Protein AF-A0A3M6WJM3-F1 (afdb_monomer_lite)

InterPro domains:
  IPR000198 Rho GTPase-activating protein domain [PF00620] (312-436)
  IPR000198 Rho GTPase-activating protein domain [PS50238] (264-462)
  IPR000198 Rho GTPase-activating protein domain [SM00324] (275-459)
  IPR000591 DEP domain [PF00610] (9-80)
  IPR000591 DEP domain [PS50186] (5-89)
  IPR008936 Rho GTPase activation protein [G3DSA:1.10.555.10] (251-463)
  IPR008936 Rho GTPase activation protein [SSF48350] (261-462)
  IPR027267 AH/BAR domain superfamily [G3DSA:1.20.1270.60] (128-250)
  IPR027267 AH/BAR domain superfamily [SSF103657] (142-254)
  IPR036388 Winged helix-like DNA-binding domain superfamily [G3DSA:1.10.10.10] (2-86)
  IPR036390 Winged helix DNA-binding domain superfamily [SSF46785] (4-92)

Foldseek 3Di:
DLLVCLVQQDWDWDQAPPPGIAGRKGALQSQLVCCVPPVVQVDSVSSQVVVLVCQVVPQKDWPRDPDSRRDNDPPIMIHGDPVSCVVNVPDGPDDPPPDDDDDDDDDDDDDDDDPPPDPVVVVCVVVVPPDVVDPVDPPADPVNVVVVVLVVVLVVLVVVLLVVQVVLLVVVLVVVVVVVVVLVVQLVVLVVVLVVLVVVLVVVVVPDVVCVVVSVVSVVVSVVRDSVVVSVVVCLVPPQADDQRAHRDRADPVRDRQFFQFLDALVSQCVLVVHLEHLLLVLLLVLLVVCLVVDPALCRNLCLQQPDDRSVLLVVLNSVPGTSDHDDSVSVVVDDSSSSNVNVLVRLSRYPAHLLGLVLVVVLVCLVVPVVVPHDPVVSLVSLLVSCLPDDSSSLVSLLSVLVSVLCSCVVSVDDPVSLLSSLVSRLSSHYDHPGDDSVSRPDCSSSVSSSSCSVCVCVRSVSSVVSVVVVVVVVVVVD

Organism: Hortaea werneckii (NCBI:txid91943)

Secondary structure (DSSP, 8-state):
-HHHHHHHSPPEEEEETTTEEEEEEEEHHHHHHHHHHHS--SSHHHHHHHHHHHHHTTSEEEESSSS------SS-EEEEPHHHHHHHTPPP--PPPS--------------------HHHHHHHHHHT--TT--SSTT--HHHHHHHHHHHHHHHHHHHHHHHHHHHHHHHHHHHHHHHHHHHHHHHHHHHHHHHHHHHHHHHHHH-GGGHHHHHHHHHHHHH--HHHHHHHHHHHH---S----PPPP--TT----S--TTS-HHHHHHHTTSSS-HHHHHHHHHHHHHGGGS-SHHHHHHHHHS---HHHHHHHHHHH-SSSPPPHHHHTTS-HHHHHHHHHHHHHTSSS-SB-GGGHHHHHHIIIIIHHHS-HHHHHHHHHHHHTTS-HHHHHHHHHHHHHHHHHHHHTT--HHHHHHHHHHHHHHHB--SS--TTTTT--HHHHHHHHHHHTHHHHHHHHHHHHHHHHHHHHTT-

Sequence (480 aa):
MLTHALENIKLGEAKVPILGTYQNVSTGADITEYIQKHMAASSVAYAEHIGQDLISNGFLRLIGNMGSTFANSSRMNYQWRTKAFQLTGIPEKRFPLMGRSSTITSAAGSETGSMSDTPVDRMSGYLGGWNPLHNAHPNETPAEKLRREAREADDRYKASVRKLDGLRCNLEEAMVDHLKFMERCELDRLKAIKSVVLDFSGAISNVIPSLQSTVDNMLLFQETVQPLGDLRYLLENYRTGGYNPKVITYENYYNQVDEQTFGVDIEARARSDRKRVPLIVTTILTFLDSHYPDIEGDEARRSIWVVDVPLAATHHLRNQINTGKPVAMELLEKYEIPIVAAVLKLYLLELPDSLVSSHVYEIVKTIYASTAQTASESARVQVIQSTLGQLRLANIATLDALTTHFTRLIELTSADEDYVSQLAAVMAPTILRPKQYSGMSMTEKYNVKLLKDLFAHKDAIFGELKRQSSFSRSASGATR

Structure (mmCIF, N/CA/C/O backbone):
data_AF-A0A3M6WJM3-F1
#
_entry.id   AF-A0A3M6WJM3-F1
#
loop_
_atom_site.group_PDB
_atom_site.id
_atom_site.type_symbol
_atom_site.label_atom_id
_atom_site.label_alt_id
_atom_site.label_comp_id
_atom_site.label_asym_id
_atom_site.label_entity_id
_atom_site.label_seq_id
_atom_site.pdbx_PDB_ins_code
_atom_site.Cartn_x
_atom_site.Cartn_y
_atom_site.Cartn_z
_atom_site.occupancy
_atom_site.B_iso_or_equiv
_atom_site.auth_seq_id
_atom_site.auth_comp_id
_atom_site.auth_asym_id
_atom_site.auth_atom_id
_atom_site.pdbx_PDB_model_num
ATOM 1 N N . MET A 1 1 ? 64.367 -23.824 -27.852 1.00 75.75 1 MET A N 1
ATOM 2 C CA . MET A 1 1 ? 64.802 -22.740 -26.940 1.00 75.75 1 MET A CA 1
ATOM 3 C C . MET A 1 1 ? 63.920 -22.670 -25.697 1.00 75.75 1 MET A C 1
ATOM 5 O O . MET A 1 1 ? 64.434 -22.945 -24.625 1.00 75.75 1 MET A O 1
ATOM 9 N N . LEU A 1 2 ? 62.614 -22.396 -25.818 1.00 84.00 2 LEU A N 1
ATOM 10 C CA . LEU A 1 2 ? 61.718 -22.277 -24.654 1.00 84.00 2 LEU A CA 1
ATOM 11 C C . LEU A 1 2 ? 61.586 -23.567 -23.824 1.00 84.00 2 LEU A C 1
ATOM 13 O O . LEU A 1 2 ? 61.511 -23.478 -22.607 1.00 84.00 2 LEU A O 1
ATOM 17 N N . THR A 1 3 ? 61.624 -24.749 -24.452 1.00 86.62 3 THR A N 1
ATOM 18 C CA . THR A 1 3 ? 61.598 -26.046 -23.742 1.00 86.62 3 THR A CA 1
ATOM 19 C C . THR A 1 3 ? 62.789 -26.159 -22.791 1.00 86.62 3 THR A C 1
ATOM 21 O O . THR A 1 3 ? 62.619 -26.327 -21.592 1.00 86.62 3 THR A O 1
ATOM 24 N N . HIS A 1 4 ? 63.989 -25.906 -23.316 1.00 88.81 4 HIS A N 1
ATOM 25 C CA . HIS A 1 4 ? 65.226 -25.904 -22.540 1.00 88.81 4 HIS A CA 1
ATOM 26 C C . HIS A 1 4 ? 65.229 -24.809 -21.456 1.00 88.81 4 HIS A C 1
ATOM 28 O O . HIS A 1 4 ? 65.744 -25.025 -20.365 1.00 88.81 4 HIS A O 1
ATOM 34 N N . ALA A 1 5 ? 64.619 -23.648 -21.717 1.00 87.00 5 ALA A N 1
ATOM 35 C CA . ALA A 1 5 ? 64.500 -22.581 -20.724 1.00 87.00 5 ALA A CA 1
ATOM 36 C C . ALA A 1 5 ? 63.606 -22.988 -19.543 1.00 87.00 5 ALA A C 1
ATOM 38 O O . ALA A 1 5 ? 63.989 -22.787 -18.396 1.00 87.00 5 ALA A O 1
ATOM 39 N N . LEU A 1 6 ? 62.450 -23.604 -19.802 1.00 86.94 6 LEU A N 1
ATOM 40 C CA . LEU A 1 6 ? 61.525 -24.049 -18.753 1.00 86.94 6 LEU A CA 1
ATOM 41 C C . LEU A 1 6 ? 62.061 -25.229 -17.926 1.00 86.94 6 LEU A C 1
ATOM 43 O O . LEU A 1 6 ? 61.645 -25.401 -16.783 1.00 86.94 6 LEU A O 1
ATOM 47 N N . GLU A 1 7 ? 62.975 -26.025 -18.480 1.00 86.69 7 GLU A N 1
ATOM 48 C CA . GLU A 1 7 ? 63.630 -27.134 -17.771 1.00 86.69 7 GLU A CA 1
ATOM 49 C C . GLU A 1 7 ? 64.822 -26.679 -16.915 1.00 86.69 7 GLU A C 1
ATOM 51 O O . GLU A 1 7 ? 65.083 -27.273 -15.871 1.00 86.69 7 GLU A O 1
ATOM 56 N N . ASN A 1 8 ? 65.536 -25.627 -17.334 1.00 87.38 8 ASN A N 1
ATOM 57 C CA . ASN A 1 8 ? 66.784 -25.196 -16.692 1.00 87.38 8 ASN A CA 1
ATOM 58 C C . ASN A 1 8 ? 66.647 -23.938 -15.825 1.00 87.38 8 ASN A C 1
ATOM 60 O O . ASN A 1 8 ? 67.487 -23.701 -14.958 1.00 87.38 8 ASN A O 1
ATOM 64 N N . ILE A 1 9 ? 65.613 -23.119 -16.031 1.00 90.81 9 ILE A N 1
ATOM 65 C CA . ILE A 1 9 ? 65.340 -21.961 -15.177 1.00 90.81 9 ILE A CA 1
ATOM 66 C C . ILE A 1 9 ? 64.465 -22.415 -14.012 1.00 90.81 9 ILE A C 1
ATOM 68 O O . ILE A 1 9 ? 63.437 -23.069 -14.187 1.00 90.81 9 ILE A O 1
ATOM 72 N N . LYS A 1 10 ? 64.847 -22.030 -12.792 1.00 86.25 10 LYS A N 1
ATOM 73 C CA . LYS A 1 10 ? 64.068 -22.343 -11.596 1.00 86.25 10 LYS A CA 1
ATOM 74 C C . LYS A 1 10 ? 62.681 -21.693 -11.673 1.00 86.25 10 LYS A C 1
ATOM 76 O O . LYS A 1 10 ? 62.554 -20.470 -11.737 1.00 86.25 10 LYS A O 1
ATOM 81 N N . LEU A 1 11 ? 61.645 -22.527 -11.616 1.00 89.50 11 LEU A N 1
ATOM 82 C CA . LEU A 1 11 ? 60.249 -22.110 -11.494 1.00 89.50 11 LEU A CA 1
ATOM 83 C C . LEU A 1 11 ? 59.822 -22.194 -10.027 1.00 89.50 11 LEU A C 1
ATOM 85 O O . LEU A 1 11 ? 59.845 -23.273 -9.429 1.00 89.50 11 LEU A O 1
ATOM 89 N N . GLY A 1 12 ? 59.435 -21.059 -9.457 1.00 86.56 12 GLY A N 1
ATOM 90 C CA . GLY A 1 12 ? 58.929 -20.940 -8.094 1.00 86.56 12 GLY A CA 1
ATOM 91 C C . GLY A 1 12 ? 57.609 -20.178 -8.022 1.00 86.56 12 GLY A C 1
ATOM 92 O O . GLY A 1 12 ? 56.904 -20.009 -9.022 1.00 86.56 12 GLY A O 1
ATOM 93 N N . GLU A 1 13 ? 57.299 -19.709 -6.817 1.00 88.12 13 GLU A N 1
ATOM 94 C CA . GLU A 1 13 ? 56.106 -18.922 -6.517 1.00 88.12 13 GLU A CA 1
ATOM 95 C C . GLU A 1 13 ? 56.502 -17.514 -6.058 1.00 88.12 13 GLU A C 1
ATOM 97 O O . GLU A 1 13 ? 57.491 -17.348 -5.341 1.00 88.12 13 GLU A O 1
ATOM 102 N N . ALA A 1 14 ? 55.717 -16.498 -6.419 1.00 84.88 14 ALA A N 1
ATOM 103 C CA . ALA A 1 14 ? 55.902 -15.129 -5.942 1.00 84.88 14 ALA A CA 1
ATOM 104 C C . ALA A 1 14 ? 54.597 -14.562 -5.376 1.00 84.88 14 ALA A C 1
ATOM 106 O O . ALA A 1 14 ? 53.578 -14.496 -6.064 1.00 84.88 14 ALA A O 1
ATOM 107 N N . LYS A 1 15 ? 54.629 -14.122 -4.115 1.00 83.25 15 LYS A N 1
ATOM 108 C CA . LYS A 1 15 ? 53.478 -13.517 -3.434 1.00 83.25 15 LYS A CA 1
ATOM 109 C C . LYS A 1 15 ? 53.467 -12.006 -3.640 1.00 83.25 15 LYS A C 1
ATOM 111 O O . LYS A 1 15 ? 54.402 -11.322 -3.233 1.00 83.25 15 LYS A O 1
ATOM 116 N N . VAL A 1 16 ? 52.385 -11.485 -4.214 1.00 81.44 16 VAL A N 1
ATOM 117 C CA . VAL A 1 16 ? 52.149 -10.045 -4.358 1.00 81.44 16 VAL A CA 1
ATOM 118 C C . VAL A 1 16 ? 51.070 -9.617 -3.359 1.00 81.44 16 VAL A C 1
ATOM 120 O O . VAL A 1 16 ? 49.994 -10.225 -3.335 1.00 81.44 16 VAL A O 1
ATOM 123 N N . PRO A 1 17 ? 51.313 -8.590 -2.521 1.00 70.50 17 PRO A N 1
ATOM 124 C CA . PRO A 1 17 ? 50.296 -8.060 -1.617 1.00 70.50 17 PRO A CA 1
ATOM 125 C C . PRO A 1 17 ? 49.010 -7.714 -2.376 1.00 70.50 17 PRO A C 1
ATOM 127 O O . PRO A 1 17 ? 49.076 -7.141 -3.461 1.00 70.50 17 PRO A O 1
ATOM 130 N N . ILE A 1 18 ? 47.847 -8.069 -1.816 1.00 62.72 18 ILE A N 1
ATOM 131 C CA . ILE A 1 18 ? 46.498 -7.818 -2.372 1.00 62.72 18 ILE A CA 1
ATOM 132 C C . ILE A 1 18 ? 46.166 -8.640 -3.640 1.00 62.72 18 ILE A C 1
ATOM 134 O O . ILE A 1 18 ? 45.024 -9.058 -3.802 1.00 62.72 18 ILE A O 1
ATOM 138 N N . LEU A 1 19 ? 47.144 -8.938 -4.502 1.00 62.44 19 LEU A N 1
ATOM 139 C CA . LEU A 1 19 ? 46.947 -9.622 -5.791 1.00 62.44 19 LEU A CA 1
ATOM 140 C C . LEU A 1 19 ? 47.158 -11.147 -5.753 1.00 62.44 19 LEU A C 1
ATOM 142 O O . LEU A 1 19 ? 46.867 -11.820 -6.740 1.00 62.44 19 LEU A O 1
ATOM 146 N N . GLY A 1 20 ? 47.645 -11.695 -4.636 1.00 77.81 20 GLY A N 1
ATOM 147 C CA . GLY A 1 20 ? 47.770 -13.140 -4.416 1.00 77.81 20 GLY A CA 1
ATOM 148 C C . GLY A 1 20 ? 49.129 -13.735 -4.806 1.00 77.81 20 GLY A C 1
ATOM 149 O O . GLY A 1 20 ? 50.104 -13.019 -5.040 1.00 77.81 20 GLY A O 1
ATOM 150 N N . THR A 1 21 ? 49.207 -15.068 -4.818 1.00 81.75 21 THR A N 1
ATOM 151 C CA . THR A 1 21 ? 50.431 -15.824 -5.132 1.00 81.75 21 THR A CA 1
ATOM 152 C C . THR A 1 21 ? 50.436 -16.255 -6.596 1.00 81.75 21 THR A C 1
ATOM 154 O O . THR A 1 21 ? 49.516 -16.929 -7.055 1.00 81.75 21 THR A O 1
ATOM 157 N N . TYR A 1 22 ? 51.488 -15.885 -7.321 1.00 82.69 22 TYR A N 1
ATOM 158 C CA . TYR A 1 22 ? 51.717 -16.256 -8.712 1.00 82.69 22 TYR A CA 1
ATOM 159 C C . TYR A 1 22 ? 52.633 -17.473 -8.791 1.00 82.69 22 TYR A C 1
ATOM 161 O O . TYR A 1 22 ? 53.657 -17.526 -8.116 1.00 82.69 22 TYR A O 1
ATOM 169 N N . GLN A 1 23 ? 52.263 -18.425 -9.642 1.00 85.12 23 GLN A N 1
ATOM 170 C CA . GLN A 1 23 ? 52.994 -19.665 -9.903 1.00 85.12 23 GLN A CA 1
ATOM 171 C C . GLN A 1 23 ? 53.805 -19.568 -11.194 1.00 85.12 23 GLN A C 1
ATOM 173 O O . GLN A 1 23 ? 53.513 -18.714 -12.040 1.00 85.12 23 GLN A O 1
ATOM 178 N N . ASN A 1 24 ? 54.764 -20.481 -11.368 1.00 90.94 24 ASN A N 1
ATOM 179 C CA . ASN A 1 24 ? 55.637 -20.555 -12.545 1.00 90.94 24 ASN A CA 1
ATOM 180 C C . ASN A 1 24 ? 56.417 -19.250 -12.756 1.00 90.94 24 ASN A C 1
ATOM 182 O O . ASN A 1 24 ? 56.431 -18.676 -13.847 1.00 90.94 24 ASN A O 1
ATOM 186 N N . VAL A 1 25 ? 57.018 -18.760 -11.673 1.00 92.00 25 VAL A N 1
ATOM 187 C CA . VAL A 1 25 ? 57.727 -17.482 -11.630 1.00 92.00 25 VAL A CA 1
ATOM 188 C C . VAL A 1 25 ? 59.230 -17.707 -11.533 1.00 92.00 25 VAL A C 1
ATOM 190 O O . VAL A 1 25 ? 59.685 -18.568 -10.781 1.00 92.00 25 VAL A O 1
ATOM 193 N N . SER A 1 26 ? 59.991 -16.893 -12.257 1.00 94.75 26 SER A N 1
ATOM 194 C CA . SER A 1 26 ? 61.451 -16.817 -12.171 1.00 94.75 26 SER A CA 1
ATOM 195 C C . SER A 1 26 ? 61.883 -15.365 -11.985 1.00 94.75 26 SER A C 1
ATOM 197 O O . SER A 1 26 ? 61.168 -14.444 -12.397 1.00 94.75 26 SER A O 1
ATOM 199 N N . THR A 1 27 ? 63.042 -15.136 -11.369 1.00 94.69 27 THR A N 1
ATOM 200 C CA . THR A 1 27 ? 63.560 -13.770 -11.235 1.00 94.69 27 THR A CA 1
ATOM 201 C C . THR A 1 27 ? 64.195 -13.297 -12.543 1.00 94.69 27 THR A C 1
ATOM 203 O O . THR A 1 27 ? 64.621 -14.101 -13.376 1.00 94.69 27 THR A O 1
ATOM 206 N N . GLY A 1 28 ? 64.286 -11.979 -12.734 1.00 93.25 28 GLY A N 1
ATOM 207 C CA . GLY A 1 28 ? 65.006 -11.404 -13.874 1.00 93.25 28 GLY A CA 1
ATOM 208 C C . GLY A 1 28 ? 66.477 -11.821 -13.912 1.00 93.25 28 GLY A C 1
ATOM 209 O O . GLY A 1 28 ? 67.028 -12.001 -14.997 1.00 93.25 28 GLY A O 1
ATOM 210 N N . ALA A 1 29 ? 67.088 -12.032 -12.742 1.00 93.94 29 ALA A N 1
ATOM 211 C CA . ALA A 1 29 ? 68.453 -12.538 -12.622 1.00 93.94 29 ALA A CA 1
ATOM 212 C C . ALA A 1 29 ? 68.593 -13.977 -13.139 1.00 93.94 29 ALA A C 1
ATOM 214 O O . ALA A 1 29 ? 69.458 -14.223 -13.975 1.00 93.94 29 ALA A O 1
ATOM 215 N N . ASP A 1 30 ? 67.700 -14.891 -12.739 1.00 94.31 30 ASP A N 1
ATOM 216 C CA . ASP A 1 30 ? 67.741 -16.295 -13.187 1.00 94.31 30 ASP A CA 1
ATOM 217 C C . ASP A 1 30 ? 67.567 -16.409 -14.711 1.00 94.31 30 ASP A C 1
ATOM 219 O O . ASP A 1 30 ? 68.248 -17.183 -15.386 1.00 94.31 30 ASP A O 1
ATOM 223 N N . ILE A 1 31 ? 66.657 -15.604 -15.272 1.00 93.75 31 ILE A N 1
ATOM 224 C CA . ILE A 1 31 ? 66.400 -15.565 -16.716 1.00 93.75 31 ILE A CA 1
ATOM 225 C C . ILE A 1 31 ? 67.619 -15.001 -17.458 1.00 93.75 31 ILE A C 1
ATOM 227 O O . ILE A 1 31 ? 68.030 -15.552 -18.479 1.00 93.75 31 ILE A O 1
ATOM 231 N N . THR A 1 32 ? 68.226 -13.932 -16.937 1.00 93.31 32 THR A N 1
ATOM 232 C CA . THR A 1 32 ? 69.415 -13.310 -17.539 1.00 93.31 32 THR A CA 1
ATOM 233 C C . THR A 1 32 ? 70.615 -14.254 -17.511 1.00 93.31 32 THR A C 1
ATOM 235 O O . THR A 1 32 ? 71.294 -14.417 -18.524 1.00 93.31 32 THR A O 1
ATOM 238 N N . GLU A 1 33 ? 70.844 -14.926 -16.382 1.00 92.25 33 GLU A N 1
ATOM 239 C CA . GLU A 1 33 ? 71.913 -15.910 -16.220 1.00 92.25 33 GLU A CA 1
ATOM 240 C C . GLU A 1 33 ? 71.757 -17.073 -17.209 1.00 92.25 33 GLU A C 1
ATOM 242 O O . GLU A 1 33 ? 72.725 -17.466 -17.866 1.00 92.25 33 GLU A O 1
ATOM 247 N N . TYR A 1 34 ? 70.535 -17.584 -17.381 1.00 93.50 34 TYR A N 1
ATOM 248 C CA . TYR A 1 34 ? 70.250 -18.617 -18.374 1.00 93.50 34 TYR A CA 1
ATOM 249 C C . TYR A 1 34 ? 70.557 -18.149 -19.803 1.00 93.50 34 TYR A C 1
ATOM 251 O O . TYR A 1 34 ? 71.219 -18.865 -20.558 1.00 93.50 34 TYR A O 1
ATOM 259 N N . ILE A 1 35 ? 70.109 -16.946 -20.177 1.00 91.94 35 ILE A N 1
ATOM 260 C CA . ILE A 1 35 ? 70.334 -16.386 -21.517 1.00 91.94 35 ILE A CA 1
ATOM 261 C C . ILE A 1 35 ? 71.840 -16.235 -21.788 1.00 91.94 35 ILE A C 1
ATOM 263 O O . ILE A 1 35 ? 72.317 -16.597 -22.865 1.00 91.94 35 ILE A O 1
ATOM 267 N N . GLN A 1 36 ? 72.617 -15.775 -20.808 1.00 89.44 36 GLN A N 1
ATOM 268 C CA . GLN A 1 36 ? 74.069 -15.654 -20.952 1.00 89.44 36 GLN A CA 1
ATOM 269 C C . GLN A 1 36 ? 74.762 -17.010 -21.100 1.00 89.44 36 GLN A C 1
ATOM 271 O O . GLN A 1 36 ? 75.614 -17.166 -21.974 1.00 89.44 36 GLN A O 1
ATOM 276 N N . LYS A 1 37 ? 74.373 -18.007 -20.300 1.00 87.56 37 LYS A N 1
ATOM 277 C CA . LYS A 1 37 ? 75.009 -19.333 -20.315 1.00 87.56 37 LYS A CA 1
ATOM 278 C C . LYS A 1 37 ? 74.635 -20.184 -21.527 1.00 87.56 37 LYS A C 1
ATOM 280 O O . LYS A 1 37 ? 75.483 -20.910 -22.035 1.00 87.56 37 LYS A O 1
ATOM 285 N N . HIS A 1 38 ? 73.385 -20.119 -21.984 1.00 86.56 38 HIS A N 1
ATOM 286 C CA . HIS A 1 38 ? 72.843 -21.075 -22.959 1.00 86.56 38 HIS A CA 1
ATOM 287 C C . HIS A 1 38 ? 72.439 -20.458 -24.299 1.00 86.56 38 HIS A C 1
ATOM 289 O O . HIS A 1 38 ? 72.195 -21.194 -25.252 1.00 86.56 38 HIS A O 1
ATOM 295 N N . MET A 1 39 ? 72.372 -19.128 -24.398 1.00 82.88 39 MET A N 1
ATOM 296 C CA . MET A 1 39 ? 72.038 -18.426 -25.644 1.00 82.88 39 MET A CA 1
ATOM 297 C C . MET A 1 39 ? 73.179 -17.538 -26.158 1.00 82.88 39 MET A C 1
ATOM 299 O O . MET A 1 39 ? 72.960 -16.730 -27.056 1.00 82.88 39 MET A O 1
ATOM 303 N N . ALA A 1 40 ? 74.390 -17.705 -25.611 1.00 78.62 40 ALA A N 1
ATOM 304 C CA . ALA A 1 40 ? 75.610 -17.000 -26.015 1.00 78.62 40 ALA A CA 1
ATOM 305 C C . ALA A 1 40 ? 75.475 -15.464 -26.020 1.00 78.62 40 ALA A C 1
ATOM 307 O O . ALA A 1 40 ? 76.068 -14.777 -26.854 1.00 78.62 40 ALA A O 1
ATOM 308 N N . ALA A 1 41 ? 74.693 -14.906 -25.088 1.00 80.38 41 ALA A N 1
ATOM 309 C CA . ALA A 1 41 ? 74.554 -13.461 -24.984 1.00 80.38 41 ALA A CA 1
ATOM 310 C C . ALA A 1 41 ? 75.869 -12.813 -24.518 1.00 80.38 41 ALA A C 1
ATOM 312 O O . ALA A 1 41 ? 76.329 -13.047 -23.403 1.00 80.38 41 ALA A O 1
ATOM 313 N N . SER A 1 42 ? 76.457 -11.972 -25.374 1.00 79.44 42 SER A N 1
ATOM 314 C CA . SER A 1 42 ? 77.792 -11.381 -25.186 1.00 79.44 42 SER A CA 1
ATOM 315 C C . SER A 1 42 ? 77.872 -10.310 -24.092 1.00 79.44 42 SER A C 1
ATOM 317 O O . SER A 1 42 ? 78.965 -9.939 -23.671 1.00 79.44 42 SER A O 1
ATOM 319 N N . SER A 1 43 ? 76.731 -9.800 -23.620 1.00 89.12 43 SER A N 1
ATOM 320 C CA . SER A 1 43 ? 76.654 -8.810 -22.543 1.00 89.12 43 SER A CA 1
ATOM 321 C C . SER A 1 43 ? 75.330 -8.906 -21.780 1.00 89.12 43 SER A C 1
ATOM 323 O O . SER A 1 43 ? 74.361 -9.497 -22.260 1.00 89.12 43 SER A O 1
ATOM 325 N N . VAL A 1 44 ? 75.275 -8.305 -20.585 1.00 88.94 44 VAL A N 1
ATOM 326 C CA . VAL A 1 44 ? 74.035 -8.206 -19.789 1.00 88.94 44 VAL A CA 1
ATOM 327 C C . VAL A 1 44 ? 72.964 -7.418 -20.545 1.00 88.94 44 VAL A C 1
ATOM 329 O O . VAL A 1 44 ? 71.826 -7.862 -20.605 1.00 88.94 44 VAL A O 1
ATOM 332 N N . ALA A 1 45 ? 73.339 -6.316 -21.201 1.00 87.94 45 ALA A N 1
ATOM 333 C CA . ALA A 1 45 ? 72.411 -5.507 -21.991 1.00 87.94 45 ALA A CA 1
ATOM 334 C C . ALA A 1 45 ? 71.767 -6.314 -23.132 1.00 87.94 45 ALA A C 1
ATOM 336 O O . ALA A 1 45 ? 70.572 -6.202 -23.392 1.00 87.94 45 ALA A O 1
ATOM 337 N N . TYR A 1 46 ? 72.539 -7.187 -23.786 1.00 89.94 46 TYR A N 1
ATOM 338 C CA . TYR A 1 46 ? 71.999 -8.060 -24.827 1.00 89.94 46 TYR A CA 1
ATOM 339 C C . TYR A 1 46 ? 71.048 -9.127 -24.259 1.00 89.94 46 TYR A C 1
ATOM 341 O O . TYR A 1 46 ? 70.011 -9.416 -24.853 1.00 89.94 46 TYR A O 1
ATOM 349 N N . ALA A 1 47 ? 71.350 -9.671 -23.078 1.00 90.94 47 ALA A N 1
ATOM 350 C CA . ALA A 1 47 ? 70.452 -10.598 -22.397 1.00 90.94 47 ALA A CA 1
ATOM 351 C C . ALA A 1 47 ? 69.145 -9.924 -21.937 1.00 90.94 47 ALA A C 1
ATOM 353 O O . ALA A 1 47 ? 68.078 -10.531 -22.034 1.00 90.94 47 ALA A O 1
ATOM 354 N N . GLU A 1 48 ? 69.199 -8.658 -21.516 1.00 92.56 48 GLU A N 1
ATOM 355 C CA . GLU A 1 48 ? 68.005 -7.874 -21.191 1.00 92.56 48 GLU A CA 1
ATOM 356 C C . GLU A 1 48 ? 67.135 -7.595 -22.419 1.00 92.56 48 GLU A C 1
ATOM 358 O O . GLU A 1 48 ? 65.913 -7.684 -22.318 1.00 92.56 48 GLU A O 1
ATOM 363 N N . HIS A 1 49 ? 67.734 -7.350 -23.591 1.00 92.25 49 HIS A N 1
ATOM 364 C CA . HIS A 1 49 ? 66.986 -7.250 -24.848 1.00 92.25 49 HIS A CA 1
ATOM 365 C C . HIS A 1 49 ? 66.241 -8.549 -25.183 1.00 92.25 49 HIS A C 1
ATOM 367 O O . HIS A 1 49 ? 65.056 -8.506 -25.506 1.00 92.25 49 HIS A O 1
ATOM 373 N N . ILE A 1 50 ? 66.882 -9.710 -25.023 1.00 91.88 50 ILE A N 1
ATOM 374 C CA . ILE A 1 50 ? 66.221 -11.011 -25.224 1.00 91.88 50 ILE A CA 1
ATOM 375 C C . ILE A 1 50 ? 65.095 -11.218 -24.195 1.00 91.88 50 ILE A C 1
ATOM 377 O O . ILE A 1 50 ? 64.008 -11.683 -24.541 1.00 91.88 50 ILE A O 1
ATOM 381 N N . GLY A 1 51 ? 65.318 -10.846 -22.931 1.00 92.62 51 GLY A N 1
ATOM 382 C CA . GLY A 1 51 ? 64.279 -10.872 -21.899 1.00 92.62 51 GLY A CA 1
ATOM 383 C C . GLY A 1 51 ? 63.098 -9.952 -22.229 1.00 92.62 51 GLY A C 1
ATOM 384 O O . GLY A 1 51 ? 61.939 -10.337 -22.050 1.00 92.62 51 GLY A O 1
ATOM 385 N N . GLN A 1 52 ? 63.372 -8.771 -22.786 1.00 95.06 52 GLN A N 1
ATOM 386 C CA . GLN A 1 52 ? 62.354 -7.843 -23.265 1.00 95.06 52 GLN A CA 1
ATOM 387 C C . GLN A 1 52 ? 61.555 -8.441 -24.425 1.00 95.06 52 GLN A C 1
ATOM 389 O O . GLN A 1 52 ? 60.328 -8.346 -24.425 1.00 95.06 52 GLN A O 1
ATOM 394 N N . ASP A 1 53 ? 62.211 -9.118 -25.367 1.00 93.06 53 ASP A N 1
ATOM 395 C CA . ASP A 1 53 ? 61.542 -9.797 -26.478 1.00 93.06 53 ASP A CA 1
ATOM 396 C C . ASP A 1 53 ? 60.626 -10.925 -25.991 1.00 93.06 53 ASP A C 1
ATOM 398 O O . ASP A 1 53 ? 59.527 -11.104 -26.525 1.00 93.06 53 ASP A O 1
ATOM 402 N N . LEU A 1 54 ? 61.013 -11.654 -24.939 1.00 93.00 54 LEU A N 1
ATOM 403 C CA . LEU A 1 54 ? 60.155 -12.663 -24.311 1.00 93.00 54 LEU A CA 1
ATOM 404 C C . LEU A 1 54 ? 58.888 -12.050 -23.691 1.00 93.00 54 LEU A C 1
ATOM 406 O O . LEU A 1 54 ? 57.820 -12.669 -23.752 1.00 93.00 54 LEU A O 1
ATOM 410 N N . ILE A 1 55 ? 58.968 -10.836 -23.137 1.00 92.06 55 ILE A N 1
ATOM 411 C CA . ILE A 1 55 ? 57.788 -10.092 -22.664 1.00 92.06 55 ILE A CA 1
ATOM 412 C C . ILE A 1 55 ? 56.946 -9.615 -23.851 1.00 92.06 55 ILE A C 1
ATOM 414 O O . ILE A 1 55 ? 55.744 -9.883 -23.891 1.00 92.06 55 ILE A O 1
ATOM 418 N N . SER A 1 56 ? 57.565 -8.958 -24.835 1.00 91.31 56 SER A N 1
ATOM 419 C CA . SER A 1 56 ? 56.886 -8.390 -26.008 1.00 91.31 56 SER A CA 1
ATOM 420 C C . SER A 1 56 ? 56.142 -9.452 -26.823 1.00 91.31 56 SER A C 1
ATOM 422 O O . SER A 1 56 ? 55.048 -9.205 -27.323 1.00 91.31 56 SER A O 1
ATOM 424 N N . ASN A 1 57 ? 56.685 -10.671 -26.896 1.00 89.69 57 ASN A N 1
ATOM 425 C CA . ASN A 1 57 ? 56.056 -11.805 -27.577 1.00 89.69 57 ASN A CA 1
ATOM 426 C C . ASN A 1 57 ? 55.074 -12.602 -26.692 1.00 89.69 57 ASN A C 1
ATOM 428 O O . ASN A 1 57 ? 54.499 -13.604 -27.139 1.00 89.69 57 ASN A O 1
ATOM 432 N N . GLY A 1 58 ? 54.844 -12.163 -25.450 1.00 88.06 58 GLY A N 1
ATOM 433 C CA . GLY A 1 58 ? 53.836 -12.712 -24.542 1.00 88.06 58 GLY A CA 1
ATOM 434 C C . GLY A 1 58 ? 54.214 -14.036 -23.874 1.00 88.06 58 GLY A C 1
ATOM 435 O O . GLY A 1 58 ? 53.323 -14.758 -23.424 1.00 88.06 58 GLY A O 1
ATOM 436 N N . PHE A 1 59 ? 55.503 -14.379 -23.814 1.00 91.38 59 PHE A N 1
ATOM 437 C CA . PHE A 1 59 ? 55.994 -15.563 -23.099 1.00 91.38 59 PHE A CA 1
ATOM 438 C C . PHE A 1 59 ? 56.225 -15.286 -21.609 1.00 91.38 59 PHE A C 1
ATOM 440 O O . PHE A 1 59 ? 56.008 -16.177 -20.788 1.00 91.38 59 PHE A O 1
ATOM 447 N N . LEU A 1 60 ? 56.586 -14.049 -21.257 1.00 93.00 60 LEU A N 1
ATOM 448 C CA . LEU A 1 60 ? 56.788 -13.589 -19.882 1.00 93.00 60 LEU A CA 1
ATOM 449 C C . LEU A 1 60 ? 55.845 -12.439 -19.515 1.00 93.00 60 LEU A C 1
ATOM 451 O O . LEU A 1 60 ? 55.390 -11.677 -20.368 1.00 93.00 60 LEU A O 1
ATOM 455 N N . ARG A 1 61 ? 55.567 -12.288 -18.218 1.00 92.06 61 ARG A N 1
ATOM 456 C CA . ARG A 1 61 ? 54.860 -11.130 -17.651 1.00 92.06 61 ARG A CA 1
ATOM 457 C C . ARG A 1 61 ? 55.533 -10.679 -16.364 1.00 92.06 61 ARG A C 1
ATOM 459 O O . ARG A 1 61 ? 55.695 -11.498 -15.468 1.00 92.06 61 ARG A O 1
ATOM 466 N N . LEU A 1 62 ? 55.836 -9.388 -16.246 1.00 91.56 62 LEU A N 1
ATOM 467 C CA . LEU A 1 62 ? 56.284 -8.791 -14.987 1.00 91.56 62 LEU A CA 1
ATOM 468 C C . LEU A 1 62 ? 55.164 -8.838 -13.931 1.00 91.56 62 LEU A C 1
ATOM 470 O O . LEU A 1 62 ? 54.007 -8.520 -14.223 1.00 91.56 62 LEU A O 1
ATOM 474 N N . ILE A 1 63 ? 55.514 -9.249 -12.713 1.00 86.81 63 ILE A N 1
ATOM 475 C CA . ILE A 1 63 ? 54.610 -9.424 -11.574 1.00 86.81 63 ILE A CA 1
ATOM 476 C C . ILE A 1 63 ? 55.059 -8.521 -10.419 1.00 86.81 63 ILE A C 1
ATOM 478 O O . ILE A 1 63 ? 56.231 -8.512 -10.056 1.00 86.81 63 ILE A O 1
ATOM 482 N N . GLY A 1 64 ? 54.116 -7.789 -9.816 1.00 79.25 64 GLY A N 1
ATOM 483 C CA . GLY A 1 64 ? 54.350 -6.955 -8.626 1.00 79.25 64 GLY A CA 1
ATOM 484 C C . GLY A 1 64 ? 54.712 -5.490 -8.900 1.00 79.25 64 GLY A C 1
ATOM 485 O O . GLY A 1 64 ? 54.587 -4.667 -7.998 1.00 79.25 64 GLY A O 1
ATOM 486 N N . ASN A 1 65 ? 55.063 -5.139 -10.139 1.00 78.62 65 ASN A N 1
ATOM 487 C CA . ASN A 1 65 ? 55.447 -3.782 -10.534 1.00 78.62 65 ASN A CA 1
ATOM 488 C C . ASN A 1 65 ? 54.646 -3.327 -11.764 1.00 78.62 65 ASN A C 1
ATOM 490 O O . ASN A 1 65 ? 54.296 -4.142 -12.620 1.00 78.62 65 ASN A O 1
ATOM 494 N N . MET A 1 66 ? 54.357 -2.025 -11.862 1.00 72.56 66 MET A N 1
ATOM 495 C CA . MET A 1 66 ? 53.715 -1.448 -13.048 1.00 72.56 66 MET A CA 1
ATOM 496 C C . MET A 1 66 ? 54.741 -1.239 -14.167 1.00 72.56 66 MET A C 1
ATOM 498 O O . MET A 1 66 ? 55.782 -0.627 -13.943 1.00 72.56 66 MET A O 1
ATOM 502 N N . GLY A 1 67 ? 54.436 -1.743 -15.364 1.00 79.88 67 GLY A N 1
ATOM 503 C CA . GLY A 1 67 ? 55.285 -1.642 -16.553 1.00 79.88 67 GLY A CA 1
ATOM 504 C C . GLY A 1 67 ? 55.478 -2.983 -17.265 1.00 79.88 67 GLY A C 1
ATOM 505 O O . GLY A 1 67 ? 54.955 -4.015 -16.846 1.00 79.88 67 GLY A O 1
ATOM 506 N N . SER A 1 68 ? 56.231 -2.958 -18.363 1.00 84.69 68 SER A N 1
ATOM 507 C CA . SER A 1 68 ? 56.553 -4.138 -19.181 1.00 84.69 68 SER A CA 1
ATOM 508 C C . SER A 1 68 ? 58.039 -4.227 -19.534 1.00 84.69 68 SER A C 1
ATOM 510 O O . SER A 1 68 ? 58.403 -4.949 -20.460 1.00 84.69 68 SER A O 1
ATOM 512 N N . THR A 1 69 ? 58.885 -3.479 -18.824 1.00 91.06 69 THR A N 1
ATOM 513 C CA . THR A 1 69 ? 60.330 -3.459 -19.051 1.00 91.06 69 THR A CA 1
ATOM 514 C C . THR A 1 69 ? 60.981 -4.635 -18.336 1.00 91.06 69 THR A C 1
ATOM 516 O O . THR A 1 69 ? 60.806 -4.802 -17.127 1.00 91.06 69 THR A O 1
ATOM 519 N N . PHE A 1 70 ? 61.721 -5.451 -19.078 1.00 93.94 70 PHE A N 1
ATOM 520 C CA . PHE A 1 70 ? 62.575 -6.483 -18.522 1.00 93.94 70 PHE A CA 1
ATOM 521 C C . PHE A 1 70 ? 63.824 -5.843 -17.917 1.00 93.94 70 PHE A C 1
ATOM 523 O O . PHE A 1 70 ? 64.422 -4.941 -18.495 1.00 93.94 70 PHE A O 1
ATOM 530 N N . ALA A 1 71 ? 64.217 -6.334 -16.752 1.00 93.12 71 ALA A N 1
ATOM 531 C CA . ALA A 1 71 ? 65.407 -5.902 -16.042 1.00 93.12 71 ALA A CA 1
ATOM 532 C C . ALA A 1 71 ? 66.059 -7.103 -15.358 1.00 93.12 71 ALA A C 1
ATOM 534 O O . ALA A 1 71 ? 65.367 -7.902 -14.708 1.00 93.12 71 ALA A O 1
ATOM 535 N N . ASN A 1 72 ? 67.385 -7.185 -15.455 1.00 93.62 72 ASN A N 1
ATOM 536 C CA . ASN A 1 72 ? 68.202 -8.138 -14.722 1.00 93.62 72 ASN A CA 1
ATOM 537 C C . ASN A 1 72 ? 68.195 -7.780 -13.228 1.00 93.62 72 ASN A C 1
ATOM 539 O O . ASN A 1 72 ? 68.946 -6.931 -12.750 1.00 93.62 72 ASN A O 1
ATOM 543 N N . SER A 1 73 ? 67.291 -8.406 -12.475 1.00 91.69 73 SER A N 1
ATOM 544 C CA . SER A 1 73 ? 67.134 -8.161 -11.046 1.00 91.69 73 SER A CA 1
ATOM 545 C C . SER A 1 73 ? 66.620 -9.400 -10.328 1.00 91.69 73 SER A C 1
ATOM 547 O O . SER A 1 73 ? 65.674 -10.045 -10.778 1.00 91.69 73 SER A O 1
ATOM 549 N N . SER A 1 74 ? 67.186 -9.679 -9.155 1.00 89.88 74 SER A N 1
ATOM 550 C CA . SER A 1 74 ? 66.700 -10.714 -8.234 1.00 89.88 74 SER A CA 1
ATOM 551 C C . SER A 1 74 ? 65.407 -10.321 -7.509 1.00 89.88 74 SER A C 1
ATOM 553 O O . SER A 1 74 ? 64.785 -11.158 -6.863 1.00 89.88 74 SER A O 1
ATOM 555 N N . ARG A 1 75 ? 64.992 -9.048 -7.597 1.00 87.62 75 ARG A N 1
ATOM 556 C CA . ARG A 1 75 ? 63.759 -8.532 -6.977 1.00 87.62 75 ARG A CA 1
ATOM 557 C C . ARG A 1 75 ? 62.580 -8.464 -7.945 1.00 87.62 75 ARG A C 1
ATOM 559 O O . ARG A 1 75 ? 61.440 -8.387 -7.499 1.00 87.62 75 ARG A O 1
ATOM 566 N N . MET A 1 76 ? 62.851 -8.474 -9.250 1.00 91.94 76 MET A N 1
ATOM 567 C CA . MET A 1 76 ? 61.826 -8.417 -10.291 1.00 91.94 76 MET A CA 1
ATOM 568 C C . MET A 1 76 ? 61.428 -9.838 -10.679 1.00 91.94 76 MET A C 1
ATOM 570 O O . MET A 1 76 ? 62.274 -10.641 -11.071 1.00 91.94 76 MET A O 1
ATOM 574 N N . ASN A 1 77 ? 60.137 -10.131 -10.567 1.00 93.00 77 ASN A N 1
ATOM 575 C CA . ASN A 1 77 ? 59.578 -11.460 -10.769 1.00 93.00 77 ASN A CA 1
ATOM 576 C C . ASN A 1 77 ? 58.812 -11.527 -12.089 1.00 93.00 77 ASN A C 1
ATOM 578 O O . ASN A 1 77 ? 57.955 -10.682 -12.352 1.00 93.00 77 ASN A O 1
ATOM 582 N N . TYR A 1 78 ? 59.077 -12.556 -12.891 1.00 94.50 78 TYR A N 1
ATOM 583 C CA . TYR A 1 78 ? 58.432 -12.759 -14.183 1.00 94.50 78 TYR A CA 1
ATOM 584 C C . TYR A 1 78 ? 57.717 -14.103 -14.213 1.00 94.50 78 TYR A C 1
ATOM 586 O O . TYR A 1 78 ? 58.316 -15.150 -13.981 1.00 94.50 78 TYR A O 1
ATOM 594 N N . GLN A 1 79 ? 56.422 -14.066 -14.509 1.00 93.75 79 GLN A N 1
ATOM 595 C CA . GLN A 1 79 ? 55.612 -15.262 -14.681 1.00 93.75 79 GLN A CA 1
ATOM 596 C C . GLN A 1 79 ? 55.705 -15.761 -16.122 1.00 93.75 79 GLN A C 1
ATOM 598 O O . GLN A 1 79 ? 55.407 -15.015 -17.062 1.00 93.75 79 GLN A O 1
ATOM 603 N N . TRP A 1 80 ? 56.028 -17.043 -16.281 1.00 92.75 80 TRP A N 1
ATOM 604 C CA . TRP A 1 80 ? 55.908 -17.746 -17.552 1.00 92.75 80 TRP A CA 1
ATOM 605 C C . TRP A 1 80 ? 54.434 -17.930 -17.903 1.00 92.75 80 TRP A C 1
ATOM 607 O O . TRP A 1 80 ? 53.645 -18.464 -17.124 1.00 92.75 80 TRP A O 1
ATOM 617 N N . ARG A 1 81 ? 54.034 -17.444 -19.077 1.00 90.75 81 ARG A N 1
ATOM 618 C CA . ARG A 1 81 ? 52.645 -17.512 -19.542 1.00 90.75 81 ARG A CA 1
ATOM 619 C C . ARG A 1 81 ? 52.322 -18.896 -20.092 1.00 90.75 81 ARG A C 1
ATOM 621 O O . ARG A 1 81 ? 53.184 -19.578 -20.637 1.00 90.75 81 ARG A O 1
ATOM 628 N N . THR A 1 82 ? 51.038 -19.247 -20.090 1.00 85.12 82 THR A N 1
ATOM 629 C CA . THR A 1 82 ? 50.510 -20.494 -20.671 1.00 85.12 82 THR A CA 1
ATOM 630 C C . THR A 1 82 ? 50.965 -20.718 -22.121 1.00 85.12 82 THR A C 1
ATOM 632 O O . THR A 1 82 ? 51.207 -21.855 -22.513 1.00 85.12 82 THR A O 1
ATOM 635 N N . LYS A 1 83 ? 51.185 -19.642 -22.893 1.00 86.00 83 LYS A N 1
ATOM 636 C CA . LYS A 1 83 ? 51.759 -19.691 -24.249 1.00 86.00 83 LYS A CA 1
ATOM 637 C C . LYS A 1 83 ? 53.121 -20.403 -24.299 1.00 86.00 83 LYS A C 1
ATOM 639 O O . LYS A 1 83 ? 53.378 -21.138 -25.246 1.00 86.00 83 LYS A O 1
ATOM 644 N N . ALA A 1 84 ? 53.979 -20.217 -23.293 1.00 84.94 84 ALA A N 1
ATOM 645 C CA . ALA A 1 84 ? 55.279 -20.884 -23.215 1.00 84.94 84 ALA A CA 1
ATOM 646 C C . ALA A 1 84 ? 55.130 -22.395 -22.955 1.00 84.94 84 ALA A C 1
ATOM 648 O O . ALA A 1 84 ? 55.811 -23.195 -23.589 1.00 84.94 84 ALA A O 1
ATOM 649 N N . PHE A 1 85 ? 54.197 -22.800 -22.091 1.00 85.69 85 PHE A N 1
ATOM 650 C CA . PHE A 1 85 ? 53.934 -24.213 -21.780 1.00 85.69 85 PHE A CA 1
ATOM 651 C C . PHE A 1 85 ? 53.255 -24.955 -22.940 1.00 85.69 85 PHE A C 1
ATOM 653 O O . PHE A 1 85 ? 53.670 -26.048 -23.308 1.00 85.69 85 PHE A O 1
ATOM 660 N N . GLN A 1 86 ? 52.272 -24.330 -23.594 1.00 83.44 86 GLN A N 1
ATOM 661 C CA . GLN A 1 86 ? 51.599 -24.905 -24.766 1.00 83.44 86 GLN A CA 1
ATOM 662 C C . GLN A 1 86 ? 52.559 -25.135 -25.935 1.00 83.44 86 GLN A C 1
ATOM 664 O O . GLN A 1 86 ? 52.489 -26.167 -26.592 1.00 83.44 86 GLN A O 1
ATOM 669 N N . LEU A 1 87 ? 53.469 -24.188 -26.182 1.00 80.81 87 LEU A N 1
ATOM 670 C CA . LEU A 1 87 ? 54.420 -24.280 -27.288 1.00 80.81 87 LEU A CA 1
ATOM 671 C C . LEU A 1 87 ? 55.531 -25.312 -27.036 1.00 80.81 87 LEU A C 1
ATOM 673 O O . LEU A 1 87 ? 56.132 -25.813 -27.980 1.00 80.81 87 LEU A O 1
ATOM 677 N N . THR A 1 88 ? 55.826 -25.614 -25.772 1.00 81.25 88 THR A N 1
ATOM 678 C CA . THR A 1 88 ? 56.898 -26.546 -25.388 1.00 81.25 88 THR A CA 1
ATOM 679 C C . THR A 1 88 ? 56.392 -27.950 -25.083 1.00 81.25 88 THR A C 1
ATOM 681 O O . THR A 1 88 ? 57.199 -28.873 -25.025 1.00 81.25 88 THR A O 1
ATOM 684 N N . GLY A 1 89 ? 55.080 -28.119 -24.888 1.00 76.38 89 GLY A N 1
ATOM 685 C CA . GLY A 1 89 ? 54.475 -29.380 -24.461 1.00 76.38 89 GLY A CA 1
ATOM 686 C C . GLY A 1 89 ? 54.757 -29.739 -22.997 1.00 76.38 89 GLY A C 1
ATOM 687 O O . GLY A 1 89 ? 54.333 -30.800 -22.546 1.00 76.38 89 GLY A O 1
ATOM 688 N N . ILE A 1 90 ? 55.448 -28.871 -22.246 1.00 78.62 90 ILE A N 1
ATOM 689 C CA . ILE A 1 90 ? 55.750 -29.089 -20.829 1.00 78.62 90 ILE A CA 1
ATOM 690 C C . ILE A 1 90 ? 54.482 -28.806 -20.012 1.00 78.62 90 ILE A C 1
ATOM 692 O O . ILE A 1 90 ? 53.909 -27.718 -20.140 1.00 78.62 90 ILE A O 1
ATOM 696 N N . PRO A 1 91 ? 54.032 -29.744 -19.155 1.00 74.94 91 PRO A N 1
ATOM 697 C CA . PRO A 1 91 ? 52.852 -29.535 -18.333 1.00 74.94 91 PRO A CA 1
ATOM 698 C C . PRO A 1 91 ? 53.082 -28.383 -17.352 1.00 74.94 91 PRO A C 1
ATOM 700 O O . PRO A 1 91 ? 54.035 -28.368 -16.572 1.00 74.94 91 PRO A O 1
ATOM 703 N N . GLU A 1 92 ? 52.181 -27.405 -17.388 1.00 78.50 92 GLU A N 1
ATOM 704 C CA . GLU A 1 92 ? 52.181 -26.285 -16.453 1.00 78.50 92 GLU A CA 1
ATOM 705 C C . GLU A 1 92 ? 51.903 -26.808 -15.036 1.00 78.50 92 GLU A C 1
ATOM 707 O O . GLU A 1 92 ? 50.910 -27.508 -14.817 1.00 78.50 92 GLU A O 1
ATOM 712 N N . LYS A 1 93 ? 52.742 -26.451 -14.051 1.00 68.00 93 LYS A N 1
ATOM 713 C CA . LYS A 1 93 ? 52.448 -26.751 -12.644 1.00 68.00 93 LYS A CA 1
ATOM 714 C C . LYS A 1 93 ? 51.222 -25.940 -12.231 1.00 68.00 93 LYS A C 1
ATOM 716 O O . LYS A 1 93 ? 51.317 -24.748 -11.941 1.00 68.00 93 LYS A O 1
ATOM 721 N N . ARG A 1 94 ? 50.059 -26.589 -12.250 1.00 59.09 94 ARG A N 1
ATOM 722 C CA . ARG A 1 94 ? 48.791 -26.061 -11.747 1.00 59.09 94 ARG A CA 1
ATOM 723 C C . ARG A 1 94 ? 48.408 -26.866 -10.516 1.00 59.09 94 ARG A C 1
ATOM 725 O O . ARG A 1 94 ? 48.113 -28.050 -10.635 1.00 59.09 94 ARG A O 1
ATOM 732 N N . PHE A 1 95 ? 48.383 -26.226 -9.353 1.00 50.38 95 PHE A N 1
ATOM 733 C CA . PHE A 1 95 ? 47.592 -26.743 -8.241 1.00 50.38 95 PHE A CA 1
ATOM 734 C C . PHE A 1 95 ? 46.193 -26.121 -8.288 1.00 50.38 95 PHE A C 1
ATOM 736 O O . PHE A 1 95 ? 46.063 -24.957 -8.684 1.00 50.38 95 PHE A O 1
ATOM 743 N N . PRO A 1 96 ? 45.147 -26.879 -7.909 1.00 38.00 96 PRO A N 1
ATOM 744 C CA . PRO A 1 96 ? 43.817 -26.317 -7.760 1.00 38.00 96 PRO A CA 1
ATOM 745 C C . PRO A 1 96 ? 43.894 -25.211 -6.709 1.00 38.00 96 PRO A C 1
ATOM 747 O O . PRO A 1 96 ? 44.515 -25.404 -5.661 1.00 38.00 96 PRO A O 1
ATOM 750 N N . LEU A 1 97 ? 43.261 -24.061 -6.963 1.00 36.56 97 LEU A N 1
ATOM 751 C CA . LEU A 1 97 ? 42.971 -23.128 -5.879 1.00 36.56 97 LEU A CA 1
ATOM 752 C C . LEU A 1 97 ? 42.271 -23.924 -4.773 1.00 36.56 97 LEU A C 1
ATOM 754 O O . LEU A 1 97 ? 41.224 -24.530 -4.998 1.00 36.56 97 LEU A O 1
ATOM 758 N N . MET A 1 98 ? 42.896 -23.969 -3.600 1.00 33.19 98 MET A N 1
ATOM 759 C CA . MET A 1 98 ? 42.387 -24.661 -2.429 1.00 33.19 98 MET A CA 1
ATOM 760 C C . MET A 1 98 ? 41.004 -24.098 -2.089 1.00 33.19 98 MET A C 1
ATOM 762 O O . MET A 1 98 ? 40.873 -22.966 -1.634 1.00 33.19 98 MET A O 1
ATOM 766 N N . GLY A 1 99 ? 39.978 -24.894 -2.389 1.00 35.19 99 GLY A N 1
ATOM 767 C CA . GLY A 1 99 ? 38.582 -24.530 -2.202 1.00 35.19 99 GLY A CA 1
ATOM 768 C C . GLY A 1 99 ? 37.608 -25.428 -2.960 1.00 35.19 99 GLY A C 1
ATOM 769 O O . GLY A 1 99 ? 36.754 -24.891 -3.654 1.00 35.19 99 GLY A O 1
ATOM 770 N N . ARG A 1 100 ? 37.749 -26.762 -2.855 1.00 34.81 100 ARG A N 1
ATOM 771 C CA . ARG A 1 100 ? 36.654 -27.764 -2.793 1.00 34.81 100 ARG A CA 1
ATOM 772 C C . ARG A 1 100 ? 37.193 -29.182 -3.011 1.00 34.81 100 ARG A C 1
ATOM 774 O O . ARG A 1 100 ? 37.594 -29.553 -4.107 1.00 34.81 100 ARG A O 1
ATOM 781 N N . SER A 1 101 ? 37.147 -29.981 -1.947 1.00 27.45 101 SER A N 1
ATOM 782 C CA . SER A 1 101 ? 37.050 -31.434 -2.057 1.00 27.45 101 SER A CA 1
ATOM 783 C C . SER A 1 101 ? 35.628 -31.749 -2.522 1.00 27.45 101 SER A C 1
ATOM 785 O O . SER A 1 101 ? 34.674 -31.415 -1.821 1.00 27.45 101 SER A O 1
ATOM 787 N N . SER A 1 102 ? 35.465 -32.322 -3.713 1.00 31.05 102 SER A N 1
ATOM 788 C CA . SER A 1 102 ? 34.211 -32.949 -4.128 1.00 31.05 102 SER A CA 1
ATOM 789 C C . SER A 1 102 ? 34.275 -34.424 -3.750 1.00 31.05 102 SER A C 1
ATOM 791 O O . SER A 1 102 ? 34.869 -35.231 -4.467 1.00 31.05 102 SER A O 1
ATOM 793 N N . THR A 1 103 ? 33.663 -34.788 -2.629 1.00 31.77 103 THR A N 1
ATOM 794 C CA . THR A 1 103 ? 33.205 -36.163 -2.435 1.00 31.77 103 THR A CA 1
ATOM 795 C C . THR A 1 103 ? 32.080 -36.420 -3.429 1.00 31.77 103 THR A C 1
ATOM 797 O O . THR A 1 103 ? 30.997 -35.850 -3.322 1.00 31.77 103 THR A O 1
ATOM 800 N N . ILE A 1 104 ? 32.367 -37.265 -4.415 1.00 36.75 104 ILE A N 1
ATOM 801 C CA . ILE A 1 104 ? 31.361 -37.966 -5.205 1.00 36.75 104 ILE A CA 1
ATOM 802 C C . ILE A 1 104 ? 30.583 -38.858 -4.236 1.00 36.75 104 ILE A C 1
ATOM 804 O O . ILE A 1 104 ? 31.131 -39.822 -3.705 1.00 36.75 104 ILE A O 1
ATOM 808 N N . THR A 1 105 ? 29.311 -38.545 -4.011 1.00 29.50 105 THR A N 1
ATOM 809 C CA . THR A 1 105 ? 28.323 -39.518 -3.547 1.00 29.50 105 THR A CA 1
ATOM 810 C C . THR A 1 105 ? 27.213 -39.609 -4.581 1.00 29.50 105 THR A C 1
ATOM 812 O O . THR A 1 105 ? 26.639 -38.623 -5.038 1.00 29.50 105 THR A O 1
ATOM 815 N N . SER A 1 106 ? 27.007 -40.846 -5.007 1.00 31.42 106 SER A N 1
ATOM 816 C CA . SER A 1 106 ? 26.033 -41.328 -5.969 1.00 31.42 106 SER A CA 1
ATOM 817 C C . SER A 1 106 ? 24.587 -41.055 -5.551 1.00 31.42 106 SER A C 1
ATOM 819 O O . SER A 1 106 ? 24.254 -41.025 -4.370 1.00 31.42 106 SER A O 1
ATOM 821 N N . ALA A 1 107 ? 23.749 -40.915 -6.575 1.00 39.28 107 ALA A N 1
ATOM 822 C CA . ALA A 1 107 ? 22.308 -40.718 -6.553 1.00 39.28 107 ALA A CA 1
ATOM 823 C C . ALA A 1 107 ? 21.531 -41.570 -5.532 1.00 39.28 107 ALA A C 1
ATOM 825 O O . ALA A 1 107 ? 21.673 -42.790 -5.520 1.00 39.28 107 ALA A O 1
ATOM 826 N N . ALA A 1 108 ? 20.622 -40.918 -4.799 1.00 29.84 108 ALA A N 1
ATOM 827 C CA . ALA A 1 108 ? 19.247 -41.370 -4.557 1.00 29.84 108 ALA A CA 1
ATOM 828 C C . ALA A 1 108 ? 18.453 -40.296 -3.784 1.00 29.84 108 ALA A C 1
ATOM 830 O O . ALA A 1 108 ? 18.796 -39.983 -2.652 1.00 29.84 108 ALA A O 1
ATOM 831 N N . GLY A 1 109 ? 17.360 -39.807 -4.381 1.00 32.34 109 GLY A N 1
ATOM 832 C CA . GLY A 1 109 ? 16.140 -39.405 -3.668 1.00 32.34 109 GLY A CA 1
ATOM 833 C C . GLY A 1 109 ? 16.090 -38.069 -2.905 1.00 32.34 109 GLY A C 1
ATOM 834 O O . GLY A 1 109 ? 16.913 -37.764 -2.052 1.00 32.34 109 GLY A O 1
ATOM 835 N N . SER A 1 110 ? 14.962 -37.388 -3.114 1.00 27.11 110 SER A N 1
ATOM 836 C CA . SER A 1 110 ? 14.329 -36.340 -2.298 1.00 27.11 110 SER A CA 1
ATOM 837 C C . SER A 1 110 ? 14.668 -34.870 -2.572 1.00 27.11 110 SER A C 1
ATOM 839 O O . SER A 1 110 ? 15.807 -34.438 -2.721 1.00 27.11 110 SER A O 1
ATOM 841 N N . GLU A 1 111 ? 13.565 -34.133 -2.661 1.00 38.66 111 GLU A N 1
ATOM 842 C CA . GLU A 1 111 ? 13.406 -32.698 -2.796 1.00 38.66 111 GLU A CA 1
ATOM 843 C C . GLU A 1 111 ? 14.041 -31.949 -1.620 1.00 38.66 111 GLU A C 1
ATOM 845 O O . GLU A 1 111 ? 13.871 -32.331 -0.467 1.00 38.66 111 GLU A O 1
ATOM 850 N N . THR A 1 112 ? 14.744 -30.856 -1.918 1.00 29.27 112 THR A N 1
ATOM 851 C CA . THR A 1 112 ? 14.756 -29.589 -1.158 1.00 29.27 112 THR A CA 1
ATOM 852 C C . THR A 1 112 ? 15.726 -28.636 -1.858 1.00 29.27 112 THR A C 1
ATOM 854 O O . THR A 1 112 ? 16.945 -28.778 -1.808 1.00 29.27 112 THR A O 1
ATOM 857 N N . GLY A 1 113 ? 15.180 -27.659 -2.583 1.00 34.06 113 GLY A N 1
ATOM 858 C CA . GLY A 1 113 ? 15.962 -26.649 -3.289 1.00 34.06 113 GLY A CA 1
ATOM 859 C C . GLY A 1 113 ? 16.535 -25.603 -2.335 1.00 34.06 113 GLY A C 1
ATOM 860 O O . GLY A 1 113 ? 15.952 -24.534 -2.182 1.00 34.06 113 GLY A O 1
ATOM 861 N N . SER A 1 114 ? 17.696 -25.871 -1.734 1.00 32.12 114 SER A N 1
ATOM 862 C CA . SER A 1 114 ? 18.517 -24.844 -1.083 1.00 32.12 114 SER A CA 1
ATOM 863 C C . SER A 1 114 ? 19.660 -24.420 -2.011 1.00 32.12 114 SER A C 1
ATOM 865 O O . SER A 1 114 ? 20.780 -24.922 -1.927 1.00 32.12 114 SER A O 1
ATOM 867 N N . MET A 1 115 ? 19.388 -23.483 -2.919 1.00 36.16 115 MET A N 1
ATOM 868 C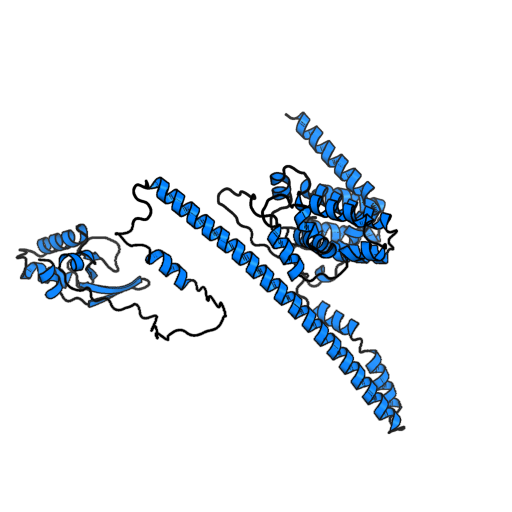 CA . MET A 1 115 ? 20.445 -22.794 -3.664 1.00 36.16 115 MET A CA 1
ATOM 869 C C . MET A 1 115 ? 21.030 -21.687 -2.782 1.00 36.16 115 MET A C 1
ATOM 871 O O . MET A 1 115 ? 20.538 -20.558 -2.767 1.00 36.16 115 MET A O 1
ATOM 875 N N . SER A 1 116 ? 22.082 -22.014 -2.029 1.00 33.66 116 SER A N 1
ATOM 876 C CA . SER A 1 116 ? 22.942 -21.028 -1.370 1.00 33.66 116 SER A CA 1
ATOM 877 C C . SER A 1 116 ? 23.776 -20.296 -2.427 1.00 33.66 116 SER A C 1
ATOM 879 O O . SER A 1 116 ? 24.918 -20.647 -2.723 1.00 33.66 116 SER A O 1
ATOM 881 N N . ASP A 1 117 ? 23.155 -19.292 -3.027 1.00 36.81 117 ASP A N 1
ATOM 882 C CA . ASP A 1 117 ? 23.667 -18.466 -4.116 1.00 36.81 117 ASP A CA 1
ATOM 883 C C . ASP A 1 117 ? 24.632 -17.410 -3.535 1.00 36.81 117 ASP A C 1
ATOM 885 O O . ASP A 1 117 ? 24.283 -16.245 -3.333 1.00 36.81 117 ASP A O 1
ATOM 889 N N . THR A 1 118 ? 25.835 -17.843 -3.144 1.00 42.41 118 THR A N 1
ATOM 890 C CA . THR A 1 118 ? 26.860 -16.939 -2.596 1.00 42.41 118 THR A CA 1
ATOM 891 C C . THR A 1 118 ? 27.554 -16.150 -3.718 1.00 42.41 118 THR A C 1
ATOM 893 O O . THR A 1 118 ? 27.761 -16.682 -4.810 1.00 42.41 118 THR A O 1
ATOM 896 N N . PRO A 1 119 ? 27.982 -14.892 -3.476 1.00 46.50 119 PRO A N 1
ATOM 897 C CA . PRO A 1 119 ? 28.603 -14.029 -4.496 1.00 46.50 119 PRO A CA 1
ATOM 898 C C . PRO A 1 119 ? 29.839 -14.630 -5.187 1.00 46.50 119 PRO A C 1
ATOM 900 O O . PRO A 1 119 ? 30.197 -14.223 -6.290 1.00 46.50 119 PRO A O 1
ATOM 903 N N . VAL A 1 120 ? 30.480 -15.611 -4.546 1.00 45.22 120 VAL A N 1
ATOM 904 C CA . VAL A 1 120 ? 31.687 -16.295 -5.024 1.00 45.22 120 VAL A CA 1
ATOM 905 C C . VAL A 1 120 ? 31.389 -17.225 -6.209 1.00 45.22 120 VAL A C 1
ATOM 907 O O . VAL A 1 120 ? 32.197 -17.300 -7.134 1.00 45.22 120 VAL A O 1
ATOM 910 N N . ASP A 1 121 ? 30.210 -17.856 -6.251 1.00 44.16 121 ASP A N 1
ATOM 911 C CA . ASP A 1 121 ? 29.814 -18.750 -7.355 1.00 44.16 121 ASP A CA 1
ATOM 912 C C . ASP A 1 121 ? 29.541 -17.963 -8.652 1.00 44.16 121 ASP A C 1
ATOM 914 O O . ASP A 1 121 ? 29.820 -18.422 -9.761 1.00 44.16 121 ASP A O 1
ATOM 918 N N . ARG A 1 122 ? 29.100 -16.705 -8.522 1.00 50.44 122 ARG A N 1
ATOM 919 C CA . ARG A 1 122 ? 28.807 -15.811 -9.656 1.00 50.44 122 ARG A CA 1
ATOM 920 C C . ARG A 1 122 ? 30.064 -15.321 -10.375 1.00 50.44 122 ARG A C 1
ATOM 922 O O . ARG A 1 122 ? 30.026 -15.119 -11.585 1.00 50.44 122 ARG A O 1
ATOM 929 N N . MET A 1 123 ? 31.187 -15.180 -9.668 1.00 42.09 123 MET A N 1
ATOM 930 C CA . MET A 1 123 ? 32.470 -14.785 -10.270 1.00 42.09 123 MET A CA 1
ATOM 931 C C . MET A 1 123 ? 33.086 -15.926 -11.103 1.00 42.09 123 MET A C 1
ATOM 933 O O . MET A 1 123 ? 33.753 -15.678 -12.107 1.00 42.09 123 MET A O 1
ATOM 937 N N . SER A 1 124 ? 32.814 -17.180 -10.723 1.00 42.91 124 SER A N 1
ATOM 938 C CA . SER A 1 124 ? 33.265 -18.381 -11.440 1.00 42.91 124 SER A CA 1
ATOM 939 C C . SER A 1 124 ? 32.630 -18.492 -12.835 1.00 42.91 124 SER A C 1
ATOM 941 O O . SER A 1 124 ? 33.320 -18.793 -13.808 1.00 42.91 124 SER A O 1
ATOM 943 N N . GLY A 1 125 ? 31.348 -18.132 -12.979 1.00 47.25 125 GLY A N 1
ATOM 944 C CA . GLY A 1 125 ? 30.650 -18.122 -14.273 1.00 47.25 125 GLY A CA 1
ATOM 945 C C . GLY A 1 125 ? 31.190 -17.094 -15.278 1.00 47.25 125 GLY A C 1
ATOM 946 O O . GLY A 1 125 ? 31.227 -17.368 -16.476 1.00 47.25 125 GLY A O 1
ATOM 947 N N . TYR A 1 126 ? 31.681 -15.942 -14.806 1.00 49.69 126 TYR A N 1
ATOM 948 C CA . TYR A 1 126 ? 32.308 -14.932 -15.672 1.00 49.69 126 TYR A CA 1
ATOM 949 C C . TYR A 1 126 ? 33.704 -15.341 -16.166 1.00 49.69 126 TYR A C 1
ATOM 951 O O . TYR A 1 126 ? 34.120 -14.913 -17.240 1.00 49.69 126 TYR A O 1
ATOM 959 N N . LEU A 1 127 ? 34.425 -16.179 -15.415 1.00 46.88 127 LEU A N 1
ATOM 960 C CA . LEU A 1 127 ? 35.767 -16.648 -15.782 1.00 46.88 127 LEU A CA 1
ATOM 961 C C . LEU A 1 127 ? 35.755 -18.008 -16.503 1.00 46.88 127 LEU A C 1
ATOM 963 O O . LEU A 1 127 ? 36.666 -18.292 -17.277 1.00 46.88 127 LEU A O 1
ATOM 967 N N . GLY A 1 128 ? 34.712 -18.822 -16.311 1.00 43.78 128 GLY A N 1
ATOM 968 C CA . GLY A 1 128 ? 34.525 -20.112 -16.985 1.00 43.78 128 GLY A CA 1
ATOM 969 C C . GLY A 1 128 ? 34.070 -20.020 -18.448 1.00 43.78 128 GLY A C 1
ATOM 970 O O . GLY A 1 128 ? 34.134 -21.012 -19.167 1.00 43.78 128 GLY A O 1
ATOM 971 N N . GLY A 1 129 ? 33.641 -18.840 -18.910 1.00 43.69 129 GLY A N 1
ATOM 972 C CA . GLY A 1 129 ? 33.201 -18.611 -20.292 1.00 43.69 129 GLY A CA 1
ATOM 973 C C . GLY A 1 129 ? 34.327 -18.376 -21.305 1.00 43.69 129 GLY A C 1
ATOM 974 O O . GLY A 1 129 ? 34.057 -18.286 -22.502 1.00 43.69 129 GLY A O 1
ATOM 975 N N . TRP A 1 130 ? 35.592 -18.276 -20.878 1.00 46.88 130 TRP A N 1
ATOM 976 C CA . TRP A 1 130 ? 36.701 -18.085 -21.814 1.00 46.88 130 TRP A CA 1
ATOM 977 C C . TRP A 1 130 ? 37.182 -19.427 -22.373 1.00 46.88 130 TRP A C 1
ATOM 979 O O . TRP A 1 130 ? 38.216 -19.961 -21.978 1.00 46.88 130 TRP A O 1
ATOM 989 N N . ASN A 1 131 ? 36.409 -19.973 -23.311 1.00 47.31 131 ASN A N 1
ATOM 990 C CA . ASN A 1 131 ? 36.811 -21.102 -24.141 1.00 47.31 131 ASN A CA 1
ATOM 991 C C . ASN A 1 131 ? 37.150 -20.583 -25.555 1.00 47.31 131 ASN A C 1
ATOM 993 O O . ASN A 1 131 ? 36.232 -20.291 -26.323 1.00 47.31 131 ASN A O 1
ATOM 997 N N . PRO A 1 132 ? 38.436 -20.454 -25.941 1.00 52.25 132 PRO A N 1
ATOM 998 C CA . PRO A 1 132 ? 38.843 -19.897 -27.241 1.00 52.25 132 PRO A CA 1
ATOM 999 C C . PRO A 1 132 ? 38.339 -20.685 -28.460 1.00 52.25 132 PRO A C 1
ATOM 1001 O O . PRO A 1 132 ? 38.465 -20.216 -29.587 1.00 52.25 132 PRO A O 1
ATOM 1004 N N . LEU A 1 133 ? 37.796 -21.886 -28.241 1.00 51.84 133 LEU A N 1
ATOM 1005 C CA . LEU A 1 133 ? 37.321 -22.806 -29.274 1.00 51.84 133 LEU A CA 1
ATOM 1006 C C . LEU A 1 133 ? 35.797 -22.775 -29.468 1.00 51.84 133 LEU A C 1
ATOM 1008 O O . LEU A 1 133 ? 35.297 -23.405 -30.396 1.00 51.84 133 LEU A O 1
ATOM 1012 N N . HIS A 1 134 ? 35.052 -22.048 -28.628 1.00 49.53 134 HIS A N 1
ATOM 1013 C CA . HIS A 1 134 ? 33.599 -21.932 -28.744 1.00 49.53 134 HIS A CA 1
ATOM 1014 C C . HIS A 1 134 ? 33.187 -20.459 -28.717 1.00 49.53 134 HIS A C 1
ATOM 1016 O O . HIS A 1 134 ? 32.712 -19.937 -27.710 1.00 49.53 134 HIS A O 1
ATOM 1022 N N . ASN A 1 135 ? 33.403 -19.764 -29.837 1.00 60.91 135 ASN A N 1
ATOM 1023 C CA . ASN A 1 135 ? 32.789 -18.459 -30.032 1.00 60.91 135 ASN A CA 1
ATOM 1024 C C . ASN A 1 135 ? 31.296 -18.670 -30.319 1.00 60.91 135 ASN A C 1
ATOM 1026 O O . ASN A 1 135 ? 30.932 -19.022 -31.439 1.00 60.91 135 ASN A O 1
ATOM 1030 N N . ALA A 1 136 ? 30.447 -18.471 -29.309 1.00 68.56 136 ALA A N 1
ATOM 1031 C CA . ALA A 1 136 ? 28.993 -18.595 -29.439 1.00 68.56 136 ALA A CA 1
ATOM 1032 C C . ALA A 1 136 ? 28.391 -17.598 -30.455 1.00 68.56 136 ALA A C 1
ATOM 1034 O O . ALA A 1 136 ? 27.295 -17.829 -30.963 1.00 68.56 136 ALA A O 1
ATOM 1035 N N . HIS A 1 137 ? 29.116 -16.520 -30.787 1.00 75.44 137 HIS A N 1
ATOM 1036 C CA . HIS A 1 137 ? 28.698 -15.490 -31.742 1.00 75.44 137 HIS A CA 1
ATOM 1037 C C . HIS A 1 137 ? 29.809 -15.209 -32.776 1.00 75.44 137 HIS A C 1
ATOM 1039 O O . HIS A 1 137 ? 30.545 -14.221 -32.668 1.00 75.44 137 HIS A O 1
ATOM 1045 N N . PRO A 1 138 ? 29.992 -16.086 -33.783 1.00 69.75 13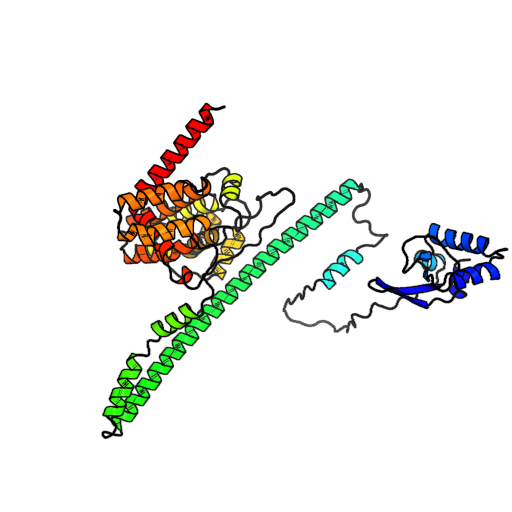8 PRO A N 1
ATOM 1046 C CA . PRO A 1 138 ? 30.933 -15.828 -34.867 1.00 69.75 138 PRO A CA 1
ATOM 1047 C C . PRO A 1 138 ? 30.483 -14.609 -35.693 1.00 69.75 138 PRO A C 1
ATOM 1049 O O . PRO A 1 138 ? 29.301 -14.466 -35.992 1.00 69.75 138 PRO A O 1
ATOM 1052 N N . ASN A 1 139 ? 31.437 -13.754 -36.085 1.00 80.88 139 ASN A N 1
ATOM 1053 C CA . ASN A 1 139 ? 31.254 -12.537 -36.902 1.00 80.88 139 ASN A CA 1
ATOM 1054 C C . ASN A 1 139 ? 30.583 -11.317 -36.228 1.00 80.88 139 ASN A C 1
ATOM 1056 O O . ASN A 1 139 ? 30.171 -10.398 -36.929 1.00 80.88 139 ASN A O 1
ATOM 1060 N N . GLU A 1 140 ? 30.512 -11.258 -34.896 1.00 85.38 140 GLU A N 1
ATOM 1061 C CA . GLU A 1 140 ? 30.016 -10.076 -34.169 1.00 85.38 140 GLU A CA 1
ATOM 1062 C C . GLU A 1 140 ? 31.045 -8.921 -34.184 1.00 85.38 140 GLU A C 1
ATOM 1064 O O . GLU A 1 140 ? 32.222 -9.112 -33.860 1.00 85.38 140 GLU A O 1
ATOM 1069 N N . THR A 1 141 ? 30.621 -7.701 -34.533 1.00 90.88 141 THR A N 1
ATOM 1070 C CA . THR A 1 141 ? 31.475 -6.503 -34.422 1.00 90.88 141 THR A CA 1
ATOM 1071 C C . THR A 1 141 ? 31.682 -6.097 -32.952 1.00 90.88 141 THR A C 1
ATOM 1073 O O . THR A 1 141 ? 30.831 -6.378 -32.104 1.00 90.88 141 THR A O 1
ATOM 1076 N N . PRO A 1 142 ? 32.752 -5.352 -32.600 1.00 87.50 142 PRO A N 1
ATOM 1077 C CA . PRO A 1 142 ? 32.951 -4.880 -31.224 1.00 87.50 142 PRO A CA 1
ATOM 1078 C C . PRO A 1 142 ? 31.765 -4.078 -30.663 1.00 87.50 142 PRO A C 1
ATOM 1080 O O . PRO A 1 142 ? 31.439 -4.192 -29.484 1.00 87.50 142 PRO A O 1
ATOM 1083 N N . ALA A 1 143 ? 31.092 -3.288 -31.506 1.00 88.50 143 ALA A N 1
ATOM 1084 C CA . ALA A 1 143 ? 29.926 -2.505 -31.103 1.00 88.50 143 ALA A CA 1
ATOM 1085 C C . ALA A 1 143 ? 28.685 -3.380 -30.855 1.00 88.50 143 ALA A C 1
ATOM 1087 O O . ALA A 1 143 ? 27.919 -3.111 -29.932 1.00 88.50 143 ALA A O 1
ATOM 1088 N N . GLU A 1 144 ? 28.469 -4.420 -31.662 1.00 88.62 144 GLU A N 1
ATOM 1089 C CA . GLU A 1 144 ? 27.386 -5.389 -31.445 1.00 88.62 144 GLU A CA 1
ATOM 1090 C C . GLU A 1 144 ? 27.614 -6.194 -30.169 1.00 88.62 144 GLU A C 1
ATOM 1092 O O . GLU A 1 144 ? 26.693 -6.289 -29.355 1.00 88.62 144 GLU A O 1
ATOM 1097 N N . LYS A 1 145 ? 28.859 -6.624 -29.930 1.00 87.00 145 LYS A N 1
ATOM 1098 C CA . LYS A 1 145 ? 29.265 -7.314 -28.703 1.00 87.00 145 LYS A CA 1
ATOM 1099 C C . LYS A 1 145 ? 28.941 -6.498 -27.459 1.00 87.00 145 LYS A C 1
ATOM 1101 O O . LYS A 1 145 ? 28.285 -7.004 -26.555 1.00 87.00 145 LYS A O 1
ATOM 1106 N N . LEU A 1 146 ? 29.324 -5.220 -27.436 1.00 88.38 146 LEU A N 1
ATOM 1107 C CA . LEU A 1 146 ? 29.014 -4.333 -26.310 1.00 88.38 146 LEU A CA 1
ATOM 1108 C C . LEU A 1 146 ? 27.503 -4.154 -26.110 1.00 88.38 146 LEU A C 1
ATOM 1110 O O . LEU A 1 146 ? 27.030 -4.179 -24.978 1.00 88.38 146 LEU A O 1
ATOM 1114 N N . ARG A 1 147 ? 26.719 -4.015 -27.189 1.00 89.69 147 ARG A N 1
ATOM 1115 C CA . ARG A 1 147 ? 25.250 -3.916 -27.088 1.00 89.69 147 ARG A CA 1
ATOM 1116 C C . ARG A 1 147 ? 24.606 -5.210 -26.602 1.00 89.69 147 ARG A C 1
ATOM 1118 O O . ARG A 1 147 ? 23.580 -5.159 -25.930 1.00 89.69 147 ARG A O 1
ATOM 1125 N N . ARG A 1 148 ? 25.140 -6.371 -26.980 1.00 90.12 148 ARG A N 1
ATOM 1126 C CA . ARG A 1 148 ? 24.662 -7.667 -26.494 1.00 90.12 148 ARG A CA 1
ATOM 1127 C C . ARG A 1 148 ? 25.007 -7.850 -25.020 1.00 90.12 148 ARG A C 1
ATOM 1129 O O . ARG A 1 148 ? 24.102 -8.113 -24.242 1.00 90.12 148 ARG A O 1
ATOM 1136 N N . GLU A 1 149 ? 26.258 -7.629 -24.626 1.00 90.06 149 GLU A N 1
ATOM 1137 C CA . GLU A 1 149 ? 26.691 -7.723 -23.225 1.00 90.06 149 GLU A CA 1
ATOM 1138 C C . GLU A 1 149 ? 25.918 -6.753 -22.321 1.00 90.06 149 GLU A C 1
ATOM 1140 O O . GLU A 1 149 ? 25.500 -7.139 -21.231 1.00 90.06 149 GLU A O 1
ATOM 1145 N N . ALA A 1 150 ? 25.648 -5.530 -22.792 1.00 90.31 150 ALA A N 1
ATOM 1146 C CA . ALA A 1 150 ? 24.804 -4.574 -22.078 1.00 90.31 150 ALA A CA 1
ATOM 1147 C C . ALA A 1 150 ? 23.365 -5.090 -21.899 1.00 90.31 150 ALA A C 1
ATOM 1149 O O . ALA A 1 150 ? 22.843 -5.035 -20.789 1.00 90.31 150 ALA A O 1
ATOM 1150 N N . ARG A 1 151 ? 22.744 -5.636 -22.957 1.00 89.50 151 ARG A N 1
ATOM 1151 C CA . ARG A 1 151 ? 21.397 -6.234 -22.882 1.00 89.50 151 ARG A CA 1
ATOM 1152 C C . ARG A 1 151 ? 21.354 -7.435 -21.941 1.00 89.50 151 ARG A C 1
ATOM 1154 O O . ARG A 1 151 ? 20.487 -7.504 -21.085 1.00 89.50 151 ARG A O 1
ATOM 1161 N N . GLU A 1 152 ? 22.318 -8.345 -22.042 1.00 91.56 152 GLU A N 1
ATOM 1162 C CA . GLU A 1 152 ? 22.388 -9.515 -21.164 1.00 91.56 152 GLU A CA 1
ATOM 1163 C C . GLU A 1 152 ? 22.617 -9.139 -19.694 1.00 91.56 152 GLU A C 1
ATOM 1165 O O . GLU A 1 152 ? 22.124 -9.827 -18.798 1.00 91.56 152 GLU A O 1
ATOM 1170 N N . ALA A 1 153 ? 23.402 -8.092 -19.426 1.00 91.12 153 ALA A N 1
ATOM 1171 C CA . ALA A 1 153 ? 23.605 -7.580 -18.076 1.00 91.12 153 ALA A CA 1
ATOM 1172 C C . ALA A 1 153 ? 22.322 -6.939 -17.526 1.00 91.12 153 ALA A C 1
ATOM 1174 O O . ALA A 1 153 ? 21.970 -7.182 -16.371 1.00 91.12 153 ALA A O 1
ATOM 1175 N N . ASP A 1 154 ? 21.610 -6.180 -18.357 1.00 90.94 154 ASP A N 1
ATOM 1176 C CA . ASP A 1 154 ? 20.335 -5.548 -18.021 1.00 90.94 154 ASP A CA 1
ATOM 1177 C C . ASP A 1 154 ? 19.229 -6.588 -17.761 1.00 90.94 154 ASP A C 1
ATOM 1179 O O . ASP A 1 154 ? 18.569 -6.540 -16.724 1.00 90.94 154 ASP A O 1
ATOM 1183 N N . ASP A 1 155 ? 19.113 -7.622 -18.602 1.00 91.31 155 ASP A N 1
ATOM 1184 C CA . ASP A 1 155 ? 18.191 -8.749 -18.397 1.00 91.31 155 ASP A CA 1
ATOM 1185 C C . ASP A 1 155 ? 18.489 -9.506 -17.091 1.00 91.31 155 ASP A C 1
ATOM 1187 O O . ASP A 1 155 ? 17.578 -9.869 -16.338 1.00 91.31 155 ASP A O 1
ATOM 1191 N N . ARG A 1 156 ? 19.775 -9.710 -16.771 1.00 92.94 156 ARG A N 1
ATOM 1192 C CA . ARG A 1 156 ? 20.205 -10.319 -15.501 1.00 92.94 156 ARG A CA 1
ATOM 1193 C C . ARG A 1 156 ? 19.881 -9.436 -14.297 1.00 92.94 156 ARG A C 1
ATOM 1195 O O . ARG A 1 156 ? 19.425 -9.950 -13.270 1.00 92.94 156 ARG A O 1
ATOM 1202 N N . TYR A 1 157 ? 20.112 -8.129 -14.401 1.00 92.44 157 TYR A N 1
ATOM 1203 C CA . TYR A 1 157 ? 19.763 -7.163 -13.361 1.00 92.44 157 TYR A CA 1
ATOM 1204 C C . TYR A 1 157 ? 18.250 -7.158 -13.118 1.00 92.44 157 TYR A C 1
ATOM 1206 O O . TYR A 1 157 ? 17.808 -7.345 -11.986 1.00 92.44 157 TYR A O 1
ATOM 1214 N N . LYS A 1 158 ? 17.455 -7.092 -14.184 1.00 91.12 158 LYS A N 1
ATOM 1215 C CA . LYS A 1 158 ? 15.994 -7.164 -14.153 1.00 91.12 158 LYS A CA 1
ATOM 1216 C C . LYS A 1 158 ? 15.468 -8.438 -13.496 1.00 91.12 158 LYS A C 1
ATOM 1218 O O . LYS A 1 158 ? 14.610 -8.372 -12.615 1.00 91.12 158 LYS A O 1
ATOM 1223 N N . ALA A 1 159 ? 16.002 -9.601 -13.870 1.00 92.75 159 ALA A N 1
ATOM 1224 C CA . ALA A 1 159 ? 15.653 -10.869 -13.231 1.00 92.75 159 ALA A CA 1
ATOM 1225 C C . ALA A 1 159 ? 16.014 -10.875 -11.735 1.00 92.75 159 ALA A C 1
ATOM 1227 O O . ALA A 1 159 ? 15.246 -11.370 -10.908 1.00 92.75 159 ALA A O 1
ATOM 1228 N N . SER A 1 160 ? 17.152 -10.278 -11.373 1.00 94.88 160 SER A N 1
ATOM 1229 C CA . SER A 1 160 ? 17.592 -10.156 -9.978 1.00 94.88 160 SER A CA 1
ATOM 1230 C C . SER A 1 160 ? 16.695 -9.221 -9.165 1.00 94.88 160 SER A C 1
ATOM 1232 O O . SER A 1 160 ? 16.386 -9.542 -8.021 1.00 94.88 160 SER A O 1
ATOM 1234 N N . VAL A 1 161 ? 16.231 -8.112 -9.750 1.00 93.75 161 VAL A N 1
ATOM 1235 C CA . VAL A 1 161 ? 15.259 -7.198 -9.129 1.00 93.75 161 VAL A CA 1
ATOM 1236 C C . VAL A 1 161 ? 13.933 -7.907 -8.868 1.00 93.75 161 VAL A C 1
ATOM 1238 O O . VAL A 1 161 ? 13.444 -7.869 -7.742 1.00 93.75 161 VAL A O 1
ATOM 1241 N N . ARG A 1 162 ? 13.392 -8.630 -9.860 1.00 93.19 162 ARG A N 1
ATOM 1242 C CA . ARG A 1 162 ? 12.167 -9.434 -9.684 1.00 93.19 162 ARG A CA 1
ATOM 1243 C C . ARG A 1 162 ? 12.331 -10.482 -8.579 1.00 93.19 162 ARG A C 1
ATOM 1245 O O . ARG A 1 162 ? 11.450 -10.630 -7.738 1.00 93.19 162 ARG A O 1
ATOM 1252 N N . LYS A 1 163 ? 13.478 -11.173 -8.541 1.00 95.62 163 LYS A N 1
ATOM 1253 C CA . LYS A 1 163 ? 13.808 -12.129 -7.471 1.00 95.62 163 LYS A CA 1
ATOM 1254 C C . LYS A 1 163 ? 13.877 -11.442 -6.102 1.00 95.62 163 LYS A C 1
ATOM 1256 O O . LYS A 1 163 ? 13.365 -11.994 -5.134 1.00 95.62 163 LYS A O 1
ATOM 1261 N N . LEU A 1 164 ? 14.490 -10.261 -6.011 1.00 96.38 164 LEU A N 1
ATOM 1262 C CA . LEU A 1 164 ? 14.611 -9.516 -4.757 1.00 96.38 164 LEU A CA 1
ATOM 1263 C C . LEU A 1 164 ? 13.252 -9.016 -4.249 1.00 96.38 164 LEU A C 1
ATOM 1265 O O . LEU A 1 164 ? 12.981 -9.146 -3.059 1.00 96.38 164 LEU A O 1
ATOM 1269 N N . ASP A 1 165 ? 12.385 -8.507 -5.130 1.00 96.38 165 ASP A N 1
ATOM 1270 C CA . ASP A 1 165 ? 11.021 -8.112 -4.754 1.00 96.38 165 ASP A CA 1
ATOM 1271 C C . ASP A 1 165 ? 10.189 -9.320 -4.290 1.00 96.38 165 ASP A C 1
ATOM 1273 O O . ASP A 1 165 ? 9.473 -9.226 -3.297 1.00 96.38 165 ASP A O 1
ATOM 1277 N N . GLY A 1 166 ? 10.346 -10.483 -4.933 1.00 96.50 166 GLY A N 1
ATOM 1278 C CA . GLY A 1 166 ? 9.728 -11.732 -4.473 1.00 96.50 166 GLY A CA 1
ATOM 1279 C C . GLY A 1 166 ? 10.225 -12.174 -3.090 1.00 96.50 166 GLY A C 1
ATOM 1280 O O . GLY A 1 166 ? 9.426 -12.521 -2.227 1.00 96.50 166 GLY A O 1
ATOM 1281 N N . LEU A 1 167 ? 11.537 -12.099 -2.835 1.00 97.62 167 LEU A N 1
ATOM 1282 C CA . LEU A 1 167 ? 12.103 -12.394 -1.511 1.00 97.62 167 LEU A CA 1
ATOM 1283 C C . LEU A 1 167 ? 11.610 -11.417 -0.435 1.00 97.62 167 LEU A C 1
ATOM 1285 O O . LEU A 1 167 ? 11.349 -11.842 0.688 1.00 97.62 167 LEU A O 1
ATOM 1289 N N . ARG A 1 168 ? 11.456 -10.131 -0.776 1.00 97.25 168 ARG A N 1
ATOM 1290 C CA . ARG A 1 168 ? 10.836 -9.131 0.103 1.00 97.25 168 ARG A CA 1
ATOM 1291 C C . ARG A 1 168 ? 9.399 -9.526 0.448 1.00 97.25 168 ARG A C 1
ATOM 1293 O O . ARG A 1 168 ? 9.068 -9.549 1.627 1.00 97.25 168 ARG A O 1
ATOM 1300 N N . CYS A 1 169 ? 8.578 -9.869 -0.548 1.00 97.81 169 CYS A N 1
ATOM 1301 C CA . CYS A 1 169 ? 7.187 -10.285 -0.332 1.00 97.81 169 CYS A CA 1
ATOM 1302 C C . CYS A 1 169 ? 7.103 -11.498 0.610 1.00 97.81 169 CYS A C 1
ATOM 1304 O O . CYS A 1 169 ? 6.370 -11.457 1.593 1.00 97.81 169 CYS A O 1
ATOM 1306 N N . ASN A 1 170 ? 7.928 -12.525 0.378 1.00 97.69 170 ASN A N 1
ATOM 1307 C CA . ASN A 1 170 ? 7.977 -13.720 1.227 1.00 97.69 170 ASN A CA 1
ATOM 1308 C C . ASN A 1 170 ? 8.404 -13.401 2.671 1.00 97.69 170 ASN A C 1
ATOM 1310 O O . ASN A 1 170 ? 7.896 -13.995 3.620 1.00 97.69 170 ASN A O 1
ATOM 1314 N N . LEU A 1 171 ? 9.355 -12.476 2.852 1.00 97.00 171 LEU A N 1
ATOM 1315 C CA . LEU A 1 171 ? 9.768 -12.025 4.181 1.00 97.00 171 LEU A CA 1
ATOM 1316 C C . LEU A 1 171 ? 8.621 -11.302 4.894 1.00 97.00 171 LEU A C 1
ATOM 1318 O O . LEU A 1 171 ? 8.375 -11.562 6.067 1.00 97.00 171 LEU A O 1
ATOM 1322 N N . GLU A 1 172 ? 7.921 -10.411 4.195 1.00 96.38 172 GLU A N 1
ATOM 1323 C CA . GLU A 1 172 ? 6.780 -9.674 4.741 1.00 96.38 172 GLU A CA 1
ATOM 1324 C C . GLU A 1 172 ? 5.630 -10.610 5.134 1.00 96.38 172 GLU A C 1
ATOM 1326 O O . GLU A 1 172 ? 5.070 -10.449 6.216 1.00 96.38 172 GLU A O 1
ATOM 1331 N N . GLU A 1 173 ? 5.329 -11.623 4.317 1.00 97.00 173 GLU A N 1
ATOM 1332 C CA . GLU A 1 173 ? 4.366 -12.685 4.644 1.00 97.00 173 GLU A CA 1
ATOM 1333 C C . GLU A 1 173 ? 4.756 -13.417 5.930 1.00 97.00 173 GLU A C 1
ATOM 1335 O O . GLU A 1 173 ? 3.975 -13.452 6.881 1.00 97.00 173 GLU A O 1
ATOM 1340 N N . ALA A 1 174 ? 5.994 -13.916 6.007 1.00 96.56 174 ALA A N 1
ATOM 1341 C CA . ALA A 1 174 ? 6.485 -14.626 7.184 1.00 96.56 174 ALA A CA 1
ATOM 1342 C C . ALA A 1 174 ? 6.464 -13.748 8.447 1.00 96.56 174 ALA A C 1
ATOM 1344 O O . ALA A 1 174 ? 6.120 -14.223 9.530 1.00 96.56 174 ALA A O 1
ATOM 1345 N N . MET A 1 175 ? 6.811 -12.462 8.318 1.00 94.38 175 MET A N 1
ATOM 1346 C CA . MET A 1 175 ? 6.741 -11.504 9.420 1.00 94.38 175 MET A CA 1
ATOM 1347 C C . MET A 1 175 ? 5.304 -11.304 9.897 1.00 94.38 175 MET A C 1
ATOM 1349 O O . MET A 1 175 ? 5.059 -11.382 11.099 1.00 94.38 175 MET A O 1
ATOM 1353 N N . VAL A 1 176 ? 4.358 -11.054 8.987 1.00 93.25 176 VAL A N 1
ATOM 1354 C CA . VAL A 1 176 ? 2.951 -10.819 9.341 1.00 93.25 176 VAL A CA 1
ATOM 1355 C C . VAL A 1 176 ? 2.338 -12.052 9.996 1.00 93.25 176 VAL A C 1
ATOM 1357 O O . VAL A 1 176 ? 1.710 -11.924 11.048 1.00 93.25 176 VAL A O 1
ATOM 1360 N N . ASP A 1 177 ? 2.563 -13.237 9.434 1.00 93.25 177 ASP A N 1
ATOM 1361 C CA . ASP A 1 177 ? 2.032 -14.486 9.979 1.00 93.25 177 ASP A CA 1
ATOM 1362 C C . ASP A 1 177 ? 2.602 -14.774 11.372 1.00 93.25 177 ASP A C 1
ATOM 1364 O O . ASP A 1 177 ? 1.857 -15.089 12.306 1.00 93.25 177 ASP A O 1
ATOM 1368 N N . HIS A 1 178 ? 3.916 -14.604 11.550 1.00 94.56 178 HIS A N 1
ATOM 1369 C CA . HIS A 1 178 ? 4.562 -14.851 12.835 1.00 94.56 178 HIS A CA 1
ATOM 1370 C C . HIS A 1 178 ? 4.161 -13.825 13.902 1.00 94.56 178 HIS A C 1
ATOM 1372 O O . HIS A 1 178 ? 3.895 -14.203 15.041 1.00 94.56 178 HIS A O 1
ATOM 1378 N N . LEU A 1 179 ? 4.065 -12.538 13.550 1.00 91.88 179 LEU A N 1
ATOM 1379 C CA . LEU A 1 179 ? 3.634 -11.486 14.476 1.00 91.88 179 LEU A CA 1
ATOM 1380 C C . LEU A 1 179 ? 2.184 -11.699 14.924 1.00 91.88 179 LEU A C 1
ATOM 1382 O O . LEU A 1 179 ? 1.921 -11.686 16.124 1.00 91.88 179 LEU A O 1
ATOM 1386 N N . LYS A 1 180 ? 1.264 -12.000 13.996 1.00 91.12 180 LYS A N 1
ATOM 1387 C CA . LYS A 1 180 ? -0.135 -12.329 14.331 1.00 91.12 180 LYS A CA 1
ATOM 1388 C C . LYS A 1 180 ? -0.236 -13.570 15.222 1.00 91.12 180 LYS A C 1
ATOM 1390 O O . LYS A 1 180 ? -1.067 -13.623 16.130 1.00 91.12 180 LYS A O 1
ATOM 1395 N N . PHE A 1 181 ? 0.607 -14.574 14.982 1.00 93.94 181 PHE A N 1
ATOM 1396 C CA . PHE A 1 181 ? 0.686 -15.749 15.845 1.00 93.94 181 PHE A CA 1
ATOM 1397 C C . PHE A 1 181 ? 1.173 -15.388 17.256 1.00 93.94 181 PHE A C 1
ATOM 1399 O O . PHE A 1 181 ? 0.540 -15.787 18.232 1.00 93.94 181 PHE A O 1
ATOM 1406 N N . MET A 1 182 ? 2.234 -14.585 17.379 1.00 94.00 182 MET A N 1
ATOM 1407 C CA . MET A 1 182 ? 2.739 -14.126 18.679 1.00 94.00 182 MET A CA 1
ATOM 1408 C C . MET A 1 182 ? 1.714 -13.280 19.442 1.00 94.00 182 MET A C 1
ATOM 1410 O O . MET A 1 182 ? 1.556 -13.471 20.646 1.00 94.00 182 MET A O 1
ATOM 1414 N N . GLU A 1 183 ? 0.974 -12.401 18.759 1.00 92.94 183 GLU A N 1
ATOM 1415 C CA . GLU A 1 183 ? -0.130 -11.636 19.356 1.00 92.94 183 GLU A CA 1
ATOM 1416 C C . GLU A 1 183 ? -1.197 -12.557 19.959 1.00 92.94 183 GLU A C 1
ATOM 1418 O O . GLU A 1 183 ? -1.668 -12.325 21.074 1.00 92.94 183 GLU A O 1
ATOM 1423 N N . ARG A 1 184 ? -1.546 -13.640 19.255 1.00 94.81 184 ARG A N 1
ATOM 1424 C CA . ARG A 1 184 ? -2.489 -14.646 19.756 1.00 94.81 184 ARG A CA 1
ATOM 1425 C C . ARG A 1 184 ? -1.929 -15.400 20.961 1.00 94.81 184 ARG A C 1
ATOM 1427 O O . ARG A 1 184 ? -2.636 -15.544 21.953 1.00 94.81 184 ARG A O 1
ATOM 1434 N N . CYS A 1 185 ? -0.668 -15.829 20.903 1.00 96.56 185 CYS A N 1
ATOM 1435 C CA . CYS A 1 185 ? -0.005 -16.490 22.028 1.00 96.56 185 CYS A CA 1
ATOM 1436 C C . CYS A 1 185 ? 0.006 -15.611 23.282 1.00 96.56 185 CYS A C 1
ATOM 1438 O O . CYS A 1 185 ? -0.288 -16.100 24.372 1.00 96.56 185 CYS A O 1
ATOM 1440 N N . GLU A 1 186 ? 0.310 -14.321 23.138 1.00 95.00 186 GLU A N 1
ATOM 1441 C CA . GLU A 1 186 ? 0.329 -13.394 24.268 1.00 95.00 186 GLU A CA 1
ATOM 1442 C C . GLU A 1 186 ? -1.079 -13.133 24.810 1.00 95.00 186 GLU A C 1
ATOM 1444 O O . GLU A 1 186 ? -1.286 -13.144 26.024 1.00 95.00 186 GLU A O 1
ATOM 1449 N N . LEU A 1 187 ? -2.074 -12.989 23.929 1.00 96.12 187 LEU A N 1
ATOM 1450 C CA . LEU A 1 187 ? -3.469 -12.864 24.343 1.00 96.12 187 LEU A CA 1
ATOM 1451 C C . LEU A 1 187 ? -3.930 -14.075 25.162 1.00 96.12 187 LEU A C 1
ATOM 1453 O O . LEU A 1 187 ? -4.571 -13.919 26.204 1.00 96.12 187 LEU A O 1
ATOM 1457 N N . ASP A 1 188 ? -3.620 -15.279 24.690 1.00 97.00 188 ASP A N 1
ATOM 1458 C CA . ASP A 1 188 ? -4.017 -16.519 25.348 1.00 97.00 188 ASP A CA 1
ATOM 1459 C C . ASP A 1 188 ? -3.252 -16.720 26.663 1.00 97.00 188 ASP A C 1
ATOM 1461 O O . ASP A 1 188 ? -3.851 -17.141 27.655 1.00 97.00 188 ASP A O 1
ATOM 1465 N N . ARG A 1 189 ? -1.977 -16.308 26.731 1.00 96.31 189 ARG A N 1
ATOM 1466 C CA . ARG A 1 189 ? -1.203 -16.250 27.981 1.00 96.31 189 ARG A CA 1
ATOM 1467 C C . ARG A 1 189 ? -1.862 -15.324 29.004 1.00 96.31 189 ARG A C 1
ATOM 1469 O O . ARG A 1 189 ? -2.045 -15.728 30.151 1.00 96.31 189 ARG A O 1
ATOM 1476 N N . LEU A 1 190 ? -2.259 -14.116 28.602 1.00 94.81 190 LEU A N 1
ATOM 1477 C CA . LEU A 1 190 ? -2.928 -13.144 29.476 1.00 94.81 190 LEU A CA 1
ATOM 1478 C C . LEU A 1 190 ? -4.292 -13.656 29.964 1.00 94.81 190 LEU A C 1
ATOM 1480 O O . LEU A 1 190 ? -4.621 -13.523 31.145 1.00 94.81 190 LEU A O 1
ATOM 1484 N N . LYS A 1 191 ? -5.074 -14.301 29.088 1.00 95.62 191 LYS A N 1
ATOM 1485 C CA . LYS A 1 191 ? -6.332 -14.963 29.474 1.00 95.62 191 LYS A CA 1
ATOM 1486 C C . LYS A 1 191 ? -6.098 -16.098 30.471 1.00 95.62 191 LYS A C 1
ATOM 1488 O O . LYS A 1 191 ? -6.830 -16.190 31.454 1.00 95.62 191 LYS A O 1
ATOM 1493 N N . ALA A 1 192 ? -5.081 -16.931 30.247 1.00 95.50 192 ALA A N 1
ATOM 1494 C CA . ALA A 1 192 ? -4.737 -18.030 31.144 1.00 95.50 192 ALA A CA 1
ATOM 1495 C C . ALA A 1 192 ? -4.314 -17.517 32.527 1.00 95.50 192 ALA A C 1
ATOM 1497 O O . ALA A 1 192 ? -4.815 -18.013 33.533 1.00 95.50 192 ALA A O 1
ATOM 1498 N N . ILE A 1 193 ? -3.471 -16.478 32.588 1.00 92.69 193 ILE A N 1
ATOM 1499 C CA . ILE A 1 193 ? -3.086 -15.825 33.850 1.00 92.69 193 ILE A CA 1
ATOM 1500 C C . ILE A 1 193 ? -4.331 -15.325 34.587 1.00 92.69 193 ILE A C 1
ATOM 1502 O O . ILE A 1 193 ? -4.502 -15.625 35.767 1.00 92.69 193 ILE A O 1
ATOM 1506 N N . LYS A 1 194 ? -5.236 -14.624 33.891 1.00 92.38 194 LYS A N 1
ATOM 1507 C CA . LYS A 1 194 ? -6.483 -14.129 34.489 1.00 92.38 194 LYS A CA 1
ATOM 1508 C C . LYS A 1 194 ? -7.358 -15.258 35.045 1.00 92.38 194 LYS A C 1
ATOM 1510 O O . LYS A 1 194 ? -7.909 -15.105 36.133 1.00 92.38 194 LYS A O 1
ATOM 1515 N N . SER A 1 195 ? -7.472 -16.372 34.320 1.00 93.50 195 SER A N 1
ATOM 1516 C CA . SER A 1 195 ? -8.231 -17.550 34.761 1.00 93.50 195 SER A CA 1
ATOM 1517 C C . SER A 1 195 ? -7.616 -18.187 36.004 1.00 93.50 195 SER A C 1
ATOM 1519 O O . SER A 1 195 ? -8.314 -18.393 36.986 1.00 93.50 195 SER A O 1
ATOM 1521 N N . VAL A 1 196 ? -6.301 -18.432 36.002 1.00 92.50 196 VAL A N 1
ATOM 1522 C CA . VAL A 1 196 ? -5.604 -19.071 37.130 1.00 92.50 196 VAL A CA 1
ATOM 1523 C C . VAL A 1 196 ? -5.688 -18.214 38.393 1.00 92.50 196 VAL A C 1
ATOM 1525 O O . VAL A 1 196 ? -5.900 -18.751 39.478 1.00 92.50 196 VAL A O 1
ATOM 1528 N N . VAL A 1 197 ? -5.557 -16.888 38.269 1.00 88.69 197 VAL A N 1
ATOM 1529 C CA . VAL A 1 197 ? -5.732 -15.969 39.406 1.00 88.69 197 VAL A CA 1
ATOM 1530 C C . VAL A 1 197 ? -7.155 -16.064 39.962 1.00 88.69 197 VAL A C 1
ATOM 1532 O O . VAL A 1 197 ? -7.318 -16.151 41.176 1.00 88.69 197 VAL A O 1
ATOM 1535 N N . LEU A 1 198 ? -8.174 -16.116 39.096 1.00 88.75 198 LEU A N 1
ATOM 1536 C CA . LEU A 1 198 ? -9.574 -16.255 39.506 1.00 88.75 198 LEU A CA 1
ATOM 1537 C C . LEU A 1 198 ? -9.837 -17.586 40.226 1.00 88.75 198 LEU A C 1
ATOM 1539 O O . LEU A 1 198 ? -10.434 -17.590 41.304 1.00 88.75 198 LEU A O 1
ATOM 1543 N N . ASP A 1 199 ? -9.345 -18.695 39.675 1.00 89.31 199 ASP A N 1
ATOM 1544 C CA . ASP A 1 199 ? -9.499 -20.026 40.270 1.00 89.31 199 ASP A CA 1
ATOM 1545 C C . ASP A 1 199 ? -8.800 -20.109 41.637 1.00 89.31 199 ASP A C 1
ATOM 1547 O O . ASP A 1 199 ? -9.356 -20.640 42.602 1.00 89.31 199 ASP A O 1
ATOM 1551 N N . PHE A 1 200 ? -7.599 -19.532 41.750 1.00 86.81 200 PHE A N 1
ATOM 1552 C CA . PHE A 1 200 ? -6.832 -19.497 42.994 1.00 86.81 200 PHE A CA 1
ATOM 1553 C C . PHE A 1 200 ? -7.513 -18.642 44.073 1.00 86.81 200 PHE A C 1
ATOM 1555 O O . PHE A 1 200 ? -7.636 -19.084 45.218 1.00 86.81 200 PHE A O 1
ATOM 1562 N N . SER A 1 201 ? -8.012 -17.452 43.718 1.00 83.38 201 SER A N 1
ATOM 1563 C CA . SER A 1 201 ? -8.780 -16.601 44.636 1.00 83.38 201 SER A CA 1
ATOM 1564 C C . SER A 1 201 ? -10.056 -17.294 45.117 1.00 83.38 201 SER A C 1
ATOM 1566 O O . SER A 1 201 ? -10.343 -17.279 46.316 1.00 83.38 201 SER A O 1
ATOM 1568 N N . GLY A 1 202 ? -10.783 -17.969 44.219 1.00 83.12 202 GLY A N 1
ATOM 1569 C CA . GLY A 1 202 ? -11.968 -18.751 44.575 1.00 83.12 202 GLY A CA 1
ATOM 1570 C C . GLY A 1 202 ? -11.652 -19.909 45.526 1.00 83.12 202 GLY A C 1
ATOM 1571 O O . GLY A 1 202 ? -12.348 -20.102 46.525 1.00 83.12 202 GLY A O 1
ATOM 1572 N N . ALA A 1 203 ? -10.571 -20.650 45.269 1.00 83.81 203 ALA A N 1
ATOM 1573 C CA . ALA A 1 203 ? -10.138 -21.749 46.129 1.00 83.81 203 ALA A CA 1
ATOM 1574 C C . ALA A 1 203 ? -9.771 -21.273 47.546 1.00 83.81 203 ALA A C 1
ATOM 1576 O O . ALA A 1 203 ? -10.199 -21.891 48.520 1.00 83.81 203 ALA A O 1
ATOM 1577 N N . ILE A 1 204 ? -9.035 -20.162 47.684 1.00 81.69 204 ILE A N 1
ATOM 1578 C CA . ILE A 1 204 ? -8.672 -19.616 49.004 1.00 81.69 204 ILE A CA 1
ATOM 1579 C C . ILE A 1 204 ? -9.904 -19.085 49.746 1.00 81.69 204 ILE A C 1
ATOM 1581 O O . ILE A 1 204 ? -10.036 -19.357 50.943 1.00 81.69 204 ILE A O 1
ATOM 1585 N N . SER A 1 205 ? -10.822 -18.391 49.055 1.00 78.38 205 SER A N 1
ATOM 1586 C CA . SER A 1 205 ? -12.048 -17.852 49.673 1.00 78.38 205 SER A CA 1
ATOM 1587 C C . SER A 1 205 ? -12.858 -18.926 50.390 1.00 78.38 205 SER A C 1
ATOM 1589 O O . SER A 1 205 ? -13.426 -18.674 51.448 1.00 78.38 205 SER A O 1
ATOM 1591 N N . ASN A 1 206 ? -12.922 -20.123 49.804 1.00 73.88 206 ASN A N 1
ATOM 1592 C CA . ASN A 1 206 ? -13.756 -21.210 50.303 1.00 73.88 206 ASN A CA 1
ATOM 1593 C C . ASN A 1 206 ? -13.146 -21.938 51.510 1.00 73.88 206 ASN A C 1
ATOM 1595 O O . ASN A 1 206 ? -13.866 -22.620 52.235 1.00 73.88 206 ASN A O 1
ATOM 1599 N N . VAL A 1 207 ? -11.831 -21.828 51.720 1.00 72.94 207 VAL A N 1
ATOM 1600 C CA . VAL A 1 207 ? -11.109 -22.637 52.717 1.00 72.94 207 VAL A CA 1
ATOM 1601 C C . VAL A 1 207 ? -10.832 -21.856 54.001 1.00 72.94 207 VAL A C 1
ATOM 1603 O O . VAL A 1 207 ? -10.789 -22.458 55.074 1.00 72.94 207 VAL A O 1
ATOM 1606 N N . ILE A 1 208 ? -10.640 -20.533 53.934 1.00 69.06 208 ILE A N 1
ATOM 1607 C CA . ILE A 1 208 ? -10.144 -19.757 55.082 1.00 69.06 208 ILE A CA 1
ATOM 1608 C C . ILE A 1 208 ? -10.945 -18.454 55.267 1.00 69.06 208 ILE A C 1
ATOM 1610 O O . ILE A 1 208 ? -10.545 -17.409 54.751 1.00 69.06 208 ILE A O 1
ATOM 1614 N N . PRO A 1 209 ? -12.025 -18.462 56.077 1.00 71.62 209 PRO A N 1
ATOM 1615 C CA . PRO A 1 209 ? -12.819 -17.262 56.369 1.00 71.62 209 PRO A CA 1
ATOM 1616 C C . PRO A 1 209 ? -12.010 -16.118 57.001 1.00 71.62 209 PRO A C 1
ATOM 1618 O O . PRO A 1 209 ? -12.328 -14.948 56.818 1.00 71.62 209 PRO A O 1
ATOM 1621 N N . SER A 1 210 ? -10.926 -16.427 57.723 1.00 76.31 210 SER A N 1
ATOM 1622 C CA . SER A 1 210 ? -10.036 -15.410 58.301 1.00 76.31 210 SER A CA 1
ATOM 1623 C C . SER A 1 210 ? -9.197 -14.656 57.260 1.00 76.31 210 SER A C 1
ATOM 1625 O O . SER A 1 210 ? -8.636 -13.614 57.588 1.00 76.31 210 SER A O 1
ATOM 1627 N N . LEU A 1 211 ? -9.129 -15.143 56.015 1.00 75.56 211 LEU A N 1
ATOM 1628 C CA . LEU A 1 211 ? -8.438 -14.494 54.898 1.00 75.56 211 LEU A CA 1
ATOM 1629 C C . LEU A 1 211 ? -9.397 -13.791 53.931 1.00 75.56 211 LEU A C 1
ATOM 1631 O O . LEU A 1 211 ? -8.938 -13.305 52.900 1.00 75.56 211 LEU A O 1
ATOM 1635 N N . GLN A 1 212 ? -10.693 -13.684 54.255 1.00 76.44 212 GLN A N 1
ATOM 1636 C CA . GLN A 1 212 ? -11.701 -13.065 53.384 1.00 76.44 212 GLN A CA 1
ATOM 1637 C C . GLN A 1 212 ? -11.248 -11.688 52.873 1.00 76.44 212 GLN A C 1
ATOM 1639 O O . GLN A 1 212 ? -11.214 -11.457 51.672 1.00 76.44 212 GLN A O 1
ATOM 1644 N N . SER A 1 213 ? -10.748 -10.824 53.767 1.00 80.69 213 SER A N 1
ATOM 1645 C CA . SER A 1 213 ? -10.232 -9.499 53.387 1.00 80.69 213 SER A CA 1
ATOM 1646 C C . SER A 1 213 ? -9.035 -9.562 52.426 1.00 80.69 213 SER A C 1
ATOM 1648 O O . SER A 1 213 ? -8.882 -8.705 51.558 1.00 80.69 213 SER A O 1
ATOM 1650 N N . THR A 1 214 ? -8.162 -10.563 52.556 1.00 80.31 214 THR A N 1
ATOM 1651 C CA . THR A 1 214 ? -7.035 -10.762 51.634 1.00 80.31 214 THR A CA 1
ATOM 1652 C C . THR A 1 214 ? -7.521 -11.250 50.271 1.00 80.31 214 THR A C 1
ATOM 1654 O O . THR A 1 214 ? -6.997 -10.814 49.249 1.00 80.31 214 THR A O 1
ATOM 1657 N N . VAL A 1 215 ? -8.540 -12.109 50.243 1.00 80.88 215 VAL A N 1
ATOM 1658 C CA . VAL A 1 215 ? -9.142 -12.617 49.007 1.00 80.88 215 VAL A CA 1
ATOM 1659 C C . VAL A 1 215 ? -9.912 -11.527 48.264 1.00 80.88 215 VAL A C 1
ATOM 1661 O O . VAL A 1 215 ? -9.744 -11.399 47.055 1.00 80.88 215 VAL A O 1
ATOM 1664 N N . ASP A 1 216 ? -10.661 -10.684 48.973 1.00 81.44 216 ASP A N 1
ATOM 1665 C CA . ASP A 1 216 ? -11.360 -9.537 48.382 1.00 81.44 216 ASP A CA 1
ATOM 1666 C C . ASP A 1 216 ? -10.363 -8.572 47.708 1.00 81.44 216 ASP A C 1
ATOM 1668 O O . ASP A 1 216 ? -10.588 -8.102 46.593 1.00 81.44 216 ASP A O 1
ATOM 1672 N N . ASN A 1 217 ? -9.196 -8.348 48.330 1.00 82.44 217 ASN A N 1
ATOM 1673 C CA . ASN A 1 217 ? -8.104 -7.585 47.718 1.00 82.44 217 ASN A CA 1
ATOM 1674 C C . ASN A 1 217 ? -7.508 -8.284 46.479 1.00 82.44 217 ASN A C 1
ATOM 1676 O O . ASN A 1 217 ? -7.166 -7.616 45.505 1.00 82.44 217 ASN A O 1
ATOM 1680 N N . MET A 1 218 ? -7.381 -9.617 46.478 1.00 81.31 218 MET A N 1
ATOM 1681 C CA . MET A 1 218 ? -6.925 -10.362 45.293 1.00 81.31 218 MET A CA 1
ATOM 1682 C C . MET A 1 218 ? -7.916 -10.262 44.127 1.00 81.31 218 MET A C 1
ATOM 1684 O O . MET A 1 218 ? -7.483 -10.104 42.986 1.00 81.31 218 MET A O 1
ATOM 1688 N N . LEU A 1 219 ? -9.224 -10.306 44.401 1.00 81.19 219 LEU A N 1
ATOM 1689 C CA . LEU A 1 219 ? -10.267 -10.124 43.387 1.00 81.19 219 LEU A CA 1
ATOM 1690 C C . LEU A 1 219 ? -10.207 -8.720 42.765 1.00 81.19 219 LEU A C 1
ATOM 1692 O O . LEU A 1 219 ? -10.271 -8.594 41.546 1.00 81.19 219 LEU A O 1
ATOM 1696 N N . LEU A 1 220 ? -9.961 -7.680 43.569 1.00 84.12 220 LEU A N 1
ATOM 1697 C CA . LEU A 1 220 ? -9.702 -6.323 43.069 1.00 84.12 220 LEU A CA 1
ATOM 1698 C C . LEU A 1 220 ? -8.482 -6.260 42.134 1.00 84.12 220 LEU A C 1
ATOM 1700 O O . LEU A 1 220 ? -8.548 -5.648 41.070 1.00 84.12 220 LEU A O 1
ATOM 1704 N N . PHE A 1 221 ? -7.367 -6.912 42.486 1.00 81.94 221 PHE A N 1
ATOM 1705 C CA . PHE A 1 221 ? -6.202 -6.971 41.595 1.00 81.94 221 PHE A CA 1
ATOM 1706 C C . PHE A 1 221 ? -6.494 -7.745 40.306 1.00 81.94 221 PHE A C 1
ATOM 1708 O O . 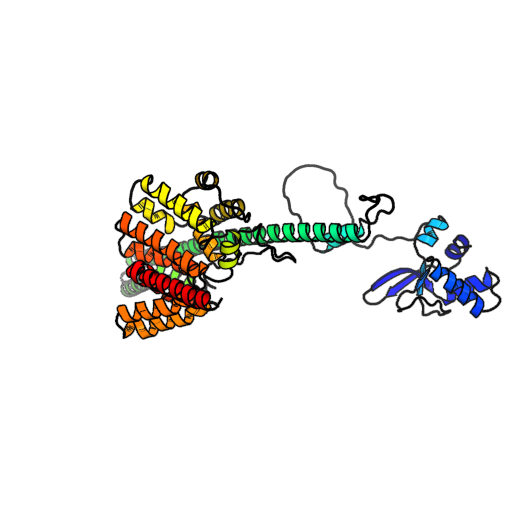PHE A 1 221 ? -5.975 -7.389 39.249 1.00 81.94 221 PHE A O 1
ATOM 1715 N N . GLN A 1 222 ? -7.348 -8.764 40.348 1.00 82.81 222 GLN A N 1
ATOM 1716 C CA . GLN A 1 222 ? -7.751 -9.505 39.156 1.00 82.81 222 GLN A CA 1
ATOM 1717 C C . GLN A 1 222 ? -8.520 -8.634 38.147 1.00 82.81 222 GLN A C 1
ATOM 1719 O O . GLN A 1 222 ? -8.313 -8.793 36.940 1.00 82.81 222 GLN A O 1
ATOM 1724 N N . GLU A 1 223 ? -9.344 -7.686 38.603 1.00 85.06 223 GLU A N 1
ATOM 1725 C CA . GLU A 1 223 ? -10.060 -6.753 37.718 1.00 85.06 223 GLU A CA 1
ATOM 1726 C C . GLU A 1 223 ? -9.109 -5.856 36.910 1.00 85.06 223 GLU A C 1
ATOM 1728 O O . GLU A 1 223 ? -9.456 -5.412 35.811 1.00 85.06 223 GLU A O 1
ATOM 1733 N N . THR A 1 224 ? -7.886 -5.645 37.412 1.00 86.44 224 THR A N 1
ATOM 1734 C CA . THR A 1 224 ? -6.849 -4.870 36.714 1.00 86.44 224 THR A CA 1
ATOM 1735 C C . THR A 1 224 ? -6.238 -5.609 35.525 1.00 86.44 224 THR A C 1
ATOM 1737 O O . THR A 1 224 ? -5.736 -4.959 34.614 1.00 86.44 224 THR A O 1
ATOM 1740 N N . VAL A 1 225 ? -6.327 -6.946 35.481 1.00 88.69 225 VAL A N 1
ATOM 1741 C CA . VAL A 1 225 ? -5.844 -7.743 34.345 1.00 88.69 225 VAL A CA 1
ATOM 1742 C C . VAL A 1 225 ? -6.892 -7.696 33.235 1.00 88.69 225 VAL A C 1
ATOM 1744 O O . VAL A 1 225 ? -7.955 -8.330 33.311 1.00 88.69 225 VAL A O 1
ATOM 1747 N N . GLN A 1 226 ? -6.600 -6.957 32.169 1.00 92.75 226 GLN A N 1
ATOM 1748 C CA . GLN A 1 226 ? -7.474 -6.791 31.014 1.00 92.75 226 GLN A CA 1
ATOM 1749 C C . GLN A 1 226 ? -6.761 -7.315 29.765 1.00 92.75 226 GLN A C 1
ATOM 1751 O O . GLN A 1 226 ? -6.165 -6.521 29.048 1.00 92.75 226 GLN A O 1
ATOM 1756 N N . PRO A 1 227 ? -6.872 -8.616 29.414 1.00 94.19 227 PRO A N 1
ATOM 1757 C CA . PRO A 1 227 ? -6.032 -9.233 28.382 1.00 94.19 227 PRO A CA 1
ATOM 1758 C C . PRO A 1 227 ? -5.947 -8.468 27.052 1.00 94.19 227 PRO A C 1
ATOM 1760 O O . PRO A 1 227 ? -4.873 -8.343 26.476 1.00 94.19 227 PRO A O 1
ATOM 1763 N N . LEU A 1 228 ? -7.064 -7.913 26.566 1.00 92.44 228 LEU A N 1
ATOM 1764 C CA . LEU A 1 228 ? -7.073 -7.095 25.347 1.00 92.44 228 LEU A CA 1
ATOM 1765 C C . LEU A 1 228 ? -6.441 -5.709 25.545 1.00 92.44 228 LEU A C 1
ATOM 1767 O O . LEU A 1 228 ? -5.784 -5.205 24.636 1.00 92.44 228 LEU A O 1
ATOM 1771 N N . GLY A 1 229 ? -6.658 -5.084 26.704 1.00 92.50 229 GLY A N 1
ATOM 1772 C CA . GLY A 1 229 ? -6.059 -3.797 27.059 1.00 92.50 229 GLY A CA 1
ATOM 1773 C C . GLY A 1 229 ? -4.551 -3.917 27.273 1.00 92.50 229 GLY A C 1
ATOM 1774 O O . GLY A 1 229 ? -3.796 -3.128 26.715 1.00 92.50 229 GLY A O 1
ATOM 1775 N N . ASP A 1 230 ? -4.123 -4.957 27.982 1.00 92.81 230 ASP A N 1
ATOM 1776 C CA . ASP A 1 230 ? -2.724 -5.267 28.275 1.00 92.81 230 ASP A CA 1
ATOM 1777 C C . ASP A 1 230 ? -1.953 -5.613 26.996 1.00 92.81 230 ASP A C 1
ATOM 1779 O O . ASP A 1 230 ? -0.866 -5.081 26.761 1.00 92.81 230 ASP A O 1
ATOM 1783 N N . LEU A 1 231 ? -2.542 -6.430 26.110 1.00 92.75 231 LEU A N 1
ATOM 1784 C CA . LEU A 1 231 ? -1.960 -6.700 24.795 1.00 92.75 231 LEU A CA 1
ATOM 1785 C C . LEU A 1 231 ? -1.855 -5.420 23.963 1.00 92.75 231 LEU A C 1
ATOM 1787 O O . LEU A 1 231 ? -0.814 -5.165 23.362 1.00 92.75 231 LEU A O 1
ATOM 1791 N N . ARG A 1 232 ? -2.907 -4.590 23.934 1.00 89.75 232 ARG A N 1
ATOM 1792 C CA . ARG A 1 232 ? -2.869 -3.310 23.214 1.00 89.75 232 ARG A CA 1
ATOM 1793 C C . ARG A 1 232 ? -1.768 -2.405 23.765 1.00 89.75 232 ARG A C 1
ATOM 1795 O O . ARG A 1 232 ? -1.029 -1.836 22.972 1.00 89.75 232 ARG A O 1
ATOM 1802 N N . TYR A 1 233 ? -1.626 -2.310 25.084 1.00 88.88 233 TYR A N 1
ATOM 1803 C CA . TYR A 1 233 ? -0.568 -1.534 25.728 1.00 88.88 233 TYR A CA 1
ATOM 1804 C C . TYR A 1 233 ? 0.826 -2.041 25.338 1.00 88.88 233 TYR A C 1
ATOM 1806 O O . TYR A 1 233 ? 1.696 -1.251 24.969 1.00 88.88 233 TYR A O 1
ATOM 1814 N N . LEU A 1 234 ? 1.034 -3.361 25.348 1.00 89.62 234 LEU A N 1
ATOM 1815 C CA . LEU A 1 234 ? 2.276 -3.977 24.886 1.00 89.62 234 LEU A CA 1
ATOM 1816 C C . LEU A 1 234 ? 2.550 -3.617 23.416 1.00 89.62 234 LEU A C 1
ATOM 1818 O O . LEU A 1 234 ? 3.616 -3.098 23.089 1.00 89.62 234 LEU A O 1
ATOM 1822 N N . LEU A 1 235 ? 1.573 -3.795 22.529 1.00 87.88 235 LEU A N 1
ATOM 1823 C CA . LEU A 1 235 ? 1.728 -3.449 21.116 1.00 87.88 235 LEU A CA 1
ATOM 1824 C C . LEU A 1 235 ? 2.013 -1.959 20.913 1.00 87.88 235 LEU A C 1
ATOM 1826 O O . LEU A 1 235 ? 2.882 -1.608 20.123 1.00 87.88 235 LEU A O 1
ATOM 1830 N N . GLU A 1 236 ? 1.338 -1.067 21.632 1.00 83.75 236 GLU A N 1
ATOM 1831 C CA . GLU A 1 236 ? 1.534 0.378 21.497 1.00 83.75 236 GLU A CA 1
ATOM 1832 C C . GLU A 1 236 ? 2.934 0.835 21.917 1.00 83.75 236 GLU A C 1
ATOM 1834 O O . GLU A 1 236 ? 3.475 1.742 21.278 1.00 83.75 236 GLU A O 1
ATOM 1839 N N . ASN A 1 237 ? 3.531 0.180 22.917 1.00 85.50 237 ASN A N 1
ATOM 1840 C CA . ASN A 1 237 ? 4.863 0.509 23.429 1.00 85.50 237 ASN A CA 1
ATOM 1841 C C . ASN A 1 237 ? 6.010 -0.112 22.628 1.00 85.50 237 ASN A C 1
ATOM 1843 O O . ASN A 1 237 ? 7.089 0.476 22.563 1.00 85.50 237 ASN A O 1
ATOM 1847 N N . TYR A 1 238 ? 5.801 -1.295 22.041 1.00 85.38 238 TYR A N 1
ATOM 1848 C CA . TYR A 1 238 ? 6.866 -2.053 21.372 1.00 85.38 238 TYR A CA 1
ATOM 1849 C C . TYR A 1 238 ? 6.744 -2.101 19.844 1.00 85.38 238 TYR A C 1
ATOM 1851 O O . TYR A 1 238 ? 7.675 -2.557 19.176 1.00 85.38 238 TYR A O 1
ATOM 1859 N N . ARG A 1 239 ? 5.640 -1.622 19.254 1.00 84.00 239 ARG A N 1
ATOM 1860 C CA . ARG A 1 239 ? 5.518 -1.530 17.791 1.00 84.00 239 ARG A CA 1
ATOM 1861 C C . ARG A 1 239 ? 6.566 -0.590 17.202 1.00 84.00 239 ARG A C 1
ATOM 1863 O O . ARG A 1 239 ? 6.849 0.484 17.724 1.00 84.00 239 ARG A O 1
ATOM 1870 N N . THR A 1 240 ? 7.085 -0.970 16.043 1.00 78.75 240 THR A N 1
ATOM 1871 C CA . THR A 1 240 ? 8.091 -0.201 15.295 1.00 78.75 240 THR A CA 1
ATOM 1872 C C . THR A 1 240 ? 7.489 0.636 14.163 1.00 78.75 240 THR A C 1
ATOM 1874 O O . THR A 1 240 ? 8.199 1.398 13.508 1.00 78.75 240 THR A O 1
ATOM 1877 N N . GLY A 1 241 ? 6.173 0.544 13.954 1.00 80.94 241 GLY A N 1
ATOM 1878 C CA . GLY A 1 241 ? 5.428 1.287 12.942 1.00 80.94 241 GLY A CA 1
ATOM 1879 C C . GLY A 1 241 ? 4.317 0.445 12.324 1.00 80.94 241 GLY A C 1
ATOM 1880 O O . GLY A 1 241 ? 4.083 -0.692 12.727 1.00 80.94 241 GLY A O 1
ATOM 1881 N N . GLY A 1 242 ? 3.617 1.023 11.349 1.00 84.38 242 GLY A N 1
ATOM 1882 C CA . GLY A 1 242 ? 2.681 0.273 10.512 1.00 84.38 242 GLY A CA 1
ATOM 1883 C C . GLY A 1 242 ? 3.402 -0.502 9.409 1.00 84.38 242 GLY A C 1
ATOM 1884 O O . GLY A 1 242 ? 4.551 -0.207 9.075 1.00 84.38 242 GLY A O 1
ATOM 1885 N N . TYR A 1 243 ? 2.703 -1.462 8.805 1.00 90.00 243 TYR A N 1
ATOM 1886 C CA . TYR A 1 243 ? 3.173 -2.131 7.595 1.00 90.00 243 TYR A CA 1
ATOM 1887 C C . TYR A 1 243 ? 3.365 -1.103 6.466 1.00 90.00 243 TYR A C 1
ATOM 1889 O O . TYR A 1 243 ? 2.414 -0.457 6.025 1.00 90.00 243 TYR A O 1
ATOM 1897 N N . ASN A 1 244 ? 4.618 -0.916 6.044 1.00 89.00 244 ASN A N 1
ATOM 1898 C CA . ASN A 1 244 ? 5.017 0.065 5.037 1.00 89.00 244 ASN A CA 1
ATOM 1899 C C . ASN A 1 244 ? 5.998 -0.578 4.038 1.00 89.00 244 ASN A C 1
ATOM 1901 O O . ASN A 1 244 ? 7.216 -0.406 4.181 1.00 89.00 244 ASN A O 1
ATOM 1905 N N . PRO A 1 245 ? 5.481 -1.367 3.081 1.00 93.75 245 PRO A N 1
ATOM 1906 C CA . PRO A 1 245 ? 6.297 -2.110 2.129 1.00 93.75 245 PRO A CA 1
ATOM 1907 C C . PRO A 1 245 ? 7.147 -1.181 1.254 1.00 93.75 245 PRO A C 1
ATOM 1909 O O . PRO A 1 245 ? 6.697 -0.121 0.821 1.00 93.75 245 PRO A O 1
ATOM 1912 N N . LYS A 1 246 ? 8.389 -1.594 0.974 1.00 92.38 246 LYS A N 1
ATOM 1913 C CA . LYS A 1 246 ? 9.326 -0.865 0.103 1.00 92.38 246 LYS A CA 1
ATOM 1914 C C . LYS A 1 246 ? 9.681 -1.711 -1.107 1.00 92.38 246 LYS A C 1
ATOM 1916 O O . LYS A 1 246 ? 10.592 -2.533 -1.051 1.00 92.38 246 LYS A O 1
ATOM 1921 N N . VAL A 1 247 ? 8.942 -1.504 -2.188 1.00 94.75 247 VAL A N 1
ATOM 1922 C CA . VAL A 1 247 ? 9.102 -2.268 -3.427 1.00 94.75 247 VAL A CA 1
ATOM 1923 C C . VAL A 1 247 ? 10.464 -2.021 -4.053 1.00 94.75 247 VAL A C 1
ATOM 1925 O O . VAL A 1 247 ? 10.951 -0.892 -4.086 1.00 94.75 247 VAL A O 1
ATOM 1928 N N . ILE A 1 248 ? 11.049 -3.081 -4.605 1.00 92.81 248 ILE A N 1
ATOM 1929 C CA . ILE A 1 248 ? 12.236 -2.960 -5.445 1.00 92.81 248 ILE A CA 1
ATOM 1930 C C . ILE A 1 248 ? 11.781 -2.712 -6.880 1.00 92.81 248 ILE A C 1
ATOM 1932 O O . ILE A 1 248 ? 11.104 -3.543 -7.488 1.00 92.81 248 ILE A O 1
ATOM 1936 N N . THR A 1 249 ? 12.139 -1.551 -7.414 1.00 91.62 249 THR A N 1
ATOM 1937 C CA . THR A 1 249 ? 11.848 -1.160 -8.791 1.00 91.62 249 THR A CA 1
ATOM 1938 C C . THR A 1 249 ? 13.020 -1.470 -9.702 1.00 91.62 249 THR A C 1
ATOM 1940 O O . THR A 1 249 ? 14.180 -1.258 -9.352 1.00 91.62 249 THR A O 1
ATOM 1943 N N . TYR A 1 250 ? 12.717 -1.997 -10.885 1.00 89.94 250 TYR A N 1
ATOM 1944 C CA . TYR A 1 250 ? 13.709 -2.129 -11.942 1.00 89.94 250 TYR A CA 1
ATOM 1945 C C . TYR A 1 250 ? 13.923 -0.766 -12.608 1.00 89.94 250 TYR A C 1
ATOM 1947 O O . TYR A 1 250 ? 12.985 -0.187 -13.155 1.00 89.94 250 TYR A O 1
ATOM 1955 N N . GLU A 1 251 ? 15.156 -0.267 -12.556 1.00 86.50 251 GLU A N 1
ATOM 1956 C CA . GLU A 1 251 ? 15.548 1.021 -13.131 1.00 86.50 251 GLU A CA 1
ATOM 1957 C C . GLU A 1 251 ? 16.550 0.795 -14.261 1.00 86.50 251 GLU A C 1
ATOM 1959 O O . GLU A 1 251 ? 17.708 0.449 -14.027 1.00 86.50 251 GLU A O 1
ATOM 1964 N N . ASN A 1 252 ? 16.108 0.970 -15.506 1.00 82.12 252 ASN A N 1
ATOM 1965 C CA . ASN A 1 252 ? 16.999 0.869 -16.656 1.00 82.12 252 ASN A CA 1
ATOM 1966 C C . ASN A 1 252 ? 17.633 2.223 -16.992 1.00 82.12 252 ASN A C 1
ATOM 1968 O O . ASN A 1 252 ? 17.127 3.278 -16.623 1.00 82.12 252 ASN A O 1
ATOM 1972 N N . TYR A 1 253 ? 18.723 2.204 -17.761 1.00 77.88 253 TYR A N 1
ATOM 1973 C CA . TYR A 1 253 ? 19.428 3.426 -18.177 1.00 77.88 253 TYR A CA 1
ATOM 1974 C C . TYR A 1 253 ? 18.519 4.451 -18.886 1.00 77.88 253 TYR A C 1
ATOM 1976 O O . TYR A 1 253 ? 18.766 5.654 -18.836 1.00 77.88 253 TYR A O 1
ATOM 1984 N N . TYR A 1 254 ? 17.454 3.980 -19.540 1.00 77.25 254 TYR A N 1
ATOM 1985 C CA . TYR A 1 254 ? 16.502 4.809 -20.278 1.00 77.25 254 TYR A CA 1
ATOM 1986 C C . TYR A 1 254 ? 15.303 5.283 -19.435 1.00 77.25 254 TYR A C 1
ATOM 1988 O O . TYR A 1 254 ? 14.432 5.966 -19.974 1.00 77.25 254 TYR A O 1
ATOM 1996 N N . ASN A 1 255 ? 15.251 4.944 -18.140 1.00 68.75 255 ASN A N 1
ATOM 1997 C CA . ASN A 1 255 ? 14.158 5.230 -17.206 1.00 68.75 255 ASN A CA 1
ATOM 1998 C C . ASN A 1 255 ? 12.752 4.912 -17.757 1.00 68.75 255 ASN A C 1
ATOM 2000 O O . ASN A 1 255 ? 11.801 5.671 -17.552 1.00 68.75 255 ASN A O 1
ATOM 2004 N N . GLN A 1 256 ? 12.608 3.798 -18.477 1.00 69.62 256 GLN A N 1
ATOM 2005 C CA . GLN A 1 256 ? 11.308 3.332 -18.966 1.00 69.62 256 GLN A CA 1
ATOM 2006 C C . GLN A 1 256 ? 10.582 2.540 -17.878 1.00 69.62 256 GLN A C 1
ATOM 2008 O O . GLN A 1 256 ? 11.134 1.610 -17.296 1.00 69.62 256 GLN A O 1
ATOM 2013 N N . VAL A 1 257 ? 9.320 2.893 -17.629 1.00 65.31 257 VAL A N 1
ATOM 2014 C CA . VAL A 1 257 ? 8.496 2.337 -16.541 1.00 65.31 257 VAL A CA 1
ATOM 2015 C C . VAL A 1 257 ? 7.467 1.334 -17.076 1.00 65.31 257 VAL A C 1
ATOM 2017 O O . VAL A 1 257 ? 6.318 1.263 -16.640 1.00 65.31 257 VAL A O 1
ATOM 2020 N N . ASP A 1 258 ? 7.862 0.572 -18.090 1.00 70.62 258 ASP A N 1
ATOM 2021 C CA . ASP A 1 258 ? 6.895 -0.125 -18.942 1.00 70.62 258 ASP A CA 1
ATOM 2022 C C . ASP A 1 258 ? 6.551 -1.535 -18.448 1.00 70.62 258 ASP A C 1
ATOM 2024 O O . ASP A 1 258 ? 5.565 -2.121 -18.886 1.00 70.62 258 ASP A O 1
ATOM 2028 N N . GLU A 1 259 ? 7.318 -2.074 -17.500 1.00 80.62 259 GLU A N 1
ATOM 2029 C CA . GLU A 1 259 ? 7.228 -3.488 -17.112 1.00 80.62 259 GLU A CA 1
ATOM 2030 C C . GLU A 1 259 ? 6.962 -3.740 -15.626 1.00 80.62 259 GLU A C 1
ATOM 2032 O O . GLU A 1 259 ? 7.038 -4.881 -15.165 1.00 80.62 259 GLU A O 1
ATOM 2037 N N . GLN A 1 260 ? 6.652 -2.690 -14.868 1.00 90.50 260 GLN A N 1
ATOM 2038 C CA . GLN A 1 260 ? 6.343 -2.784 -13.448 1.00 90.50 260 GLN A CA 1
ATOM 2039 C C . GLN A 1 260 ? 5.175 -1.853 -13.105 1.00 90.50 260 GLN A C 1
ATOM 2041 O O . GLN A 1 260 ? 5.082 -0.729 -13.605 1.00 90.50 260 GLN A O 1
ATOM 2046 N N . THR A 1 261 ? 4.253 -2.339 -12.276 1.00 94.50 261 THR A N 1
ATOM 2047 C CA . THR A 1 261 ? 3.063 -1.585 -11.850 1.00 94.50 261 THR A CA 1
ATOM 2048 C C . THR A 1 261 ? 3.226 -1.075 -10.419 1.00 94.50 261 THR A C 1
ATOM 2050 O O . THR A 1 261 ? 2.895 0.072 -10.135 1.00 94.50 261 THR A O 1
ATOM 2053 N N . PHE A 1 262 ? 3.755 -1.913 -9.527 1.00 96.75 262 PHE A N 1
ATOM 2054 C CA . PHE A 1 262 ? 3.918 -1.631 -8.100 1.00 96.75 262 PHE A CA 1
ATOM 2055 C C . PHE A 1 262 ? 5.277 -0.999 -7.798 1.00 96.75 262 PHE A C 1
ATOM 2057 O O . PHE A 1 262 ? 6.266 -1.315 -8.457 1.00 96.75 262 PHE A O 1
ATOM 2064 N N . GLY A 1 263 ? 5.352 -0.119 -6.798 1.00 95.06 263 GLY A N 1
ATOM 2065 C CA . GLY A 1 263 ? 6.581 0.630 -6.500 1.00 95.06 263 GLY A CA 1
ATOM 2066 C C . GLY A 1 263 ? 6.829 1.828 -7.413 1.00 95.06 263 GLY A C 1
ATOM 2067 O O . GLY A 1 263 ? 7.749 2.599 -7.179 1.00 95.06 263 GLY A O 1
ATOM 2068 N N . VAL A 1 264 ? 6.014 2.006 -8.452 1.00 94.31 264 VAL A N 1
ATOM 2069 C CA . VAL A 1 264 ? 6.142 3.106 -9.407 1.00 94.31 264 VAL A CA 1
ATOM 2070 C C . VAL A 1 264 ? 5.418 4.346 -8.885 1.00 94.31 264 VAL A C 1
ATOM 2072 O O . VAL A 1 264 ? 4.292 4.259 -8.400 1.00 94.31 264 VAL A O 1
ATOM 2075 N N . ASP A 1 265 ? 6.042 5.517 -9.036 1.00 93.94 265 ASP A N 1
ATOM 2076 C CA . ASP A 1 265 ? 5.418 6.808 -8.728 1.00 93.94 265 ASP A CA 1
ATOM 2077 C C . ASP A 1 265 ? 4.080 6.985 -9.475 1.00 93.94 265 ASP A C 1
ATOM 2079 O O . ASP A 1 265 ? 3.969 6.728 -10.677 1.00 93.94 265 ASP A O 1
ATOM 2083 N N . ILE A 1 266 ? 3.056 7.449 -8.753 1.00 95.19 266 ILE A N 1
ATOM 2084 C CA . ILE A 1 266 ? 1.677 7.548 -9.255 1.00 95.19 266 ILE A CA 1
ATOM 2085 C C . ILE A 1 266 ? 1.575 8.390 -10.536 1.00 95.19 266 ILE A C 1
ATOM 2087 O O . ILE A 1 266 ? 0.813 8.063 -11.445 1.00 95.19 266 ILE A O 1
ATOM 2091 N N . GLU A 1 267 ? 2.373 9.454 -10.636 1.00 92.88 267 GLU A N 1
ATOM 2092 C CA . GLU A 1 267 ? 2.383 10.373 -11.770 1.00 92.88 267 GLU A CA 1
ATOM 2093 C C . GLU A 1 267 ? 3.120 9.743 -12.961 1.00 92.88 267 GLU A C 1
ATOM 2095 O O . GLU A 1 267 ? 2.661 9.853 -14.100 1.00 92.88 267 GLU A O 1
ATOM 2100 N N . ALA A 1 268 ? 4.220 9.024 -12.716 1.00 92.25 268 ALA A N 1
ATOM 2101 C CA . ALA A 1 268 ? 4.891 8.237 -13.750 1.00 92.25 268 ALA A CA 1
ATOM 2102 C C . ALA A 1 268 ? 3.971 7.145 -14.326 1.00 92.25 268 ALA A C 1
ATOM 2104 O O . ALA A 1 268 ? 3.867 7.015 -15.550 1.00 92.25 268 ALA A O 1
ATOM 2105 N N . ARG A 1 269 ? 3.243 6.417 -13.467 1.00 93.12 269 ARG A N 1
ATOM 2106 C CA . ARG A 1 269 ? 2.295 5.374 -13.889 1.00 93.12 269 ARG A CA 1
ATOM 2107 C C . ARG A 1 269 ? 1.126 5.950 -14.684 1.00 93.12 269 ARG A C 1
ATOM 2109 O O . ARG A 1 269 ? 0.845 5.473 -15.780 1.00 93.12 269 ARG A O 1
ATOM 2116 N N . ALA A 1 270 ? 0.493 7.011 -14.179 1.00 94.00 270 ALA A N 1
ATOM 2117 C CA . ALA A 1 270 ? -0.609 7.685 -14.864 1.00 94.00 270 ALA A CA 1
ATOM 2118 C C . ALA A 1 270 ? -0.186 8.209 -16.250 1.00 94.00 270 ALA A C 1
ATOM 2120 O O . ALA A 1 270 ? -0.920 8.066 -17.232 1.00 94.00 270 ALA A O 1
ATOM 2121 N N . ARG A 1 271 ? 1.036 8.752 -16.360 1.00 92.19 271 ARG A N 1
ATOM 2122 C CA . ARG A 1 271 ? 1.609 9.205 -17.634 1.00 92.19 271 ARG A CA 1
ATOM 2123 C C . ARG A 1 271 ? 1.845 8.057 -18.613 1.00 92.19 271 ARG A C 1
ATOM 2125 O O . ARG A 1 271 ? 1.477 8.208 -19.777 1.00 92.19 271 ARG A O 1
ATOM 2132 N N . SER A 1 272 ? 2.418 6.938 -18.158 1.00 90.69 272 SER A N 1
ATOM 2133 C CA . SER A 1 272 ? 2.600 5.731 -18.985 1.00 90.69 272 SER A CA 1
ATOM 2134 C C . SER A 1 272 ? 1.250 5.218 -19.510 1.00 90.69 272 SER A C 1
ATOM 2136 O O . SER A 1 272 ? 1.094 4.960 -20.703 1.00 90.69 272 SER A O 1
ATOM 2138 N N . ASP A 1 273 ? 0.221 5.242 -18.659 1.00 92.44 273 ASP A N 1
ATOM 2139 C CA . ASP A 1 273 ? -1.152 4.864 -19.012 1.00 92.44 273 ASP A CA 1
ATOM 2140 C C . ASP A 1 273 ? -1.880 5.890 -19.902 1.00 92.44 273 ASP A C 1
ATOM 2142 O O . ASP A 1 273 ? -2.970 5.613 -20.409 1.00 92.44 273 ASP A O 1
ATOM 2146 N N . ARG A 1 274 ? -1.312 7.090 -20.096 1.00 93.12 274 ARG A N 1
ATOM 2147 C CA . ARG A 1 274 ? -1.951 8.241 -20.767 1.00 93.12 274 ARG A CA 1
ATOM 2148 C C . ARG A 1 274 ? -3.301 8.610 -20.137 1.00 93.12 274 ARG A C 1
ATOM 2150 O O . ARG A 1 274 ? -4.252 8.993 -20.827 1.00 93.12 274 ARG A O 1
ATOM 2157 N N . LYS A 1 275 ? -3.392 8.499 -18.812 1.00 94.94 275 LYS A N 1
ATOM 2158 C CA . LYS A 1 275 ? -4.580 8.809 -18.006 1.00 94.94 275 LYS A CA 1
ATOM 2159 C C . LYS A 1 275 ? -4.205 9.734 -16.850 1.00 94.94 275 LYS A C 1
ATOM 2161 O O . LYS A 1 275 ? -3.038 9.975 -16.575 1.00 94.94 275 LYS A O 1
ATOM 2166 N N . ARG A 1 276 ? -5.213 10.299 -16.179 1.00 93.69 276 ARG A N 1
ATOM 2167 C CA . ARG A 1 276 ? -4.999 11.058 -14.930 1.00 93.69 276 ARG A CA 1
ATOM 2168 C C . ARG A 1 276 ? -4.976 10.154 -13.703 1.00 93.69 276 ARG A C 1
ATOM 2170 O O . ARG A 1 276 ? -4.325 10.481 -12.727 1.00 93.69 276 ARG A O 1
ATOM 2177 N N . VAL A 1 277 ? -5.705 9.048 -13.769 1.00 97.38 277 VAL A N 1
ATOM 2178 C CA . VAL A 1 277 ? -5.751 8.017 -12.735 1.00 97.38 277 VAL A CA 1
ATOM 2179 C C . VAL A 1 277 ? -5.129 6.762 -13.344 1.00 97.38 277 VAL A C 1
ATOM 2181 O O . VAL A 1 277 ? -5.511 6.425 -14.470 1.00 97.38 277 VAL A O 1
ATOM 2184 N N . PRO A 1 278 ? -4.178 6.094 -12.669 1.00 97.19 278 PRO A N 1
ATOM 2185 C CA . PRO A 1 278 ? -3.600 4.848 -13.160 1.00 97.19 278 PRO A CA 1
ATOM 2186 C C . PRO A 1 278 ? -4.658 3.787 -13.465 1.00 97.19 278 PRO A C 1
ATOM 2188 O O . PRO A 1 278 ? -5.629 3.635 -12.718 1.00 97.19 278 PRO A O 1
ATOM 2191 N N . LEU A 1 279 ? -4.438 3.013 -14.528 1.00 96.75 279 LEU A N 1
ATOM 2192 C CA . LEU A 1 279 ? -5.394 2.004 -14.989 1.00 96.75 279 LEU A CA 1
ATOM 2193 C C . LEU A 1 279 ? -5.644 0.917 -13.946 1.00 96.75 279 LEU A C 1
ATOM 2195 O O . LEU A 1 279 ? -6.769 0.435 -13.851 1.00 96.75 279 LEU A O 1
ATOM 2199 N N . ILE A 1 280 ? -4.641 0.552 -13.142 1.00 97.56 280 ILE A N 1
ATOM 2200 C CA . ILE A 1 280 ? -4.812 -0.403 -12.035 1.00 97.56 280 ILE A CA 1
ATOM 2201 C C . ILE A 1 280 ? -5.890 0.064 -11.048 1.00 97.56 280 ILE A C 1
ATOM 2203 O O . ILE A 1 280 ? -6.755 -0.724 -10.677 1.00 97.56 280 ILE A O 1
ATOM 2207 N N . VAL A 1 281 ? -5.899 1.353 -10.692 1.00 98.44 281 VAL A N 1
ATOM 2208 C CA . VAL A 1 281 ? -6.892 1.917 -9.771 1.00 98.44 281 VAL A CA 1
ATOM 2209 C C . VAL A 1 281 ? -8.265 1.906 -10.427 1.00 98.44 281 VAL A C 1
ATOM 2211 O O . VAL A 1 281 ? -9.200 1.343 -9.871 1.00 98.44 281 VAL A O 1
ATOM 2214 N N . THR A 1 282 ? -8.399 2.465 -11.634 1.00 97.88 282 THR A N 1
ATOM 2215 C CA . THR A 1 282 ? -9.712 2.541 -12.294 1.00 97.88 282 THR A CA 1
ATOM 2216 C C . THR A 1 282 ? -10.293 1.165 -12.596 1.00 97.88 282 THR A C 1
ATOM 2218 O O . THR A 1 282 ? -11.497 0.981 -12.455 1.00 97.88 282 THR A O 1
ATOM 2221 N N . THR A 1 283 ? -9.461 0.198 -12.989 1.00 98.25 283 THR A N 1
ATOM 2222 C CA . THR A 1 283 ? -9.909 -1.165 -13.313 1.00 98.25 283 THR A CA 1
ATOM 2223 C C . THR A 1 283 ? -10.413 -1.876 -12.066 1.00 98.25 283 THR A C 1
ATOM 2225 O O . THR A 1 283 ? -11.506 -2.431 -12.105 1.00 98.25 283 THR A O 1
ATOM 2228 N N . ILE A 1 284 ? -9.672 -1.807 -10.952 1.00 98.56 284 ILE A N 1
ATOM 2229 C CA . ILE A 1 284 ? -10.100 -2.428 -9.694 1.00 98.56 284 ILE A CA 1
ATOM 2230 C C . ILE A 1 284 ? -11.373 -1.760 -9.164 1.00 98.56 284 ILE A C 1
ATOM 2232 O O . ILE A 1 284 ? -12.316 -2.463 -8.824 1.00 98.56 284 ILE A O 1
ATOM 2236 N N . LEU A 1 285 ? -11.446 -0.425 -9.138 1.00 98.50 285 LEU A N 1
ATOM 2237 C CA . LEU A 1 285 ? -12.654 0.267 -8.672 1.00 98.50 285 LEU A CA 1
ATOM 2238 C C . LEU A 1 285 ? -13.877 -0.075 -9.535 1.00 98.50 285 LEU A C 1
ATOM 2240 O O . LEU A 1 285 ? -14.932 -0.380 -8.992 1.00 98.50 285 LEU A O 1
ATOM 2244 N N . THR A 1 286 ? -13.716 -0.111 -10.863 1.00 98.12 286 THR A N 1
ATOM 2245 C CA . THR A 1 286 ? -14.797 -0.497 -11.789 1.00 98.12 286 THR A CA 1
ATOM 2246 C C . THR A 1 286 ? -15.233 -1.944 -11.572 1.00 98.12 286 THR A C 1
ATOM 2248 O O . THR A 1 286 ? -16.428 -2.219 -11.562 1.00 98.12 286 THR A O 1
ATOM 2251 N N . PHE A 1 287 ? -14.279 -2.858 -11.373 1.00 98.31 287 PHE A N 1
ATOM 2252 C CA . PHE A 1 287 ? -14.562 -4.256 -11.058 1.00 98.31 287 PHE A CA 1
ATOM 2253 C C . PHE A 1 287 ? -15.347 -4.387 -9.746 1.00 98.31 287 PHE A C 1
ATOM 2255 O O . PHE A 1 287 ? -16.333 -5.109 -9.693 1.00 98.31 287 PHE A O 1
ATOM 2262 N N . LEU A 1 288 ? -14.959 -3.667 -8.691 1.00 97.81 288 LEU A N 1
ATOM 2263 C CA . LEU A 1 288 ? -15.689 -3.692 -7.420 1.00 97.81 288 LEU A CA 1
ATOM 2264 C C . LEU A 1 288 ? -17.110 -3.129 -7.580 1.00 97.81 288 LEU A C 1
ATOM 2266 O O . LEU A 1 288 ? -18.071 -3.757 -7.145 1.00 97.81 288 LEU A O 1
ATOM 2270 N N . ASP A 1 289 ? -17.249 -1.991 -8.263 1.00 96.44 289 ASP A N 1
ATOM 2271 C CA . ASP A 1 289 ? -18.542 -1.345 -8.509 1.00 96.44 289 ASP A CA 1
ATOM 2272 C C . ASP A 1 289 ? -19.502 -2.207 -9.338 1.00 96.44 289 ASP A C 1
ATOM 2274 O O . ASP A 1 289 ? -20.714 -2.133 -9.127 1.00 96.44 289 ASP A O 1
ATOM 2278 N N . SER A 1 290 ? -18.988 -3.014 -10.274 1.00 95.94 290 SER A N 1
ATOM 2279 C CA . SER A 1 290 ? -19.820 -3.921 -11.070 1.00 95.94 290 SER A CA 1
ATOM 2280 C C . SER A 1 290 ? -20.310 -5.128 -10.275 1.00 95.94 290 SER A C 1
ATOM 2282 O O . SER A 1 290 ? -21.359 -5.655 -10.616 1.00 95.94 290 SER A O 1
ATOM 2284 N N . HIS A 1 291 ? -19.586 -5.536 -9.226 1.00 95.56 291 HIS A N 1
ATOM 2285 C CA . HIS A 1 291 ? -19.911 -6.717 -8.421 1.00 95.56 291 HIS A CA 1
ATOM 2286 C C . HIS A 1 291 ? -20.664 -6.391 -7.126 1.00 95.56 291 HIS A C 1
ATOM 2288 O O . HIS A 1 291 ? -21.299 -7.272 -6.558 1.00 95.56 291 HIS A O 1
ATOM 2294 N N . TYR A 1 292 ? -20.650 -5.146 -6.635 1.00 94.75 292 TYR A N 1
ATOM 2295 C CA . TYR A 1 292 ? -21.448 -4.781 -5.456 1.00 94.75 292 TYR A CA 1
ATOM 2296 C C . TYR A 1 292 ? -22.946 -5.116 -5.570 1.00 94.75 292 TYR A C 1
ATOM 2298 O O . TYR A 1 292 ? -23.507 -5.555 -4.560 1.00 94.75 292 TYR A O 1
ATOM 2306 N N . PRO A 1 293 ? -23.616 -4.942 -6.730 1.00 94.38 293 PRO A N 1
ATOM 2307 C CA . PRO A 1 293 ? -25.014 -5.342 -6.882 1.00 94.38 293 PRO A CA 1
ATOM 2308 C C . PRO A 1 293 ? -25.247 -6.845 -6.678 1.00 94.38 293 PRO A C 1
ATOM 2310 O O . PRO A 1 293 ? -26.292 -7.214 -6.150 1.00 94.38 293 PRO A O 1
ATOM 2313 N N . ASP A 1 294 ? -24.266 -7.681 -7.029 1.00 93.94 294 ASP A N 1
ATOM 2314 C CA . ASP A 1 294 ? -24.366 -9.147 -6.984 1.00 93.94 294 ASP A CA 1
ATOM 2315 C C . ASP A 1 294 ? -24.173 -9.721 -5.571 1.00 93.94 294 ASP A C 1
ATOM 2317 O O . ASP A 1 294 ? -24.483 -10.881 -5.311 1.00 93.94 294 ASP A O 1
ATOM 2321 N N . ILE A 1 295 ? -23.654 -8.918 -4.640 1.00 94.12 295 ILE A N 1
ATOM 2322 C CA . ILE A 1 295 ? -23.396 -9.338 -3.260 1.00 94.12 295 ILE A CA 1
ATOM 2323 C C . ILE A 1 295 ? -24.659 -9.149 -2.433 1.00 94.12 295 ILE A C 1
ATOM 2325 O O . ILE A 1 295 ? -25.156 -8.033 -2.306 1.00 94.12 295 ILE A O 1
ATOM 2329 N N . GLU A 1 296 ? -25.157 -10.217 -1.820 1.00 92.69 296 GLU A N 1
ATOM 2330 C CA . GLU A 1 296 ? -26.327 -10.145 -0.949 1.00 92.69 296 GLU A CA 1
ATOM 2331 C C . GLU A 1 296 ? -25.972 -9.547 0.421 1.00 92.69 296 GLU A C 1
ATOM 2333 O O . GLU A 1 296 ? -25.136 -10.066 1.159 1.00 92.69 296 GLU A O 1
ATOM 2338 N N . GLY A 1 297 ? -26.652 -8.456 0.778 1.00 93.12 297 GLY A N 1
ATOM 2339 C CA . GLY A 1 297 ? -26.544 -7.819 2.089 1.00 93.12 297 GLY A CA 1
ATOM 2340 C C . GLY A 1 297 ? -25.491 -6.711 2.179 1.00 93.12 297 GLY A C 1
ATOM 2341 O O . GLY A 1 297 ? -24.355 -6.823 1.717 1.00 93.12 297 GLY A O 1
ATOM 2342 N N . ASP A 1 298 ? -25.869 -5.623 2.846 1.00 94.31 298 ASP A N 1
ATOM 2343 C CA . ASP A 1 298 ? -25.007 -4.449 3.015 1.00 94.31 298 ASP A CA 1
ATOM 2344 C C . ASP A 1 298 ? -23.799 -4.727 3.906 1.00 94.31 298 ASP A C 1
ATOM 2346 O O . ASP A 1 298 ? -22.722 -4.186 3.673 1.00 94.31 298 ASP A O 1
ATOM 2350 N N . GLU A 1 299 ? -23.938 -5.620 4.885 1.00 93.81 299 GLU A N 1
ATOM 2351 C CA . GLU A 1 299 ? -22.824 -6.055 5.726 1.00 93.81 299 GLU A CA 1
ATOM 2352 C C . GLU A 1 299 ? -21.724 -6.741 4.906 1.00 93.81 299 GLU A C 1
ATOM 2354 O O . GLU A 1 299 ? -20.549 -6.408 5.062 1.00 93.81 299 GLU A O 1
ATOM 2359 N N . ALA A 1 300 ? -22.092 -7.626 3.974 1.00 94.69 300 ALA A N 1
ATOM 2360 C CA . ALA A 1 300 ? -21.141 -8.298 3.095 1.00 94.69 300 ALA A CA 1
ATOM 2361 C C . ALA A 1 300 ? -20.456 -7.315 2.130 1.00 94.69 300 ALA A C 1
ATOM 2363 O O . ALA A 1 300 ? -19.251 -7.406 1.914 1.00 94.69 300 ALA A O 1
ATOM 2364 N N . ARG A 1 301 ? -21.183 -6.318 1.605 1.00 95.50 301 ARG A N 1
ATOM 2365 C CA . ARG A 1 301 ? -20.590 -5.244 0.779 1.00 95.50 301 ARG A CA 1
ATOM 2366 C C . ARG A 1 301 ? -19.603 -4.394 1.576 1.00 95.50 301 ARG A C 1
ATOM 2368 O O . ARG A 1 301 ? -18.514 -4.073 1.104 1.00 95.50 301 ARG A O 1
ATOM 2375 N N . ARG A 1 302 ? -19.973 -4.038 2.805 1.00 95.31 302 ARG A N 1
ATOM 2376 C CA . ARG A 1 302 ? -19.143 -3.237 3.708 1.00 95.31 302 ARG A CA 1
ATOM 2377 C C . ARG A 1 302 ? -17.884 -3.986 4.144 1.00 95.31 302 ARG A C 1
ATOM 2379 O O . ARG A 1 302 ? -16.808 -3.380 4.183 1.00 95.31 302 ARG A O 1
ATOM 2386 N N . SER A 1 303 ? -17.998 -5.289 4.412 1.00 96.00 303 SER A N 1
ATOM 2387 C CA . SER A 1 303 ? -16.903 -6.119 4.926 1.00 96.00 303 SER A CA 1
ATOM 2388 C C . SER A 1 303 ? -15.713 -6.228 3.966 1.00 96.00 303 SER A C 1
ATOM 2390 O O . SER A 1 303 ? -14.582 -6.315 4.437 1.00 96.00 303 SER A O 1
ATOM 2392 N N . ILE A 1 304 ? -15.930 -6.109 2.649 1.00 97.50 304 ILE A N 1
ATOM 2393 C CA . ILE A 1 304 ? -14.897 -6.199 1.592 1.00 97.50 304 ILE A CA 1
ATOM 2394 C C . ILE A 1 304 ? -13.645 -5.376 1.908 1.00 97.50 304 ILE A C 1
ATOM 2396 O O . ILE A 1 304 ? -12.521 -5.829 1.690 1.00 97.50 304 ILE A O 1
ATOM 2400 N N . TRP A 1 305 ? -13.824 -4.158 2.420 1.00 97.44 305 TRP A N 1
ATOM 2401 C CA . TRP A 1 305 ? -12.713 -3.239 2.667 1.00 97.44 305 TRP A CA 1
ATOM 2402 C C . TRP A 1 305 ? -12.079 -3.388 4.048 1.00 97.44 305 TRP A C 1
ATOM 2404 O O . TRP A 1 305 ? -10.904 -3.036 4.206 1.00 97.44 305 TRP A O 1
ATOM 2414 N N . VAL A 1 306 ? -12.822 -3.915 5.023 1.00 96.75 306 VAL A N 1
ATOM 2415 C CA . VAL A 1 306 ? -12.430 -3.955 6.443 1.00 96.75 306 VAL A CA 1
ATOM 2416 C C . VAL A 1 306 ? -11.999 -5.339 6.921 1.00 96.75 306 VAL A C 1
ATOM 2418 O O . VAL A 1 306 ? -11.320 -5.433 7.940 1.00 96.75 306 VAL A O 1
ATOM 2421 N N . VAL A 1 307 ? -12.354 -6.399 6.192 1.00 96.06 307 VAL A N 1
ATOM 2422 C CA . VAL A 1 307 ? -11.941 -7.766 6.514 1.00 96.06 307 VAL A CA 1
ATOM 2423 C C . VAL A 1 307 ? -10.422 -7.919 6.391 1.00 96.06 307 VAL A C 1
ATOM 2425 O O . VAL A 1 307 ? -9.777 -7.335 5.512 1.00 96.06 307 VAL A O 1
ATOM 2428 N N . ASP A 1 308 ? -9.849 -8.700 7.304 1.00 93.31 308 ASP A N 1
ATOM 2429 C CA . ASP A 1 308 ? -8.439 -9.072 7.270 1.00 93.31 308 ASP A CA 1
ATOM 2430 C C . ASP A 1 308 ? -8.221 -10.127 6.183 1.00 93.31 308 ASP A C 1
ATOM 2432 O O . ASP A 1 308 ? -8.816 -11.204 6.213 1.00 93.31 308 ASP A O 1
ATOM 2436 N N . VAL A 1 309 ? -7.377 -9.800 5.209 1.00 96.38 309 VAL A N 1
ATOM 2437 C CA . VAL A 1 309 ? -7.055 -10.678 4.081 1.00 96.38 309 VAL A CA 1
ATOM 2438 C C . VAL A 1 309 ? -5.631 -11.196 4.269 1.00 96.38 309 VAL A C 1
ATOM 2440 O O . VAL A 1 309 ? -4.732 -10.388 4.524 1.00 96.38 309 VAL A O 1
ATOM 2443 N N . PRO A 1 310 ? -5.380 -12.510 4.116 1.00 95.88 310 PRO A N 1
ATOM 2444 C CA . PRO A 1 310 ? -4.029 -13.052 4.168 1.00 95.88 310 PRO A CA 1
ATOM 2445 C C . PRO A 1 310 ? -3.092 -12.340 3.185 1.00 95.88 310 PRO A C 1
ATOM 2447 O O . PRO A 1 310 ? -3.399 -12.195 1.995 1.00 95.88 310 PRO A O 1
ATOM 2450 N N . LEU A 1 311 ? -1.923 -11.911 3.672 1.00 97.06 311 LEU A N 1
ATOM 2451 C CA . LEU A 1 311 ? -0.972 -11.162 2.850 1.00 97.06 311 LEU A CA 1
ATOM 2452 C C . LEU A 1 311 ? -0.487 -12.000 1.659 1.00 97.06 311 LEU A C 1
ATOM 2454 O O . LEU A 1 311 ? -0.422 -11.480 0.550 1.00 97.06 311 LEU A O 1
ATOM 2458 N N . ALA A 1 312 ? -0.283 -13.306 1.850 1.00 97.50 312 ALA A N 1
ATOM 2459 C CA . ALA A 1 312 ? 0.098 -14.233 0.783 1.00 97.50 312 ALA A CA 1
ATOM 2460 C C . ALA A 1 312 ? -0.912 -14.263 -0.382 1.00 97.50 312 ALA A C 1
ATOM 2462 O O . ALA A 1 312 ? -0.524 -14.248 -1.550 1.00 97.50 312 ALA A O 1
ATOM 2463 N N . ALA A 1 313 ? -2.219 -14.229 -0.094 1.00 98.12 313 ALA A N 1
ATOM 2464 C CA . ALA A 1 313 ? -3.251 -14.169 -1.133 1.00 98.12 313 ALA A CA 1
ATOM 2465 C C . ALA A 1 313 ? -3.196 -12.837 -1.906 1.00 98.12 313 ALA A C 1
ATOM 2467 O O . ALA A 1 313 ? -3.319 -12.809 -3.133 1.00 98.12 313 ALA A O 1
ATOM 2468 N N . THR A 1 314 ? -2.935 -11.741 -1.188 1.00 98.38 314 THR A N 1
ATOM 2469 C CA . THR A 1 314 ? -2.759 -10.401 -1.766 1.00 98.38 314 THR A CA 1
ATOM 2470 C C . THR A 1 314 ? -1.507 -10.340 -2.651 1.00 98.38 314 THR A C 1
ATOM 2472 O O . THR A 1 314 ? -1.576 -9.880 -3.792 1.00 98.38 314 THR A O 1
ATOM 2475 N N . HIS A 1 315 ? -0.368 -10.858 -2.180 1.00 98.50 315 HIS A N 1
ATOM 2476 C CA . HIS A 1 315 ? 0.878 -10.939 -2.945 1.00 98.50 315 HIS A CA 1
ATOM 2477 C C . HIS A 1 315 ? 0.770 -11.851 -4.165 1.00 98.50 315 HIS A C 1
ATOM 2479 O O . HIS A 1 315 ? 1.340 -11.539 -5.212 1.00 98.50 315 HIS A O 1
ATOM 2485 N N . HIS A 1 316 ? -0.010 -12.929 -4.077 1.00 98.38 316 HIS A N 1
ATOM 2486 C CA . HIS A 1 316 ? -0.259 -13.800 -5.215 1.00 98.38 316 HIS A CA 1
ATOM 2487 C C . HIS A 1 316 ? -0.939 -13.046 -6.368 1.00 98.38 316 HIS A C 1
ATOM 2489 O O . HIS A 1 316 ? -0.435 -13.082 -7.492 1.00 98.38 316 HIS A O 1
ATOM 2495 N N . LEU A 1 317 ? -2.030 -12.309 -6.107 1.00 98.62 317 LEU A N 1
ATOM 2496 C CA . LEU A 1 317 ? -2.667 -11.476 -7.138 1.00 98.62 317 LEU A CA 1
ATOM 2497 C C . LEU A 1 317 ? -1.739 -10.339 -7.588 1.00 98.62 317 LEU A C 1
ATOM 2499 O O . LEU A 1 317 ? -1.552 -10.154 -8.791 1.00 98.62 317 LEU A O 1
ATOM 2503 N N . ARG A 1 318 ? -1.093 -9.631 -6.649 1.00 97.81 318 ARG A N 1
ATOM 2504 C CA . ARG A 1 318 ? -0.101 -8.582 -6.945 1.00 97.81 318 ARG A CA 1
ATOM 2505 C C . ARG A 1 318 ? 0.930 -9.054 -7.970 1.00 97.81 318 ARG A C 1
ATOM 2507 O O . ARG A 1 318 ? 1.173 -8.350 -8.945 1.00 97.81 318 ARG A O 1
ATOM 2514 N N . ASN A 1 319 ? 1.518 -10.236 -7.779 1.00 96.81 319 ASN A N 1
ATOM 2515 C CA . ASN A 1 319 ? 2.542 -10.779 -8.672 1.00 96.81 319 ASN A CA 1
ATOM 2516 C C . ASN A 1 319 ? 2.015 -10.998 -10.103 1.00 96.81 319 ASN A C 1
ATOM 2518 O O . ASN A 1 319 ? 2.732 -10.738 -11.066 1.00 96.81 319 ASN A O 1
ATOM 2522 N N . GLN A 1 320 ? 0.750 -11.402 -10.259 1.00 97.00 320 GLN A N 1
ATOM 2523 C CA . GLN A 1 320 ? 0.141 -11.599 -11.580 1.00 97.00 320 GLN A CA 1
ATOM 2524 C C . GLN A 1 320 ? -0.145 -10.281 -12.315 1.00 97.00 320 GLN A C 1
ATOM 2526 O O . GLN A 1 320 ? -0.118 -10.248 -13.546 1.00 97.00 320 GLN A O 1
ATOM 2531 N N . ILE A 1 321 ? -0.378 -9.185 -11.585 1.00 96.81 321 ILE A N 1
ATOM 2532 C CA . ILE A 1 321 ? -0.696 -7.872 -12.172 1.00 96.81 321 ILE A CA 1
ATOM 2533 C C . ILE A 1 321 ? 0.473 -6.870 -12.155 1.00 96.81 321 ILE A C 1
ATOM 2535 O O . ILE A 1 321 ? 0.367 -5.777 -12.720 1.00 96.81 321 ILE A O 1
ATOM 2539 N N . ASN A 1 322 ? 1.619 -7.230 -11.568 1.00 95.62 322 ASN A N 1
ATOM 2540 C CA . ASN A 1 322 ? 2.831 -6.408 -11.545 1.00 95.62 322 ASN A CA 1
ATOM 2541 C C . ASN A 1 322 ? 3.632 -6.507 -12.858 1.00 95.62 322 ASN A C 1
ATOM 2543 O O . ASN A 1 322 ? 4.803 -6.877 -12.870 1.00 95.62 322 ASN A O 1
ATOM 2547 N N . THR A 1 323 ? 2.980 -6.204 -13.979 1.00 92.62 323 THR A N 1
ATOM 2548 C CA . THR A 1 323 ? 3.535 -6.401 -15.329 1.00 92.62 323 THR A CA 1
ATOM 2549 C C . THR A 1 323 ? 3.743 -5.102 -16.106 1.00 92.62 323 THR A C 1
ATOM 2551 O O . THR A 1 323 ? 4.234 -5.145 -17.231 1.00 92.62 323 THR A O 1
ATOM 2554 N N . GLY A 1 324 ? 3.331 -3.954 -15.553 1.00 90.75 324 GLY A N 1
ATOM 2555 C CA . GLY A 1 324 ? 3.317 -2.657 -16.238 1.00 90.75 324 GLY A CA 1
ATOM 2556 C C . GLY A 1 324 ? 2.226 -2.510 -17.309 1.00 90.75 324 GLY A C 1
ATOM 2557 O O . GLY A 1 324 ? 2.080 -1.433 -17.892 1.00 90.75 324 GLY A O 1
ATOM 2558 N N . LYS A 1 325 ? 1.441 -3.568 -17.552 1.00 92.12 325 LYS A N 1
ATOM 2559 C CA . LYS A 1 325 ? 0.357 -3.625 -18.542 1.00 92.12 325 LYS A CA 1
ATOM 2560 C C . LYS A 1 325 ? -1.017 -3.418 -17.886 1.00 92.12 325 LYS A C 1
ATOM 2562 O O . LYS A 1 325 ? -1.144 -3.591 -16.673 1.00 92.12 325 LYS A O 1
ATOM 2567 N N . PRO A 1 326 ? -2.060 -3.082 -18.672 1.00 92.94 326 PRO A N 1
ATOM 2568 C CA . PRO A 1 326 ? -3.432 -3.043 -18.175 1.00 92.94 326 PRO A CA 1
ATOM 2569 C C . PRO A 1 326 ? -3.859 -4.376 -17.548 1.00 92.94 326 PRO A C 1
ATOM 2571 O O . PRO A 1 326 ? -3.524 -5.446 -18.056 1.00 92.94 326 PRO A O 1
ATOM 2574 N N . VAL A 1 327 ? -4.614 -4.298 -16.453 1.00 95.50 327 VAL A N 1
ATOM 2575 C CA . VAL A 1 327 ? -5.133 -5.468 -15.735 1.00 95.50 327 VAL A CA 1
ATOM 2576 C C . VAL A 1 327 ? -6.357 -6.013 -16.470 1.00 95.50 327 VAL A C 1
ATOM 2578 O O . VAL A 1 327 ? -7.280 -5.261 -16.774 1.00 95.50 327 VAL A O 1
ATOM 2581 N N . ALA A 1 328 ? -6.377 -7.314 -16.758 1.00 95.19 328 ALA A N 1
ATOM 2582 C CA . ALA A 1 328 ? -7.540 -7.973 -17.348 1.00 95.19 328 ALA A CA 1
ATOM 2583 C C . ALA A 1 328 ? -8.614 -8.235 -16.279 1.00 95.19 328 ALA A C 1
ATOM 2585 O O . ALA A 1 328 ? -8.294 -8.751 -15.209 1.00 95.19 328 ALA A O 1
ATOM 2586 N N . MET A 1 329 ? -9.883 -7.930 -16.569 1.00 95.06 329 MET A N 1
ATOM 2587 C CA . MET A 1 329 ? -10.992 -8.195 -15.636 1.00 95.06 329 MET A CA 1
ATOM 2588 C C . MET A 1 329 ? -11.174 -9.695 -15.365 1.00 95.06 329 MET A C 1
ATOM 2590 O O . MET A 1 329 ? -11.299 -10.081 -14.210 1.00 95.06 329 MET A O 1
ATOM 2594 N N . GLU A 1 330 ? -11.026 -10.542 -16.389 1.00 96.38 330 GLU A N 1
ATOM 2595 C CA . GLU A 1 330 ? -11.065 -12.014 -16.279 1.00 96.38 330 GLU A CA 1
ATOM 2596 C C . GLU A 1 330 ? -10.041 -12.583 -15.280 1.00 96.38 330 GLU A C 1
ATOM 2598 O O . GLU A 1 330 ? -10.205 -13.677 -14.744 1.00 96.38 330 GLU A O 1
ATOM 2603 N N . LEU A 1 331 ? -8.931 -11.871 -15.052 1.00 97.25 331 LEU A N 1
ATOM 2604 C CA . LEU A 1 331 ? -7.960 -12.267 -14.039 1.00 97.25 331 LEU A CA 1
ATOM 2605 C C . LEU A 1 331 ? -8.484 -11.965 -12.631 1.00 97.25 331 LEU A C 1
ATOM 2607 O O . LEU A 1 331 ? -8.292 -12.784 -11.739 1.00 97.25 331 LEU A O 1
ATOM 2611 N N . LEU A 1 332 ? -9.139 -10.817 -12.436 1.00 97.81 332 LEU A N 1
ATOM 2612 C CA . LEU A 1 332 ? -9.707 -10.417 -11.146 1.00 97.81 332 LEU A CA 1
ATOM 2613 C C . LEU A 1 332 ? -10.863 -11.335 -10.726 1.00 97.81 332 LEU A C 1
ATOM 2615 O O . LEU A 1 332 ? -10.965 -11.659 -9.549 1.00 97.81 332 LEU A O 1
ATOM 2619 N N . GLU A 1 333 ? -11.655 -11.830 -11.681 1.00 97.19 333 GLU A N 1
ATOM 2620 C CA . GLU A 1 333 ? -12.753 -12.788 -11.446 1.00 97.19 333 GLU A CA 1
ATOM 2621 C C . GLU A 1 333 ? -12.296 -14.118 -10.821 1.00 97.19 333 GLU A C 1
ATOM 2623 O O . GLU A 1 333 ? -13.091 -14.831 -10.216 1.00 97.19 333 GLU A O 1
ATOM 2628 N N . LYS A 1 334 ? -11.006 -14.463 -10.926 1.00 97.50 334 LYS A N 1
ATOM 2629 C CA . LYS A 1 334 ? -10.437 -15.683 -10.323 1.00 97.50 334 LYS A CA 1
ATOM 2630 C C . LYS A 1 334 ? -10.173 -15.552 -8.822 1.00 97.50 334 LYS A C 1
ATOM 2632 O O . LYS A 1 334 ? -9.712 -16.512 -8.208 1.00 97.50 334 LYS A O 1
ATOM 2637 N N . TYR A 1 335 ? -10.396 -14.372 -8.251 1.00 98.25 335 TYR A N 1
ATOM 2638 C CA . TYR A 1 335 ? -10.091 -14.053 -6.864 1.00 98.25 335 TYR A CA 1
ATOM 2639 C C . TYR A 1 335 ? -11.335 -13.595 -6.119 1.00 98.25 335 TYR A C 1
ATOM 2641 O O . TYR A 1 335 ? -12.236 -12.976 -6.680 1.00 98.25 335 TYR A O 1
ATOM 2649 N N . GLU A 1 336 ? -11.345 -13.843 -4.813 1.00 97.62 336 GLU A N 1
ATOM 2650 C CA . GLU A 1 336 ? -12.367 -13.288 -3.938 1.00 97.62 336 GLU A CA 1
ATOM 2651 C C . GLU A 1 336 ? -12.288 -11.755 -3.925 1.00 97.62 336 GLU A C 1
ATOM 2653 O O . GLU A 1 336 ? -11.207 -11.157 -3.902 1.00 97.62 336 GLU A O 1
ATOM 2658 N N . ILE A 1 337 ? -13.451 -11.107 -3.887 1.00 97.81 337 ILE A N 1
ATOM 2659 C CA . ILE A 1 337 ? -13.585 -9.646 -3.949 1.00 97.81 337 ILE A CA 1
ATOM 2660 C C . ILE A 1 337 ? -12.751 -8.925 -2.863 1.00 97.81 337 ILE A C 1
ATOM 2662 O O . ILE A 1 337 ? -12.081 -7.939 -3.196 1.00 97.81 337 ILE A O 1
ATOM 2666 N N . PRO A 1 338 ? -12.677 -9.410 -1.602 1.00 98.31 338 PRO A N 1
ATOM 2667 C CA . PRO A 1 338 ? -11.783 -8.831 -0.599 1.00 98.31 338 PRO A CA 1
ATOM 2668 C C . PRO A 1 338 ? -10.297 -8.863 -0.980 1.00 98.31 338 PRO A C 1
ATOM 2670 O O . PRO A 1 338 ? -9.574 -7.920 -0.660 1.00 98.31 338 PRO A O 1
ATOM 2673 N N . ILE A 1 339 ? -9.827 -9.890 -1.701 1.00 98.69 339 ILE A N 1
ATOM 2674 C CA . ILE A 1 339 ? -8.434 -9.974 -2.175 1.00 98.69 339 ILE A CA 1
ATOM 2675 C C . ILE A 1 339 ? -8.168 -8.881 -3.213 1.00 98.69 339 ILE A C 1
ATOM 2677 O O . ILE A 1 339 ? -7.137 -8.208 -3.160 1.00 98.69 339 ILE A O 1
ATOM 2681 N N . VAL A 1 340 ? -9.117 -8.647 -4.122 1.00 98.62 340 VAL A N 1
ATOM 2682 C CA . VAL A 1 340 ? -9.015 -7.584 -5.133 1.00 98.62 340 VAL A CA 1
ATOM 2683 C C . VAL A 1 340 ? -8.956 -6.198 -4.473 1.00 98.62 340 VAL A C 1
ATOM 2685 O O . VAL A 1 340 ? -8.096 -5.382 -4.819 1.00 98.62 340 VAL A O 1
ATOM 2688 N N . ALA A 1 341 ? -9.795 -5.947 -3.462 1.00 98.56 341 ALA A N 1
ATOM 2689 C CA . ALA A 1 341 ? -9.739 -4.716 -2.669 1.00 98.56 341 ALA A CA 1
ATOM 2690 C C . ALA A 1 341 ? -8.422 -4.589 -1.876 1.00 98.56 341 ALA A C 1
ATOM 2692 O O . ALA A 1 341 ? -7.816 -3.513 -1.829 1.00 98.56 341 ALA A O 1
ATOM 2693 N N . ALA A 1 342 ? -7.930 -5.686 -1.289 1.00 98.56 342 ALA A N 1
ATOM 2694 C CA . ALA A 1 342 ? -6.659 -5.723 -0.570 1.00 98.56 342 ALA A CA 1
ATOM 2695 C C . ALA A 1 342 ? -5.460 -5.400 -1.470 1.00 98.56 342 ALA A C 1
ATOM 2697 O O . ALA A 1 342 ? -4.562 -4.673 -1.046 1.00 98.56 342 ALA A O 1
ATOM 2698 N N . VAL A 1 343 ? -5.466 -5.845 -2.728 1.00 98.69 343 VAL A N 1
ATOM 2699 C CA . VAL A 1 343 ? -4.409 -5.510 -3.691 1.00 98.69 343 VAL A CA 1
ATOM 2700 C C . VAL A 1 343 ? -4.399 -4.028 -4.048 1.00 98.69 343 VAL A C 1
ATOM 2702 O O . VAL A 1 343 ? -3.320 -3.457 -4.202 1.00 98.69 343 VAL A O 1
ATOM 2705 N N . LEU A 1 344 ? -5.557 -3.365 -4.117 1.00 98.69 344 LEU A N 1
ATOM 2706 C CA . LEU A 1 344 ? -5.596 -1.911 -4.290 1.00 98.69 344 LEU A CA 1
ATOM 2707 C C . LEU A 1 344 ? -5.061 -1.176 -3.050 1.00 98.69 344 LEU A C 1
ATOM 2709 O O . LEU A 1 344 ? -4.288 -0.228 -3.194 1.00 98.69 344 LEU A O 1
ATOM 2713 N N . LYS A 1 345 ? -5.396 -1.640 -1.836 1.00 98.38 345 LYS A N 1
ATOM 2714 C CA . LYS A 1 345 ? -4.782 -1.121 -0.597 1.00 98.38 345 LYS A CA 1
ATOM 2715 C C . LYS A 1 345 ? -3.260 -1.278 -0.636 1.00 98.38 345 LYS A C 1
ATOM 2717 O O . LYS A 1 345 ? -2.539 -0.319 -0.363 1.00 98.38 345 LYS A O 1
ATOM 2722 N N . LEU A 1 346 ? -2.775 -2.454 -1.037 1.00 98.44 346 LEU A N 1
ATOM 2723 C CA . LEU A 1 346 ? -1.348 -2.738 -1.154 1.00 98.44 346 LEU A CA 1
ATOM 2724 C C . LEU A 1 346 ? -0.673 -1.868 -2.219 1.00 98.44 346 LEU A C 1
ATOM 2726 O O . LEU A 1 346 ? 0.391 -1.325 -1.956 1.00 98.44 346 LEU A O 1
ATOM 2730 N N . TYR A 1 347 ? -1.302 -1.669 -3.381 1.00 98.50 347 TYR A N 1
ATOM 2731 C CA . TYR A 1 347 ? -0.789 -0.793 -4.438 1.00 98.50 347 TYR A CA 1
ATOM 2732 C C . TYR A 1 347 ? -0.519 0.623 -3.923 1.00 98.50 347 TYR A C 1
ATOM 2734 O O . TYR A 1 347 ? 0.553 1.172 -4.161 1.00 98.50 347 TYR A O 1
ATOM 2742 N N . LEU A 1 348 ? -1.472 1.191 -3.178 1.00 98.31 348 LEU A N 1
ATOM 2743 C CA . LEU A 1 348 ? -1.333 2.517 -2.577 1.00 98.31 348 LEU A CA 1
ATOM 2744 C C . LEU A 1 348 ? -0.254 2.547 -1.486 1.00 98.31 348 LEU A C 1
ATOM 2746 O O . LEU A 1 348 ? 0.489 3.524 -1.381 1.00 98.31 348 LEU A O 1
ATOM 2750 N N . LEU A 1 349 ? -0.138 1.478 -0.690 1.00 96.81 349 LEU A N 1
ATOM 2751 C CA . LEU A 1 349 ? 0.918 1.362 0.314 1.00 96.81 349 LEU A CA 1
ATOM 2752 C C . LEU A 1 349 ? 2.309 1.272 -0.321 1.00 96.81 349 LEU A C 1
ATOM 2754 O O . LEU A 1 349 ? 3.258 1.848 0.204 1.00 96.81 349 LEU A O 1
ATOM 2758 N N . GLU A 1 350 ? 2.423 0.595 -1.452 1.00 97.31 350 GLU A N 1
ATOM 2759 C CA . GLU A 1 350 ? 3.676 0.357 -2.157 1.00 97.31 350 GLU A CA 1
ATOM 2760 C C . GLU A 1 350 ? 4.147 1.532 -3.026 1.00 97.31 350 GLU A C 1
ATOM 2762 O O . GLU A 1 350 ? 5.212 1.447 -3.637 1.00 97.31 350 GLU A O 1
ATOM 2767 N N . LEU A 1 351 ? 3.396 2.636 -3.086 1.00 96.50 351 LEU A N 1
ATOM 2768 C CA . LEU A 1 351 ? 3.858 3.860 -3.740 1.00 96.50 351 LEU A CA 1
ATOM 2769 C C . LEU A 1 351 ? 5.127 4.415 -3.053 1.00 96.50 351 LEU A C 1
ATOM 2771 O O . LEU A 1 351 ? 5.206 4.389 -1.820 1.00 96.50 351 LEU A O 1
ATOM 2775 N N . PRO A 1 352 ? 6.080 5.002 -3.812 1.00 94.19 352 PRO A N 1
ATOM 2776 C CA . PRO A 1 352 ? 7.294 5.616 -3.253 1.00 94.19 352 PRO A CA 1
ATOM 2777 C C . PRO A 1 352 ? 7.038 6.691 -2.185 1.00 94.19 352 PRO A C 1
ATOM 2779 O O . PRO A 1 352 ? 7.826 6.848 -1.254 1.00 94.19 352 PRO A O 1
ATOM 2782 N N . ASP A 1 353 ? 5.935 7.430 -2.320 1.00 94.50 353 ASP A N 1
ATOM 2783 C CA . ASP A 1 353 ? 5.386 8.356 -1.324 1.00 94.50 353 ASP A CA 1
ATOM 2784 C C . ASP A 1 353 ? 3.879 8.085 -1.196 1.00 94.50 353 ASP A C 1
ATOM 2786 O O . ASP A 1 353 ? 3.264 7.552 -2.122 1.00 94.50 353 ASP A O 1
ATOM 2790 N N . SER A 1 354 ? 3.265 8.416 -0.057 1.00 94.88 354 SER A N 1
ATOM 2791 C CA . SER A 1 354 ? 1.812 8.258 0.097 1.00 94.88 354 SER A CA 1
ATOM 2792 C C . SER A 1 354 ? 1.034 9.102 -0.918 1.00 94.88 354 SER A C 1
ATOM 2794 O O . SER A 1 354 ? 1.521 10.121 -1.412 1.00 94.88 354 SER A O 1
ATOM 2796 N N . LEU A 1 355 ? -0.199 8.680 -1.224 1.00 96.44 355 LEU A N 1
ATOM 2797 C CA . LEU A 1 355 ? -1.036 9.335 -2.232 1.00 96.44 355 LEU A CA 1
ATOM 2798 C C . LEU A 1 355 ? -1.218 10.837 -1.956 1.00 96.44 355 LEU A C 1
ATOM 2800 O O . LEU A 1 355 ? -1.111 11.655 -2.868 1.00 96.44 355 LEU A O 1
ATOM 2804 N N . VAL A 1 356 ? -1.447 11.202 -0.698 1.00 96.25 356 VAL A N 1
ATOM 2805 C CA . VAL A 1 356 ? -1.194 12.550 -0.186 1.00 96.25 356 VAL A CA 1
ATOM 2806 C C . VAL A 1 356 ? 0.245 12.561 0.311 1.00 96.25 356 VAL A C 1
ATOM 2808 O O . VAL A 1 356 ? 0.585 11.779 1.199 1.00 96.25 356 VAL A O 1
ATOM 2811 N N . SER A 1 357 ? 1.088 13.421 -0.267 1.00 93.31 357 SER A N 1
ATOM 2812 C CA . SER A 1 357 ? 2.527 13.409 0.019 1.00 93.31 357 SER A CA 1
ATOM 2813 C C . SER A 1 357 ? 2.806 13.500 1.516 1.00 93.31 357 SER A C 1
ATOM 2815 O O . SER A 1 357 ? 2.212 14.321 2.218 1.00 93.31 357 SER A O 1
ATOM 2817 N N . SER A 1 358 ? 3.763 12.709 1.998 1.00 90.81 358 SER A N 1
ATOM 2818 C CA . SER A 1 358 ? 4.195 12.730 3.400 1.00 90.81 358 SER A CA 1
ATOM 2819 C C . SER A 1 358 ? 4.680 14.107 3.878 1.00 90.81 358 SER A C 1
ATOM 2821 O O . SER A 1 358 ? 4.603 14.405 5.068 1.00 90.81 358 SER A O 1
ATOM 2823 N N . HIS A 1 359 ? 5.104 14.995 2.969 1.00 89.88 359 HIS A N 1
ATOM 2824 C CA . HIS A 1 359 ? 5.456 16.388 3.285 1.00 89.88 359 HIS A CA 1
ATOM 2825 C C . HIS A 1 359 ? 4.259 17.214 3.777 1.00 89.88 359 HIS A C 1
ATOM 2827 O O . HIS A 1 359 ? 4.426 18.167 4.533 1.00 89.88 359 HIS A O 1
ATOM 2833 N N . VAL A 1 360 ? 3.048 16.834 3.371 1.00 91.19 360 VAL A N 1
ATOM 2834 C CA . VAL A 1 360 ? 1.795 17.493 3.752 1.00 91.19 360 VAL A CA 1
ATOM 2835 C C . VAL A 1 360 ? 1.309 17.017 5.130 1.00 91.19 360 VAL A C 1
ATOM 2837 O O . VAL A 1 360 ? 0.432 17.641 5.726 1.00 91.19 360 VAL A O 1
ATOM 2840 N N . TYR A 1 361 ? 1.908 15.956 5.688 1.00 90.38 361 TYR A N 1
ATOM 2841 C CA . TYR A 1 361 ? 1.507 15.380 6.973 1.00 90.38 361 TYR A CA 1
ATOM 2842 C C . TYR A 1 361 ? 1.520 16.407 8.114 1.00 90.38 361 TYR A C 1
ATOM 2844 O O . TYR A 1 361 ? 0.540 16.510 8.847 1.00 90.38 361 TYR A O 1
ATOM 2852 N N . GLU A 1 362 ? 2.578 17.215 8.232 1.00 88.31 362 GLU A N 1
ATOM 2853 C CA . GLU A 1 362 ? 2.685 18.227 9.297 1.00 88.31 362 GLU A CA 1
ATOM 2854 C C . GLU A 1 362 ? 1.644 19.348 9.149 1.00 88.31 362 GLU A C 1
ATOM 2856 O O . GLU A 1 362 ? 1.118 19.861 10.141 1.00 88.31 362 GLU A O 1
ATOM 2861 N N . ILE A 1 363 ? 1.279 19.690 7.909 1.00 90.44 363 ILE A N 1
ATOM 2862 C CA . ILE A 1 363 ? 0.213 20.661 7.628 1.00 90.44 363 ILE A CA 1
ATOM 2863 C C . ILE A 1 363 ? -1.123 20.084 8.099 1.00 90.44 363 ILE A C 1
ATOM 2865 O O . ILE A 1 363 ? -1.847 20.731 8.851 1.00 90.44 363 ILE A O 1
ATOM 2869 N N . VAL A 1 364 ? -1.418 18.833 7.739 1.00 90.88 364 VAL A N 1
ATOM 2870 C CA . VAL A 1 364 ? -2.635 18.121 8.159 1.00 90.88 364 VAL A CA 1
ATOM 2871 C C . VAL A 1 364 ? -2.704 17.987 9.679 1.00 90.88 364 VAL A C 1
ATOM 2873 O O . VAL A 1 364 ? -3.741 18.265 10.281 1.00 90.88 364 VAL A O 1
ATOM 2876 N N . LYS A 1 365 ? -1.591 17.633 10.322 1.00 89.44 365 LYS A N 1
ATOM 2877 C CA . LYS A 1 365 ? -1.468 17.624 11.780 1.00 89.44 365 LYS A CA 1
ATOM 2878 C C . LYS A 1 365 ? -1.808 18.985 12.377 1.00 89.44 365 LYS A C 1
ATOM 2880 O O . LYS A 1 365 ? -2.614 19.048 13.300 1.00 89.44 365 LYS A O 1
ATOM 2885 N N . THR A 1 366 ? -1.269 20.068 11.821 1.00 88.62 366 THR A N 1
ATOM 2886 C CA . THR A 1 366 ? -1.571 21.432 12.276 1.00 88.62 366 THR A CA 1
ATOM 2887 C C . THR A 1 366 ? -3.062 21.743 12.151 1.00 88.62 366 THR A C 1
ATOM 2889 O O . THR A 1 366 ? -3.661 22.184 13.127 1.00 88.62 366 THR A O 1
ATOM 2892 N N . ILE A 1 367 ? -3.695 21.420 11.017 1.00 88.56 367 ILE A N 1
ATOM 2893 C CA . ILE A 1 367 ? -5.141 21.620 10.801 1.00 88.56 367 ILE A CA 1
ATOM 2894 C C . ILE A 1 367 ? -5.960 20.953 11.917 1.00 88.56 367 ILE A C 1
ATOM 2896 O O . ILE A 1 367 ? -6.838 21.568 12.523 1.00 88.56 367 ILE A O 1
ATOM 2900 N N . TYR A 1 368 ? -5.666 19.695 12.240 1.00 88.56 368 TYR A N 1
ATOM 2901 C CA . TYR A 1 368 ? -6.460 18.946 13.217 1.00 88.56 368 TYR A CA 1
ATOM 2902 C C . TYR A 1 368 ? -6.036 19.140 14.676 1.00 88.56 368 TYR A C 1
ATOM 2904 O O . TYR A 1 368 ? -6.795 18.758 15.570 1.00 88.56 368 TYR A O 1
ATOM 2912 N N . ALA A 1 369 ? -4.855 19.703 14.929 1.00 85.31 369 ALA A N 1
ATOM 2913 C CA . ALA A 1 369 ? -4.385 20.042 16.267 1.00 85.31 369 ALA A CA 1
ATOM 2914 C C . ALA A 1 369 ? -4.813 21.456 16.694 1.00 85.31 369 ALA A C 1
ATOM 2916 O O . ALA A 1 369 ? -5.199 21.631 17.844 1.00 85.31 369 ALA A O 1
ATOM 2917 N N . SER A 1 370 ? -4.776 22.445 15.790 1.00 75.56 370 SER A N 1
ATOM 2918 C CA . SER A 1 370 ? -5.054 23.856 16.111 1.00 75.56 370 SER A CA 1
ATOM 2919 C C . SER A 1 370 ? -6.396 24.352 15.565 1.00 75.56 370 SER A C 1
ATOM 2921 O O . SER A 1 370 ? -7.198 24.928 16.302 1.00 75.56 370 SER A O 1
ATOM 2923 N N . THR A 1 371 ? -6.679 24.100 14.283 1.00 62.84 371 THR A N 1
ATOM 2924 C CA . THR A 1 371 ? -7.869 24.623 13.591 1.00 62.84 371 THR A CA 1
ATOM 2925 C C . THR A 1 371 ? -9.139 23.896 14.035 1.00 62.84 371 THR A C 1
ATOM 2927 O O . THR A 1 371 ? -10.166 24.533 14.241 1.00 62.84 371 THR A O 1
ATOM 2930 N N . ALA A 1 372 ? -9.078 22.585 14.284 1.00 59.69 372 ALA A N 1
ATOM 2931 C CA . ALA A 1 372 ? -10.242 21.797 14.706 1.00 59.69 372 ALA A CA 1
ATOM 2932 C C . ALA A 1 372 ? -10.795 22.147 16.105 1.00 59.69 372 ALA A C 1
ATOM 2934 O O . ALA A 1 372 ? -11.931 21.789 16.399 1.00 59.69 372 ALA A O 1
ATOM 2935 N N . GLN A 1 373 ? -10.025 22.824 16.964 1.00 59.94 373 GLN A N 1
ATOM 2936 C CA . GLN A 1 373 ? -10.490 23.229 18.300 1.00 59.94 373 GLN A CA 1
ATOM 2937 C C . GLN A 1 373 ? -11.146 24.618 18.321 1.00 59.94 373 GLN A C 1
ATOM 2939 O O . GLN A 1 373 ? -11.856 24.935 19.270 1.00 59.94 373 GLN A O 1
ATOM 2944 N N . THR A 1 374 ? -10.898 25.457 17.308 1.00 59.75 374 THR A N 1
ATOM 2945 C CA . THR A 1 374 ? -11.224 26.896 17.360 1.00 59.75 374 THR A CA 1
ATOM 2946 C C . THR A 1 374 ? -11.908 27.446 16.108 1.00 59.75 374 THR A C 1
ATOM 2948 O O . THR A 1 374 ? -12.541 28.497 16.185 1.00 59.75 374 THR A O 1
ATOM 2951 N N . ALA A 1 375 ? -11.817 26.765 14.963 1.00 70.56 375 ALA A N 1
ATOM 2952 C CA . ALA A 1 375 ? -12.360 27.239 13.695 1.00 70.56 375 ALA A CA 1
ATOM 2953 C C . ALA A 1 375 ? -13.622 26.477 13.273 1.00 70.56 375 ALA A C 1
ATOM 2955 O O . ALA A 1 375 ? -13.831 25.316 13.630 1.00 70.56 375 ALA A O 1
ATOM 2956 N N . SER A 1 376 ? -14.451 27.134 12.460 1.00 82.81 376 SER A N 1
ATOM 2957 C CA . SER A 1 376 ? -15.628 26.511 11.860 1.00 82.81 376 SER A CA 1
ATOM 2958 C C . SER A 1 376 ? -15.239 25.392 10.889 1.00 82.81 376 SER A C 1
ATOM 2960 O O . SER A 1 376 ? -14.169 25.400 10.275 1.00 82.81 376 SER A O 1
ATOM 2962 N N . GLU A 1 377 ? -16.146 24.438 10.702 1.00 86.44 377 GLU A N 1
ATOM 2963 C CA . GLU A 1 377 ? -16.010 23.355 9.724 1.00 86.44 377 GLU A CA 1
ATOM 2964 C C . GLU A 1 377 ? -15.721 23.873 8.307 1.00 86.44 377 GLU A C 1
ATOM 2966 O O . GLU A 1 377 ? -14.809 23.388 7.641 1.00 86.44 377 GLU A O 1
ATOM 2971 N N . SER A 1 378 ? -16.397 24.947 7.884 1.00 87.56 378 SER A N 1
ATOM 2972 C CA . SER A 1 378 ? -16.140 25.587 6.589 1.00 87.56 378 SER A CA 1
ATOM 2973 C C . SER A 1 378 ? -14.708 26.117 6.458 1.00 87.56 378 SER A C 1
ATOM 2975 O O . SER A 1 378 ? -14.131 26.022 5.376 1.00 87.56 378 SER A O 1
ATOM 2977 N N . ALA A 1 379 ? -14.129 26.680 7.524 1.00 89.25 379 ALA A N 1
ATOM 2978 C CA . ALA A 1 379 ? -12.745 27.148 7.496 1.00 89.25 379 ALA A CA 1
ATOM 2979 C C . ALA A 1 379 ? -11.773 25.964 7.381 1.00 89.25 379 ALA A C 1
ATOM 2981 O O . ALA A 1 379 ? -10.823 26.014 6.602 1.00 89.25 379 ALA A O 1
ATOM 2982 N N . ARG A 1 380 ? -12.049 24.860 8.089 1.00 90.56 380 ARG A N 1
ATOM 2983 C CA . ARG A 1 380 ? -11.264 23.620 7.997 1.00 90.56 380 ARG A CA 1
ATOM 2984 C C . ARG A 1 380 ? -11.256 23.062 6.570 1.00 90.56 380 ARG A C 1
ATOM 2986 O O . ARG A 1 380 ? -10.183 22.785 6.037 1.00 90.56 380 ARG A O 1
ATOM 2993 N N . VAL A 1 381 ? -12.421 22.992 5.924 1.00 92.69 381 VAL A N 1
ATOM 2994 C CA . VAL A 1 381 ? -12.559 22.542 4.526 1.00 92.69 381 VAL A CA 1
ATOM 2995 C C . VAL A 1 381 ? -11.756 23.423 3.561 1.00 92.69 381 VAL A C 1
ATOM 2997 O O . VAL A 1 381 ? -11.070 22.892 2.689 1.00 92.69 381 VAL A O 1
ATOM 3000 N N . GLN A 1 382 ? -11.761 24.749 3.734 1.00 91.94 382 GLN A N 1
ATOM 3001 C CA . GLN A 1 382 ? -10.970 25.663 2.895 1.00 91.94 382 GLN A CA 1
ATOM 3002 C C . GLN A 1 382 ? -9.459 25.438 3.030 1.00 91.94 382 GLN A C 1
ATOM 3004 O O . GLN A 1 382 ? -8.731 25.436 2.034 1.00 91.94 382 GLN A O 1
ATOM 3009 N N . VAL A 1 383 ? -8.970 25.205 4.252 1.00 91.81 383 VAL A N 1
ATOM 3010 C CA . VAL A 1 383 ? -7.547 24.909 4.466 1.00 91.81 383 VAL A CA 1
ATOM 3011 C C . VAL A 1 383 ? -7.180 23.557 3.846 1.00 91.81 383 VAL A C 1
ATOM 3013 O O . VAL A 1 383 ? -6.128 23.450 3.212 1.00 91.81 383 VAL A O 1
ATOM 3016 N N . ILE A 1 384 ? -8.054 22.547 3.941 1.00 93.75 384 ILE A N 1
ATOM 3017 C CA . ILE A 1 384 ? -7.867 21.249 3.272 1.00 93.75 384 ILE A CA 1
ATOM 3018 C C . ILE A 1 384 ? -7.808 21.421 1.748 1.00 93.75 384 ILE A C 1
ATOM 3020 O O . ILE A 1 384 ? -6.898 20.881 1.123 1.00 93.75 384 ILE A O 1
ATOM 3024 N N . GLN A 1 385 ? -8.708 22.207 1.148 1.00 94.69 385 GLN A N 1
ATOM 3025 C CA . GLN A 1 385 ? -8.687 22.509 -0.291 1.00 94.69 385 GLN A CA 1
ATOM 3026 C C . GLN A 1 385 ? -7.352 23.132 -0.718 1.00 94.69 385 GLN A C 1
ATOM 3028 O O . GLN A 1 385 ? -6.716 22.641 -1.646 1.00 94.69 385 GLN A O 1
ATOM 3033 N N . SER A 1 386 ? -6.892 24.169 -0.012 1.00 92.88 386 SER A N 1
ATOM 3034 C CA . SER A 1 386 ? -5.604 24.821 -0.294 1.00 92.88 386 SER A CA 1
ATOM 3035 C C . SER A 1 386 ? -4.423 23.852 -0.161 1.00 92.88 386 SER A C 1
ATOM 3037 O O . SER A 1 386 ? -3.521 23.826 -0.996 1.00 92.88 386 SER A O 1
ATOM 3039 N N . THR A 1 387 ? -4.461 23.001 0.865 1.00 92.88 387 THR A N 1
ATOM 3040 C CA . THR A 1 387 ? -3.414 22.017 1.153 1.00 92.88 387 THR A CA 1
ATOM 3041 C C . THR A 1 387 ? -3.344 20.932 0.073 1.00 92.88 387 THR A C 1
ATOM 3043 O O . THR A 1 387 ? -2.271 20.647 -0.457 1.00 92.88 387 THR A O 1
ATOM 3046 N N . LEU A 1 388 ? -4.484 20.343 -0.302 1.00 94.69 388 LEU A N 1
ATOM 3047 C CA . LEU A 1 388 ? -4.551 19.303 -1.333 1.00 94.69 388 LEU A CA 1
ATOM 3048 C C . LEU A 1 388 ? -4.344 19.861 -2.749 1.00 94.69 388 LEU A C 1
ATOM 3050 O O . LEU A 1 388 ? -3.878 19.129 -3.620 1.00 94.69 388 LEU A O 1
ATOM 3054 N N . GLY A 1 389 ? -4.622 21.149 -2.978 1.00 93.25 389 GLY A N 1
ATOM 3055 C CA . GLY A 1 389 ? -4.383 21.838 -4.252 1.00 93.25 389 GLY A CA 1
ATOM 3056 C C . GLY A 1 389 ? -2.910 21.924 -4.656 1.00 93.25 389 GLY A C 1
ATOM 3057 O O . GLY A 1 389 ? -2.610 22.130 -5.829 1.00 93.25 389 GLY A O 1
ATOM 3058 N N . GLN A 1 390 ? -1.988 21.710 -3.714 1.00 91.50 390 GLN A N 1
ATOM 3059 C CA . GLN A 1 390 ? -0.543 21.671 -3.967 1.00 91.50 390 GLN A CA 1
ATOM 3060 C C . GLN A 1 390 ? -0.063 20.321 -4.523 1.00 91.50 390 GLN A C 1
ATOM 3062 O O . GLN A 1 390 ? 1.079 20.203 -4.970 1.00 91.50 390 GLN A O 1
ATOM 3067 N N . LEU A 1 391 ? -0.905 19.283 -4.476 1.00 93.94 391 LEU A N 1
ATOM 3068 C CA . LEU A 1 391 ? -0.559 17.954 -4.970 1.00 93.94 391 LEU A CA 1
ATOM 3069 C C . LEU A 1 391 ? -0.569 17.909 -6.505 1.00 93.94 391 LEU A C 1
ATOM 3071 O O . LEU A 1 391 ? -1.228 18.697 -7.183 1.00 93.94 391 LEU A O 1
ATOM 3075 N N . ARG A 1 392 ? 0.149 16.937 -7.079 1.00 93.44 392 ARG A N 1
ATOM 3076 C CA . ARG A 1 392 ? 0.145 16.727 -8.534 1.00 93.44 392 ARG A CA 1
ATOM 3077 C C . ARG A 1 392 ? -1.228 16.252 -9.006 1.00 93.44 392 ARG A C 1
ATOM 3079 O O . ARG A 1 392 ? -1.992 15.635 -8.261 1.00 93.44 392 ARG A O 1
ATOM 3086 N N . LEU A 1 393 ? -1.516 16.487 -10.285 1.00 93.00 393 LEU A N 1
ATOM 3087 C CA . LEU A 1 393 ? -2.814 16.163 -10.871 1.00 93.00 393 LEU A CA 1
ATOM 3088 C C . LEU A 1 393 ? -3.160 14.673 -10.746 1.00 93.00 393 LEU A C 1
ATOM 3090 O O . LEU A 1 393 ? -4.321 14.366 -10.477 1.00 93.00 393 LEU A O 1
ATOM 3094 N N . ALA A 1 394 ? -2.190 13.762 -10.911 1.00 95.62 394 ALA A N 1
ATOM 3095 C CA . ALA A 1 394 ? -2.445 12.333 -10.747 1.00 95.62 394 ALA A CA 1
ATOM 3096 C C . ALA A 1 394 ? -2.816 11.960 -9.304 1.00 95.62 394 ALA A C 1
ATOM 3098 O O . ALA A 1 394 ? -3.736 11.168 -9.098 1.00 95.62 394 ALA A O 1
ATOM 3099 N N . ASN A 1 395 ? -2.170 12.574 -8.305 1.00 97.00 395 ASN A N 1
ATOM 3100 C CA . ASN A 1 395 ? -2.503 12.385 -6.891 1.00 97.00 395 ASN A CA 1
ATOM 3101 C C . ASN A 1 395 ? -3.935 12.850 -6.596 1.00 97.00 395 ASN A C 1
ATOM 3103 O O . ASN A 1 395 ? -4.724 12.082 -6.052 1.00 97.00 395 ASN A O 1
ATOM 3107 N N . ILE A 1 396 ? -4.291 14.072 -7.014 1.00 96.69 396 ILE A N 1
ATOM 3108 C CA . ILE A 1 396 ? -5.631 14.643 -6.793 1.00 96.69 396 ILE A CA 1
ATOM 3109 C C . ILE A 1 396 ? -6.702 13.799 -7.487 1.00 96.69 396 ILE A C 1
ATOM 3111 O O . ILE A 1 396 ? -7.706 13.457 -6.871 1.00 96.69 396 ILE A O 1
ATOM 3115 N N . ALA A 1 397 ? -6.495 13.444 -8.758 1.00 97.06 397 ALA A N 1
ATOM 3116 C CA . ALA A 1 397 ? -7.469 12.674 -9.528 1.00 97.06 397 ALA A CA 1
ATOM 3117 C C . ALA A 1 397 ? -7.660 11.256 -8.967 1.00 97.06 397 ALA A C 1
ATOM 3119 O O . ALA A 1 397 ? -8.780 10.755 -8.931 1.00 97.06 397 ALA A O 1
ATOM 3120 N N . THR A 1 398 ? -6.578 10.616 -8.517 1.00 98.31 398 THR A N 1
ATOM 3121 C CA . THR A 1 398 ? -6.643 9.282 -7.904 1.00 98.31 398 THR A CA 1
ATOM 3122 C C . THR A 1 398 ? -7.329 9.340 -6.539 1.00 98.31 398 THR A C 1
ATOM 3124 O O . THR A 1 398 ? -8.157 8.484 -6.239 1.00 98.31 398 THR A O 1
ATOM 3127 N N . LEU A 1 399 ? -7.051 10.373 -5.736 1.00 98.12 399 LEU A N 1
ATOM 3128 C CA . LEU A 1 399 ? -7.719 10.588 -4.453 1.00 98.12 399 LEU A CA 1
ATOM 3129 C C . LEU A 1 399 ? -9.222 10.864 -4.629 1.00 98.12 399 LEU A C 1
ATOM 3131 O O . LEU A 1 399 ? -10.025 10.308 -3.885 1.00 98.12 399 LEU A O 1
ATOM 3135 N N . ASP A 1 400 ? -9.608 11.664 -5.626 1.00 98.06 400 ASP A N 1
ATOM 3136 C CA . ASP A 1 400 ? -11.014 11.921 -5.979 1.00 98.06 400 ASP A CA 1
ATOM 3137 C C . ASP A 1 400 ? -11.732 10.634 -6.403 1.00 98.06 400 ASP A C 1
ATOM 3139 O O . ASP A 1 400 ? -12.841 10.367 -5.945 1.00 98.06 400 ASP A O 1
ATOM 3143 N N . ALA A 1 401 ? -11.087 9.799 -7.227 1.00 98.38 401 ALA A N 1
ATOM 3144 C CA . ALA A 1 401 ? -11.645 8.518 -7.660 1.00 98.38 401 ALA A CA 1
ATOM 3145 C C . ALA A 1 401 ? -11.879 7.563 -6.478 1.00 98.38 401 ALA A C 1
ATOM 3147 O O . ALA A 1 401 ? -12.964 7.000 -6.354 1.00 98.38 401 ALA A O 1
ATOM 3148 N N . LEU A 1 402 ? -10.896 7.430 -5.579 1.00 98.62 402 LEU A N 1
ATOM 3149 C CA . LEU A 1 402 ? -11.025 6.622 -4.363 1.00 98.62 402 LEU A CA 1
ATOM 3150 C C . LEU A 1 402 ? -12.115 7.169 -3.438 1.00 98.62 402 LEU A C 1
ATOM 3152 O O . LEU A 1 402 ? -12.969 6.417 -2.983 1.00 98.62 402 LEU A O 1
ATOM 3156 N N . THR A 1 403 ? -12.119 8.479 -3.183 1.00 98.31 403 THR A N 1
ATOM 3157 C CA . THR A 1 403 ? -13.113 9.103 -2.297 1.00 98.31 403 THR A CA 1
ATOM 3158 C C . THR A 1 403 ? -14.519 8.933 -2.866 1.00 98.31 403 THR A C 1
ATOM 3160 O O . THR A 1 403 ? -15.413 8.539 -2.132 1.00 98.31 403 THR A O 1
ATOM 3163 N N . THR A 1 404 ? -14.698 9.137 -4.175 1.00 98.25 404 THR A N 1
ATOM 3164 C CA . THR A 1 404 ? -15.981 8.926 -4.865 1.00 98.25 404 THR A CA 1
ATOM 3165 C C . THR A 1 404 ? -16.471 7.483 -4.733 1.00 98.25 404 THR A C 1
ATOM 3167 O O . THR A 1 404 ? -17.654 7.262 -4.488 1.00 98.25 404 THR A O 1
ATOM 3170 N N . HIS A 1 405 ? -15.573 6.502 -4.867 1.00 98.44 405 HIS A N 1
ATOM 3171 C CA . HIS A 1 405 ? -15.900 5.086 -4.681 1.00 98.44 405 HIS A CA 1
ATOM 3172 C C . HIS A 1 405 ? -16.411 4.798 -3.268 1.00 98.44 405 HIS A C 1
ATOM 3174 O O . HIS A 1 405 ? -17.452 4.169 -3.087 1.00 98.44 405 HIS A O 1
ATOM 3180 N N . PHE A 1 406 ? -15.703 5.299 -2.254 1.00 98.25 406 PHE A N 1
ATOM 3181 C CA . PHE A 1 406 ? -16.073 5.074 -0.859 1.00 98.25 406 PHE A CA 1
ATOM 3182 C C . PHE A 1 406 ? -17.343 5.813 -0.450 1.00 98.25 406 PHE A C 1
ATOM 3184 O O . PHE A 1 406 ? -18.183 5.210 0.210 1.00 98.25 406 PHE A O 1
ATOM 3191 N N . THR A 1 407 ? -17.532 7.072 -0.859 1.00 97.62 407 THR A N 1
ATOM 3192 C CA . THR A 1 407 ? -18.774 7.806 -0.561 1.00 97.62 407 THR A CA 1
ATOM 3193 C C . THR A 1 407 ? -19.973 7.124 -1.204 1.00 97.62 407 THR A C 1
ATOM 3195 O O . THR A 1 407 ? -20.989 6.942 -0.544 1.00 97.62 407 THR A O 1
ATOM 3198 N N . ARG A 1 408 ? -19.828 6.632 -2.442 1.00 96.81 408 ARG A N 1
ATOM 3199 C CA . ARG A 1 408 ? -20.869 5.842 -3.105 1.00 96.81 408 ARG A CA 1
ATOM 3200 C C . ARG A 1 408 ? -21.182 4.558 -2.333 1.00 96.81 408 ARG A C 1
ATOM 3202 O O . ARG A 1 408 ? -22.351 4.244 -2.158 1.00 96.81 408 ARG A O 1
ATOM 3209 N N . LEU A 1 409 ? -20.174 3.821 -1.857 1.00 96.50 409 LEU A N 1
ATOM 3210 C CA . LEU A 1 409 ? -20.388 2.615 -1.045 1.00 96.50 409 LEU A CA 1
ATOM 3211 C C . LEU A 1 409 ? -21.112 2.931 0.277 1.00 96.50 409 LEU A C 1
ATOM 3213 O O . LEU A 1 409 ? -22.032 2.207 0.658 1.00 96.50 409 LEU A O 1
ATOM 3217 N N . ILE A 1 410 ? -20.717 4.012 0.956 1.00 96.94 410 ILE A N 1
ATOM 3218 C CA . ILE A 1 410 ? -21.344 4.488 2.199 1.00 96.94 410 ILE A CA 1
ATOM 3219 C C . ILE A 1 410 ? -22.820 4.830 1.956 1.00 96.94 410 ILE A C 1
ATOM 3221 O O . ILE A 1 410 ? -23.680 4.367 2.701 1.00 96.94 410 ILE A O 1
ATOM 3225 N N . GLU A 1 411 ? -23.117 5.578 0.892 1.00 95.75 411 GLU A N 1
ATOM 3226 C CA . GLU A 1 411 ? -24.481 5.962 0.509 1.00 95.75 411 GLU A CA 1
ATOM 3227 C C . GLU A 1 411 ? -25.330 4.748 0.106 1.00 95.75 411 GLU A C 1
ATOM 3229 O O . GLU A 1 411 ? -26.437 4.574 0.613 1.00 95.75 411 GLU A O 1
ATOM 3234 N N . LEU A 1 412 ? -24.799 3.872 -0.757 1.00 93.88 412 LEU A N 1
ATOM 3235 C CA . LEU A 1 412 ? -25.492 2.671 -1.240 1.00 93.88 412 LEU A CA 1
ATOM 3236 C C . LEU A 1 412 ? -25.895 1.726 -0.106 1.00 93.88 412 LEU A C 1
ATOM 3238 O O . LEU A 1 412 ? -26.938 1.090 -0.194 1.00 93.88 412 LEU A O 1
ATOM 3242 N N . THR A 1 413 ? -25.067 1.628 0.935 1.00 94.56 413 THR A N 1
ATOM 3243 C CA . THR A 1 413 ? -25.282 0.713 2.068 1.00 94.56 413 THR A CA 1
ATOM 3244 C C . THR A 1 413 ? -25.868 1.404 3.297 1.00 94.56 413 THR A C 1
ATOM 3246 O O . THR A 1 413 ? -25.970 0.771 4.349 1.00 94.56 413 THR A O 1
ATOM 3249 N N . SER A 1 414 ? -26.207 2.701 3.196 1.00 94.88 414 SER A N 1
ATOM 3250 C CA . SER A 1 414 ? -26.639 3.543 4.324 1.00 94.88 414 SER A CA 1
ATOM 3251 C C . SER A 1 414 ? -25.778 3.314 5.572 1.00 94.88 414 SER A C 1
ATOM 3253 O O . SER A 1 414 ? -26.286 3.009 6.652 1.00 94.88 414 SER A O 1
ATOM 3255 N N . ALA A 1 415 ? -24.455 3.343 5.389 1.00 95.00 415 ALA A N 1
ATOM 3256 C CA . ALA A 1 415 ? -23.526 2.928 6.426 1.00 95.00 415 ALA A CA 1
ATOM 3257 C C . ALA A 1 415 ? -23.540 3.874 7.633 1.00 95.00 415 ALA A C 1
ATOM 3259 O O . ALA A 1 415 ? -23.682 5.088 7.493 1.00 95.00 415 ALA A O 1
ATOM 3260 N N . ASP A 1 416 ? -23.365 3.301 8.819 1.00 95.31 416 ASP A N 1
ATOM 3261 C CA . ASP A 1 416 ? -23.306 4.036 10.075 1.00 95.31 416 ASP A CA 1
ATOM 3262 C C . ASP A 1 416 ? -21.926 4.672 10.320 1.00 95.31 416 ASP A C 1
ATOM 3264 O O . ASP A 1 416 ? -20.933 4.408 9.635 1.00 95.31 416 ASP A O 1
ATOM 3268 N N . GLU A 1 417 ? -21.855 5.535 11.335 1.00 95.75 417 GLU A N 1
ATOM 3269 C CA . GLU A 1 417 ? -20.606 6.196 11.736 1.00 95.75 417 GLU A CA 1
ATOM 3270 C C . GLU A 1 417 ? -19.522 5.210 12.189 1.00 95.75 417 GLU A C 1
ATOM 3272 O O . GLU A 1 417 ? -18.327 5.501 12.043 1.00 95.75 417 GLU A O 1
ATOM 3277 N N . ASP A 1 418 ? -19.916 4.048 12.712 1.00 96.44 418 ASP A N 1
ATOM 3278 C CA . ASP A 1 418 ? -18.993 3.000 13.140 1.00 96.44 418 ASP A CA 1
ATOM 3279 C C . ASP A 1 418 ? -18.276 2.396 11.932 1.00 96.44 418 ASP A C 1
ATOM 3281 O O . ASP A 1 418 ? -17.039 2.355 11.906 1.00 96.44 418 ASP A O 1
ATOM 3285 N N . TYR A 1 419 ? -19.019 2.040 10.878 1.00 97.06 419 TYR A N 1
ATOM 3286 C CA . TYR A 1 419 ? -18.425 1.597 9.624 1.00 97.06 419 TYR A CA 1
ATOM 3287 C C . TYR A 1 419 ? -17.554 2.679 8.987 1.00 97.06 419 TYR A C 1
ATOM 3289 O O . TYR A 1 419 ? -16.419 2.398 8.599 1.00 97.06 419 TYR A O 1
ATOM 3297 N N . VAL A 1 420 ? -18.037 3.923 8.900 1.00 97.62 420 VAL A N 1
ATOM 3298 C CA . VAL A 1 420 ? -17.263 5.033 8.314 1.00 97.62 420 VAL A CA 1
ATOM 3299 C C . VAL A 1 420 ? -15.944 5.226 9.067 1.00 97.62 420 VAL A C 1
ATOM 3301 O O . VAL A 1 420 ? -14.892 5.425 8.454 1.00 97.62 420 VAL A O 1
ATOM 3304 N N . SER A 1 421 ? -15.969 5.114 10.395 1.00 96.81 421 SER A N 1
ATOM 3305 C CA . SER A 1 421 ? -14.776 5.221 11.236 1.00 96.81 421 SER A CA 1
ATOM 3306 C C . SER A 1 421 ? -13.822 4.037 11.043 1.00 96.81 421 SER A C 1
ATOM 3308 O O . SER A 1 421 ? -12.606 4.244 10.984 1.00 96.81 421 SER A O 1
ATOM 3310 N N . GLN A 1 422 ? -14.343 2.817 10.892 1.00 97.06 422 GLN A N 1
ATOM 3311 C CA . GLN A 1 422 ? -13.541 1.625 10.605 1.00 97.06 422 GLN A CA 1
ATOM 3312 C C . GLN A 1 422 ? -12.898 1.697 9.213 1.00 97.06 422 GLN A C 1
ATOM 3314 O O . GLN A 1 422 ? -11.689 1.497 9.080 1.00 97.06 422 GLN A O 1
ATOM 3319 N N . LEU A 1 423 ? -13.676 2.048 8.187 1.00 97.88 423 LEU A N 1
ATOM 3320 C CA . LEU A 1 423 ? -13.199 2.230 6.819 1.00 97.88 423 LEU A CA 1
ATOM 3321 C C . LEU A 1 423 ? -12.114 3.310 6.759 1.00 97.88 423 LEU A C 1
ATOM 3323 O O . LEU A 1 423 ? -11.050 3.087 6.177 1.00 97.88 423 LEU A O 1
ATOM 3327 N N . ALA A 1 424 ? -12.338 4.454 7.415 1.00 97.75 424 ALA A N 1
ATOM 3328 C CA . ALA A 1 424 ? -11.349 5.522 7.492 1.00 97.75 424 ALA A CA 1
ATOM 3329 C C . ALA A 1 424 ? -10.061 5.058 8.193 1.00 97.75 424 ALA A C 1
ATOM 3331 O O . ALA A 1 424 ? -8.966 5.378 7.733 1.00 97.75 424 ALA A O 1
ATOM 3332 N N . ALA A 1 425 ? -10.161 4.279 9.273 1.00 95.31 425 ALA A N 1
ATOM 3333 C CA . ALA A 1 425 ? -8.995 3.751 9.978 1.00 95.31 425 ALA A CA 1
ATOM 3334 C C . ALA A 1 425 ? -8.166 2.782 9.116 1.00 95.31 425 ALA A C 1
ATOM 3336 O O . ALA A 1 425 ? -6.937 2.840 9.155 1.00 95.31 425 ALA A O 1
ATOM 3337 N N . VAL A 1 426 ? -8.821 1.932 8.318 1.00 95.75 426 VAL A N 1
ATOM 3338 C CA . VAL A 1 426 ? -8.153 0.966 7.428 1.00 95.75 426 VAL A CA 1
ATOM 3339 C C . VAL A 1 426 ? -7.503 1.652 6.225 1.00 95.75 426 VAL A C 1
ATOM 3341 O O . VAL A 1 426 ? -6.400 1.285 5.825 1.00 95.75 426 VAL A O 1
ATOM 3344 N N . MET A 1 427 ? -8.165 2.657 5.651 1.00 97.25 427 MET A N 1
ATOM 3345 C CA . MET A 1 427 ? -7.707 3.318 4.427 1.00 97.25 427 MET A CA 1
ATOM 3346 C C . MET A 1 427 ? -6.731 4.472 4.687 1.00 97.25 427 MET A C 1
ATOM 3348 O O . MET A 1 427 ? -5.871 4.747 3.855 1.00 97.25 427 MET A O 1
ATOM 3352 N N . ALA A 1 428 ? -6.793 5.148 5.836 1.00 95.81 428 ALA A N 1
ATOM 3353 C CA . ALA A 1 428 ? -5.935 6.303 6.112 1.00 95.81 428 ALA A CA 1
ATOM 3354 C C . ALA A 1 428 ? -4.421 6.037 5.941 1.00 95.81 428 ALA A C 1
ATOM 3356 O O . ALA A 1 428 ? -3.757 6.894 5.349 1.00 95.81 428 ALA A O 1
ATOM 3357 N N . PRO A 1 429 ? -3.856 4.881 6.358 1.00 93.56 429 PRO A N 1
ATOM 3358 C CA . PRO A 1 429 ? -2.446 4.562 6.122 1.00 93.56 429 PRO A CA 1
ATOM 3359 C C . PRO A 1 429 ? -2.076 4.425 4.642 1.00 93.56 429 PRO A C 1
ATOM 3361 O O . PRO A 1 429 ? -0.919 4.629 4.291 1.00 93.56 429 PRO A O 1
ATOM 3364 N N . THR A 1 430 ? -3.027 4.103 3.761 1.00 95.44 430 THR A N 1
ATOM 3365 C CA . THR A 1 430 ? -2.777 4.029 2.313 1.00 95.44 430 THR A CA 1
ATOM 3366 C C . THR A 1 430 ? -2.818 5.415 1.659 1.00 95.44 430 THR A C 1
ATOM 3368 O O . THR A 1 430 ? -2.285 5.605 0.568 1.00 95.44 4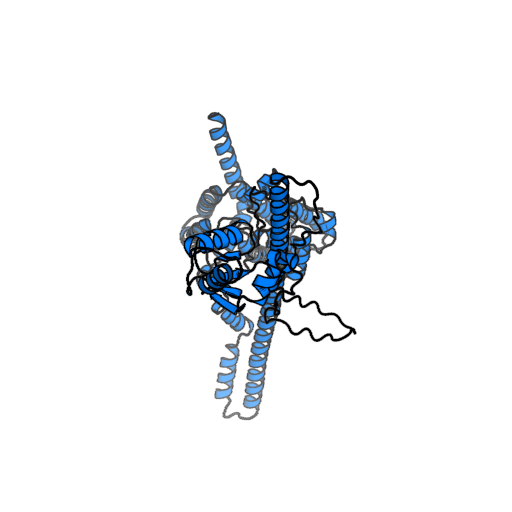30 THR A O 1
ATOM 3371 N N . ILE A 1 431 ? -3.465 6.390 2.308 1.00 96.94 431 ILE A N 1
ATOM 3372 C CA . ILE A 1 431 ? -3.685 7.740 1.777 1.00 96.94 431 ILE A CA 1
ATOM 3373 C C . ILE A 1 431 ? -2.620 8.723 2.259 1.00 96.94 431 ILE A C 1
ATOM 3375 O O . ILE A 1 431 ? -2.055 9.445 1.440 1.00 96.94 431 ILE A O 1
ATOM 3379 N N . LEU A 1 432 ? -2.339 8.764 3.563 1.00 95.25 432 LEU A N 1
ATOM 3380 C CA . LEU A 1 432 ? -1.411 9.718 4.167 1.00 95.25 432 LEU A CA 1
ATOM 3381 C C . LEU A 1 432 ? -0.603 9.052 5.283 1.00 95.25 432 LEU A C 1
ATOM 3383 O O . LEU A 1 432 ? -1.161 8.513 6.245 1.00 95.25 432 LEU A O 1
ATOM 3387 N N . ARG A 1 433 ? 0.724 9.158 5.175 1.00 91.44 433 ARG A N 1
ATOM 3388 C CA . ARG A 1 433 ? 1.682 8.623 6.147 1.00 91.44 433 ARG A CA 1
ATOM 3389 C C . ARG A 1 433 ? 2.696 9.687 6.561 1.00 91.44 433 ARG A C 1
ATOM 3391 O O . ARG A 1 433 ? 3.064 10.521 5.731 1.00 91.44 433 ARG A O 1
ATOM 3398 N N . PRO A 1 434 ? 3.189 9.651 7.809 1.00 89.12 434 PRO A N 1
ATOM 3399 C CA . PRO A 1 434 ? 4.341 10.452 8.185 1.00 89.12 434 PRO A CA 1
ATOM 3400 C C . PRO A 1 434 ? 5.587 9.946 7.447 1.00 89.12 434 PRO A C 1
ATOM 3402 O O . PRO A 1 434 ? 5.724 8.755 7.165 1.00 89.12 434 PRO A O 1
ATOM 3405 N N . LYS A 1 435 ? 6.535 10.846 7.167 1.00 84.38 435 LYS A N 1
ATOM 3406 C CA . LYS A 1 435 ? 7.809 10.487 6.519 1.00 84.38 435 LYS A CA 1
ATOM 3407 C C . LYS A 1 435 ? 8.657 9.542 7.380 1.00 84.38 435 LYS A C 1
ATOM 3409 O O . LYS A 1 435 ? 9.400 8.715 6.856 1.00 84.38 435 LYS A O 1
ATOM 3414 N N . GLN A 1 436 ? 8.559 9.684 8.700 1.00 81.06 436 GLN A N 1
ATOM 3415 C CA . GLN A 1 436 ? 9.218 8.841 9.692 1.00 81.06 436 GLN A CA 1
ATOM 3416 C C . GLN A 1 436 ? 8.242 8.556 10.831 1.00 81.06 436 GLN A C 1
ATOM 3418 O O . GLN A 1 436 ? 7.574 9.469 11.315 1.00 81.06 436 GLN A O 1
ATOM 3423 N N . TYR A 1 437 ? 8.185 7.303 11.277 1.00 78.38 437 TYR A N 1
ATOM 3424 C CA . TYR A 1 437 ? 7.415 6.945 12.460 1.00 78.38 437 TYR A CA 1
ATOM 3425 C C . TYR A 1 437 ? 8.226 7.268 13.723 1.00 78.38 437 TYR A C 1
ATOM 3427 O O . TYR A 1 437 ? 9.271 6.681 13.981 1.00 78.38 437 TYR A O 1
ATOM 3435 N N . SER A 1 438 ? 7.726 8.211 14.512 1.00 75.44 438 SER A N 1
ATOM 3436 C CA . SER A 1 438 ? 8.090 8.459 15.911 1.00 75.44 438 SER A CA 1
ATOM 3437 C C . SER A 1 438 ? 6.996 7.941 16.852 1.00 75.44 438 SER A C 1
ATOM 3439 O O . SER A 1 438 ? 5.841 7.816 16.435 1.00 75.44 438 SER A O 1
ATOM 3441 N N . GLY A 1 439 ? 7.321 7.719 18.132 1.00 68.56 439 GLY A N 1
ATOM 3442 C CA . GLY A 1 439 ? 6.345 7.271 19.139 1.00 68.56 439 GLY A CA 1
ATOM 3443 C C . GLY A 1 439 ? 5.081 8.144 19.220 1.00 68.56 439 GLY A C 1
ATOM 3444 O O . GLY A 1 439 ? 3.991 7.618 19.410 1.00 68.56 439 GLY A O 1
ATOM 3445 N N . MET A 1 440 ? 5.195 9.456 18.966 1.00 69.06 440 MET A N 1
ATOM 3446 C CA . MET A 1 440 ? 4.041 10.365 18.870 1.00 69.06 440 MET A CA 1
ATOM 3447 C C . MET A 1 440 ? 3.240 10.154 17.579 1.00 69.06 440 MET A C 1
ATOM 3449 O O . MET A 1 440 ? 2.032 9.958 17.618 1.00 69.06 440 MET A O 1
ATOM 3453 N N . SER A 1 441 ? 3.899 10.117 16.419 1.00 68.12 441 SER A N 1
ATOM 3454 C CA . SER A 1 441 ? 3.196 9.942 15.134 1.00 68.12 441 SER A CA 1
ATOM 3455 C C . SER A 1 441 ? 2.471 8.595 15.001 1.00 68.12 441 SER A C 1
ATOM 3457 O O . SER A 1 441 ? 1.561 8.468 14.191 1.00 68.12 441 SER A O 1
ATOM 3459 N N . MET A 1 442 ? 2.859 7.583 15.787 1.00 70.00 442 MET A N 1
ATOM 3460 C CA . MET A 1 442 ? 2.193 6.278 15.795 1.00 70.00 442 MET A CA 1
ATOM 3461 C C . MET A 1 442 ? 0.839 6.304 16.527 1.00 70.00 442 MET A C 1
ATOM 3463 O O . MET A 1 442 ? -0.014 5.453 16.264 1.00 70.00 442 MET A O 1
ATOM 3467 N N . THR A 1 443 ? 0.633 7.222 17.477 1.00 72.44 443 THR A N 1
ATOM 3468 C CA . THR A 1 443 ? -0.620 7.343 18.252 1.00 72.44 443 THR A CA 1
ATOM 3469 C C . THR A 1 443 ? -1.578 8.376 17.659 1.00 72.44 443 THR A C 1
ATOM 3471 O O . THR A 1 443 ? -2.786 8.329 17.900 1.00 72.44 443 THR A O 1
ATOM 3474 N N . GLU A 1 444 ? -1.057 9.284 16.839 1.00 81.94 444 GLU A N 1
ATOM 3475 C CA . GLU A 1 444 ? -1.820 10.319 16.156 1.00 81.94 444 GLU A CA 1
ATOM 3476 C C . GLU A 1 444 ? -2.766 9.743 15.088 1.00 81.94 444 GLU A C 1
ATOM 3478 O O . GLU A 1 444 ? -2.368 8.990 14.205 1.00 81.94 444 GLU A O 1
ATOM 3483 N N . LYS A 1 445 ? -4.042 10.153 15.130 1.00 87.81 445 LYS A N 1
ATOM 3484 C CA . LYS A 1 445 ? -5.088 9.736 14.172 1.00 87.81 445 LYS A CA 1
ATOM 3485 C C . LYS A 1 445 ? -5.453 10.840 13.169 1.00 87.81 445 LYS A C 1
ATOM 3487 O O . LYS A 1 445 ? -6.599 10.934 12.730 1.00 87.81 445 LYS A O 1
ATOM 3492 N N . TYR A 1 446 ? -4.514 11.730 12.842 1.00 91.69 446 TYR A N 1
ATOM 3493 C CA . TYR A 1 446 ? -4.785 12.888 11.977 1.00 91.69 446 TYR A CA 1
ATOM 3494 C C . TYR A 1 446 ? -5.104 12.495 10.532 1.00 91.69 446 TYR A C 1
ATOM 3496 O O . TYR A 1 446 ? -5.982 13.091 9.915 1.00 91.69 446 TYR A O 1
ATOM 3504 N N . ASN A 1 447 ? -4.455 11.454 10.013 1.00 92.69 447 ASN A N 1
ATOM 3505 C CA . ASN A 1 447 ? -4.772 10.878 8.706 1.00 92.69 447 ASN A CA 1
ATOM 3506 C C . ASN A 1 447 ? -6.190 10.275 8.661 1.00 92.69 447 ASN A C 1
ATOM 3508 O O . ASN A 1 447 ? -6.885 10.439 7.662 1.00 92.69 447 ASN A O 1
ATOM 3512 N N . VAL A 1 448 ? -6.652 9.648 9.750 1.00 95.06 448 VAL A N 1
ATOM 3513 C CA . VAL A 1 448 ? -8.033 9.147 9.873 1.00 95.06 448 VAL A CA 1
ATOM 3514 C C . VAL A 1 448 ? -9.031 10.304 9.852 1.00 95.06 448 VAL A C 1
ATOM 3516 O O . VAL A 1 448 ? -10.017 10.243 9.122 1.00 95.06 448 VAL A O 1
ATOM 3519 N N . LYS A 1 449 ? -8.760 11.387 10.596 1.00 94.38 449 LYS A N 1
ATOM 3520 C CA . LYS A 1 449 ? -9.603 12.596 10.582 1.00 94.38 449 LYS A CA 1
ATOM 3521 C C . LYS A 1 449 ? -9.676 13.229 9.191 1.00 94.38 449 LYS A C 1
ATOM 3523 O O . LYS A 1 449 ?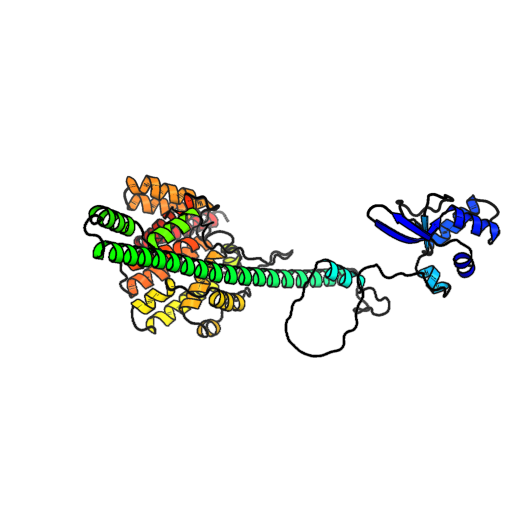 -10.771 13.545 8.743 1.00 94.38 449 LYS A O 1
ATOM 3528 N N . LEU A 1 450 ? -8.537 13.333 8.495 1.00 95.62 450 LEU A N 1
ATOM 3529 C CA . LEU A 1 450 ? -8.495 13.786 7.103 1.00 95.62 450 LEU A CA 1
ATOM 3530 C C . LEU A 1 450 ? -9.413 12.959 6.214 1.00 95.62 450 LEU A C 1
ATOM 3532 O O . LEU A 1 450 ? -10.185 13.525 5.449 1.00 95.62 450 LEU A O 1
ATOM 3536 N N . LEU A 1 451 ? -9.343 11.635 6.321 1.00 96.88 451 LEU A N 1
ATOM 3537 C CA . LEU A 1 451 ? -10.145 10.767 5.476 1.00 96.88 451 LEU A CA 1
ATOM 3538 C C . LEU A 1 451 ? -11.648 10.853 5.794 1.00 96.88 451 LEU A C 1
ATOM 3540 O O . LEU A 1 451 ? -12.451 10.845 4.866 1.00 96.88 451 LEU A O 1
ATOM 3544 N N . LYS A 1 452 ? -12.034 11.033 7.067 1.00 96.31 452 LYS A N 1
ATOM 3545 C CA . LYS A 1 452 ? -13.435 11.309 7.438 1.00 96.31 452 LYS A CA 1
ATOM 3546 C C . LYS A 1 452 ? -13.949 12.615 6.815 1.00 96.31 452 LYS A C 1
ATOM 3548 O O . LYS A 1 452 ? -15.024 12.606 6.224 1.00 96.31 452 LYS A O 1
ATOM 3553 N N . ASP A 1 453 ? -13.174 13.701 6.875 1.00 95.50 453 ASP A N 1
ATOM 3554 C CA . ASP A 1 453 ? -13.542 14.976 6.234 1.00 95.50 453 ASP A CA 1
ATOM 3555 C C . ASP A 1 453 ? -13.614 14.851 4.700 1.00 95.50 453 ASP A C 1
ATOM 3557 O O . ASP A 1 453 ? -14.474 15.465 4.069 1.00 95.50 453 ASP A O 1
ATOM 3561 N N . LEU A 1 454 ? -12.743 14.038 4.086 1.00 97.19 454 LEU A N 1
ATOM 3562 C CA . LEU A 1 454 ? -12.811 13.746 2.651 1.00 97.19 454 LEU A CA 1
ATOM 3563 C C . LEU A 1 454 ? -14.116 13.041 2.276 1.00 97.19 454 LEU A C 1
ATOM 3565 O O . LEU A 1 454 ? -14.695 13.391 1.253 1.00 97.19 454 LEU A O 1
ATOM 3569 N N . PHE A 1 455 ? -14.591 12.092 3.089 1.00 97.19 455 PHE A N 1
ATOM 3570 C CA . PHE A 1 455 ? -15.881 11.437 2.862 1.00 97.19 455 PHE A CA 1
ATOM 3571 C C . PHE A 1 455 ? -17.052 12.406 3.058 1.00 97.19 455 PHE A C 1
ATOM 3573 O O . PHE A 1 455 ? -17.904 12.512 2.180 1.00 97.19 455 PHE A O 1
ATOM 3580 N N . ALA A 1 456 ? -17.066 13.161 4.159 1.00 95.88 456 ALA A N 1
ATOM 3581 C CA . ALA A 1 456 ? -18.168 14.060 4.505 1.00 95.88 456 ALA A CA 1
ATOM 3582 C C . ALA A 1 456 ? -18.295 15.279 3.570 1.00 95.88 456 ALA A C 1
ATOM 3584 O O . ALA A 1 456 ? -19.394 15.781 3.339 1.00 95.88 456 ALA A O 1
ATOM 3585 N N . HIS A 1 457 ? -17.179 15.768 3.018 1.00 96.25 457 HIS A N 1
ATOM 3586 C CA . HIS A 1 457 ? -17.137 17.003 2.225 1.00 96.25 457 HIS A CA 1
ATOM 3587 C C . HIS A 1 457 ? -16.568 16.803 0.819 1.00 96.25 457 HIS A C 1
ATOM 3589 O O . HIS A 1 457 ? -16.017 17.739 0.229 1.00 96.25 457 HIS A O 1
ATOM 3595 N N . LYS A 1 458 ? -16.714 15.597 0.260 1.00 95.62 458 LYS A N 1
ATOM 3596 C CA . LYS A 1 458 ? -16.172 15.209 -1.049 1.00 95.62 458 LYS A CA 1
ATOM 3597 C C . LYS A 1 458 ? -16.468 16.249 -2.137 1.00 95.62 458 LYS A C 1
ATOM 3599 O O . LYS A 1 458 ? -15.544 16.730 -2.793 1.00 95.62 458 LYS A O 1
ATOM 3604 N N . ASP A 1 459 ? -17.727 16.651 -2.321 1.00 95.25 459 ASP A N 1
ATOM 3605 C CA . ASP A 1 459 ? -18.089 17.557 -3.423 1.00 95.25 459 ASP A CA 1
ATOM 3606 C C . ASP A 1 459 ? -17.557 18.979 -3.220 1.00 95.25 459 ASP A C 1
ATOM 3608 O O . ASP A 1 459 ? -17.101 19.614 -4.175 1.00 95.25 459 ASP A O 1
ATOM 3612 N N . ALA A 1 460 ? -17.540 19.461 -1.975 1.00 95.31 460 ALA A N 1
ATOM 3613 C CA . ALA A 1 460 ? -16.960 20.756 -1.645 1.00 95.31 460 ALA A CA 1
ATOM 3614 C C . ALA A 1 460 ? -15.445 20.761 -1.903 1.00 95.31 460 ALA A C 1
ATOM 3616 O O . ALA A 1 460 ? -14.931 21.674 -2.552 1.00 95.31 460 ALA A O 1
ATOM 3617 N N . ILE A 1 461 ? -14.726 19.735 -1.439 1.00 95.62 461 ILE A N 1
ATOM 3618 C CA . ILE A 1 461 ? -13.268 19.638 -1.564 1.00 95.62 461 ILE A CA 1
ATOM 3619 C C . ILE A 1 461 ? -12.866 19.437 -3.029 1.00 95.62 461 ILE A C 1
ATOM 3621 O O . ILE A 1 461 ? -12.174 20.278 -3.604 1.00 95.62 461 ILE A O 1
ATOM 3625 N N . PHE A 1 462 ? -13.327 18.364 -3.674 1.00 95.12 462 PHE A N 1
ATOM 3626 C CA . PHE A 1 462 ? -12.885 18.022 -5.029 1.00 95.12 462 PHE A CA 1
ATOM 3627 C C . PHE A 1 462 ? -13.512 18.900 -6.111 1.00 95.12 462 PHE A C 1
ATOM 3629 O O . PHE A 1 462 ? -12.895 19.100 -7.160 1.00 95.12 462 PHE A O 1
ATOM 3636 N N . GLY A 1 463 ? -14.693 19.477 -5.870 1.00 92.81 463 GLY A N 1
ATOM 3637 C CA . GLY A 1 463 ? -15.273 20.487 -6.754 1.00 92.81 463 GLY A CA 1
ATOM 3638 C C . GLY A 1 463 ? -14.372 21.717 -6.883 1.00 92.81 463 GLY A C 1
ATOM 3639 O O . GLY A 1 463 ? -14.157 22.210 -7.991 1.00 92.81 463 GLY A O 1
ATOM 3640 N N . GLU A 1 464 ? -13.778 22.168 -5.775 1.00 92.31 464 GLU A N 1
ATOM 3641 C CA . GLU A 1 464 ? -12.836 23.289 -5.775 1.00 92.31 464 GLU A CA 1
ATOM 3642 C C . GLU A 1 464 ? -11.489 22.924 -6.408 1.00 92.31 464 GLU A C 1
ATOM 3644 O O . GLU A 1 464 ? -11.010 23.640 -7.287 1.00 92.31 464 GLU A O 1
ATOM 3649 N N . LEU A 1 465 ? -10.922 21.763 -6.066 1.00 91.44 465 LEU A N 1
ATOM 3650 C CA . LEU A 1 465 ? -9.668 21.289 -6.669 1.00 91.44 465 LEU A CA 1
ATOM 3651 C C . LEU A 1 465 ? -9.774 21.164 -8.203 1.00 91.44 465 LEU A C 1
ATOM 3653 O O . LEU A 1 465 ? -8.856 21.535 -8.941 1.00 91.44 465 LEU A O 1
ATOM 3657 N N . LYS A 1 466 ? -10.927 20.706 -8.714 1.00 89.12 466 LYS A N 1
ATOM 3658 C CA . LYS A 1 466 ? -11.213 20.655 -10.159 1.00 89.12 466 LYS A CA 1
ATOM 3659 C C . LYS A 1 466 ? -11.263 22.049 -10.783 1.00 89.12 466 LYS A C 1
ATOM 3661 O O . LYS A 1 466 ? -10.673 22.241 -11.854 1.00 89.12 466 LYS A O 1
ATOM 3666 N N . ARG A 1 467 ? -11.905 23.023 -10.125 1.00 88.00 467 ARG A N 1
ATOM 3667 C CA . ARG A 1 467 ? -11.930 24.426 -10.579 1.00 88.00 467 ARG A CA 1
ATOM 3668 C C . ARG A 1 467 ? -10.518 25.001 -10.660 1.00 88.00 467 ARG A C 1
ATOM 3670 O O . ARG A 1 467 ? -10.124 25.457 -11.733 1.00 88.00 467 ARG A O 1
ATOM 3677 N N . GLN A 1 468 ? -9.725 24.883 -9.597 1.00 84.44 468 GLN A N 1
ATOM 3678 C CA . GLN A 1 468 ? -8.342 25.383 -9.548 1.00 84.44 468 GLN A CA 1
ATOM 3679 C C . GLN A 1 468 ? -7.461 24.779 -10.651 1.00 84.44 468 GLN A C 1
ATOM 3681 O O . GLN A 1 468 ? -6.741 25.498 -11.348 1.00 84.44 468 GLN A O 1
ATOM 3686 N N . SER A 1 469 ? -7.586 23.470 -10.893 1.00 77.69 469 SER A N 1
ATOM 3687 C CA . SER A 1 469 ? -6.846 22.793 -11.968 1.00 77.69 469 SER A CA 1
ATOM 3688 C C . SER A 1 469 ? -7.225 23.284 -13.376 1.00 77.69 469 SER A C 1
ATOM 3690 O O . SER A 1 469 ? -6.393 23.278 -14.286 1.00 77.69 469 SER A O 1
ATOM 3692 N N . SER A 1 470 ? -8.471 23.729 -13.563 1.00 76.69 470 SER A N 1
ATOM 3693 C CA . SER A 1 470 ? -8.970 24.252 -14.840 1.00 76.69 470 SER A CA 1
ATOM 3694 C C . SER A 1 470 ? -8.481 25.683 -15.081 1.00 76.69 470 SER A C 1
ATOM 3696 O O . SER A 1 470 ? -8.029 25.988 -16.184 1.00 76.69 470 SER A O 1
ATOM 3698 N N . PHE A 1 471 ? -8.468 26.525 -14.040 1.00 70.69 471 PHE A N 1
ATOM 3699 C CA . PHE A 1 471 ? -7.942 27.896 -14.103 1.00 70.69 471 PHE A CA 1
ATOM 3700 C C . PHE A 1 471 ? -6.437 27.951 -14.400 1.00 70.69 471 PHE A C 1
ATOM 3702 O O . PHE A 1 471 ? -5.993 28.762 -15.217 1.00 70.69 471 PHE A O 1
ATOM 3709 N N . SER A 1 472 ? -5.651 27.052 -13.798 1.00 63.31 472 SER A N 1
ATOM 3710 C CA . SER A 1 472 ? -4.215 26.937 -14.086 1.00 63.31 472 SER A CA 1
ATOM 3711 C C . SER A 1 472 ? -3.949 26.656 -15.575 1.00 63.31 472 SER A C 1
ATOM 3713 O O . SER A 1 472 ? -3.058 27.259 -16.172 1.00 63.31 472 SER A O 1
ATOM 3715 N N . ARG A 1 473 ? -4.781 25.829 -16.227 1.00 59.41 473 ARG A N 1
ATOM 3716 C CA . ARG A 1 473 ? -4.650 25.523 -17.663 1.00 59.41 473 ARG A CA 1
ATOM 3717 C C . ARG A 1 473 ? -4.996 26.693 -18.574 1.00 59.41 473 ARG A C 1
ATOM 3719 O O . ARG A 1 473 ? -4.310 26.878 -19.576 1.00 59.41 473 ARG A O 1
ATOM 3726 N N . SER A 1 474 ? -6.026 27.475 -18.250 1.00 57.22 474 SER A N 1
ATOM 3727 C CA . SER A 1 474 ? -6.372 28.667 -19.037 1.00 57.22 474 SER A CA 1
ATOM 3728 C C . SER A 1 474 ? -5.274 29.733 -18.979 1.00 57.22 474 SER A C 1
ATOM 3730 O O . SER A 1 474 ? -4.993 30.366 -19.992 1.00 57.22 474 SER A O 1
ATOM 3732 N N . ALA A 1 475 ? -4.596 29.881 -17.837 1.00 52.88 475 ALA A N 1
ATOM 3733 C CA . A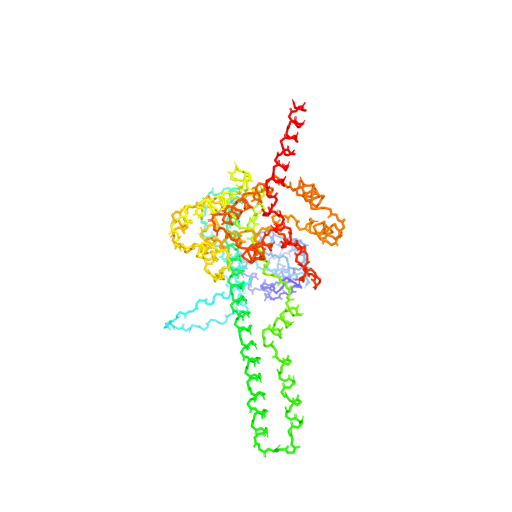LA A 1 475 ? -3.485 30.822 -17.693 1.00 52.88 475 ALA A CA 1
ATOM 3734 C C . ALA A 1 475 ? -2.224 30.370 -18.459 1.00 52.88 475 ALA A C 1
ATOM 3736 O O . ALA A 1 475 ? -1.584 31.176 -19.133 1.00 52.88 475 ALA A O 1
ATOM 3737 N N . SER A 1 476 ? -1.888 29.074 -18.418 1.00 52.34 476 SER A N 1
ATOM 3738 C CA . SER A 1 476 ? -0.743 28.519 -19.163 1.00 52.34 476 SER A CA 1
ATOM 3739 C C . SER A 1 476 ? -0.984 28.388 -20.674 1.00 52.34 476 SER A C 1
ATOM 3741 O O . SER A 1 476 ? -0.028 28.333 -21.440 1.00 52.34 476 SER A O 1
ATOM 3743 N N . GLY A 1 477 ? -2.244 28.321 -21.118 1.00 45.59 477 GLY A N 1
ATOM 3744 C CA . GLY A 1 477 ? -2.613 28.308 -22.539 1.00 45.59 477 GLY A CA 1
ATOM 3745 C C . GLY A 1 477 ? -2.654 29.694 -23.190 1.00 45.59 477 GLY A C 1
ATOM 3746 O O . GLY A 1 477 ? -2.493 29.789 -24.399 1.00 45.59 477 GLY A O 1
ATOM 3747 N N . ALA A 1 478 ? -2.824 30.762 -22.405 1.00 46.16 478 ALA A N 1
ATOM 3748 C CA . ALA A 1 478 ? -2.840 32.147 -22.890 1.00 46.16 478 ALA A CA 1
ATOM 3749 C C . ALA A 1 478 ? -1.434 32.752 -23.103 1.00 46.16 478 ALA A C 1
ATOM 3751 O O . ALA A 1 478 ? -1.311 33.890 -23.544 1.00 46.16 478 ALA A O 1
ATOM 3752 N N . THR A 1 479 ? -0.377 32.006 -22.771 1.00 43.41 479 THR A N 1
ATOM 3753 C CA . THR A 1 479 ? 1.035 32.422 -22.875 1.00 43.41 479 THR A CA 1
ATOM 3754 C C . THR A 1 479 ? 1.828 31.608 -23.904 1.00 43.41 479 THR A C 1
ATOM 3756 O O . THR A 1 479 ? 3.058 31.618 -23.879 1.00 43.41 479 THR A O 1
ATOM 3759 N N . ARG A 1 480 ? 1.141 30.908 -24.817 1.00 35.34 480 ARG A N 1
ATOM 3760 C CA . ARG A 1 480 ? 1.757 30.157 -25.916 1.00 35.34 480 ARG A CA 1
ATOM 3761 C C . ARG A 1 480 ? 1.386 30.704 -27.280 1.00 35.34 480 ARG A C 1
ATOM 3763 O O . ARG A 1 480 ? 0.195 31.034 -27.461 1.00 35.34 480 ARG A O 1
#

pLDDT: mean 84.98, std 16.85, range [27.11, 98.69]

Radius of gyration: 36.52 Å; chains: 1; bounding box: 104×74×95 Å